Protein AF-A0A081C1B7-F1 (afdb_monomer_lite)

Sequence (531 aa):
MRTIIIVLLVLAAFGAAGSELVLAASAVETECTLHVGYNLNTDLPGFSCDDPSGSVCVPFTPTIQLPPANVQGDFYVDEFTDAKLKAKWLDCEQHAECVTQVQGVINYGIGGVPHEFRNTGTVSDFGKIDPHVDWVNLVEIRRPAFFGEPPYNEDIAKVDNNTSIVEFTVPRDAYERLHLQKQDSIKLRGWFIEGAGLEDPTGKRIHAVAIMIGGRSIETTAIHHPEDPLYAIDETSGQYKNIPYPSPQGRTEKWGLRQWRQYLYALNQVGFDVLTVDKRGHGISGGLNDMDTAEQAEDIFRMLDQLETGNGLCILTQTGEILKEEQAAGRLLRGQKAKEVPVILGGPSQGSMVTIWAMQKNFAEFCAYQLPTVECTSPAQYGYNIRGALLLADFAAGVGYTAPIFGLVEGYLRSVENIMLFPSSEVLATIDAWPAVFFGKGLWDSYESIEGSFDAYQRVTGLKEIVVVRGPHSENEFGTENVAYMIERMINFARHTILTPDAPIAGPATLKDLVCSSPPSWEPSTKPSHE

Organism: Vecturithrix granuli (NCBI:txid1499967)

Secondary structure (DSSP, 8-state):
-------------SS--------PPPSSPP-EEEEE-TTT-EEEEEEEEEETTEEEEEE----S-PPPTT--S-HHHHTSSHHHHHHHHHHHTT-HHHHHHHHHIIIIIT--SS--B--TTSS-STT---TTSS---GGGSPPGGGGGSTTT--GGGGGGGGEEEEEEEEE--HHHHHTS---SEEEEEEEEE----EEPTTSPEEP-EEEEE--TT--TT----TTS-SEEE-TTT--EEEPPSS-TT-S-SSTTHHHHHHHHHHHHHTT-EEEEEPPTTBTTS--S-S--HHHHHHHHHHHHHHHHH-TT-EEE-TTS-EEEGGGTTTTTTTT--TTTS-EEEEEETHHHHHHHHHHHHHHS-EE-TTSSS--EE-GGGT---EEEEEEES--TT-GGGS-HHHHHHHHHIIIII----SPPHHHHHHGGG-SEEEEEEETT-SSS-HHHHHHHHHH-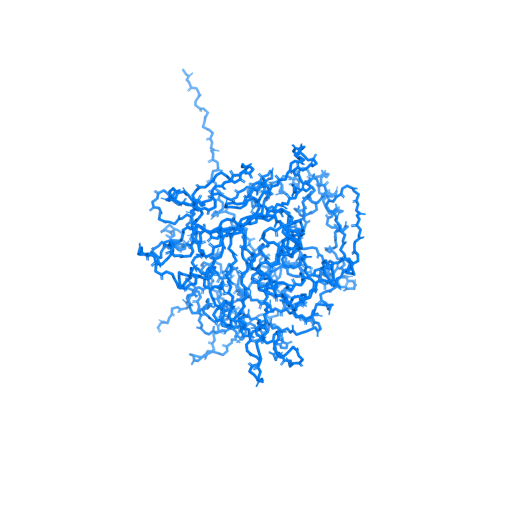-SEEEEEEEBS-S-TTSS-HHHHHHHHHHHHHHHHHHHH-TTSPPP--SSHHHHHHTS-S-B-TTTPPP--

Radius of gyration: 22.69 Å; chains: 1; bounding box: 73×64×65 Å

pLDDT: mean 91.91, std 15.39, range [22.36, 98.94]

Foldseek 3Di:
DDDDDDDPDPPPFDFPPPPVPPQDPAPDDFDDWAQDAPPNRDIFTAHFFQAPVGTDGFGFRGFPQDDDPPDDDDCLQPCFFLVNLLVLLVVQVVPPVSVVVLVCCQCRVVPHPAAFAALQCVLHVQQDDDQADPDDDLVSHDAQLVCCDPPNNAPSNVQLLQKKKKKFKAFAAPLCCPPVVDGHIWIKIDIWGAAQAAQFPVRDGAAAEEEEEEALNEDQRWDDGPPDDQWDQDPVPRGTGGDDPPDPPDSGSDPLNSLVSVLQVLLRVNGYTYHYIQFDRYHNIHHRHSFFLLVSLVVVLSVLQCQAQQQRMWILGSVRDIAGGNRNHVVSVVNDHSQPHEYEYEYEHQSQQSQLSNQCLQFHWDWLLLDPDIDIDGNVVRNHNYLEYEYALHQQSKPSQFPVSVSNSQSCCSDPSSGHHIDTSSSLVRQLRTQEYEYEAERHERGGTPVSVVSSQVSHNHAYDYAYAPAYSDLSQFDDVSSVVSSVVSSVRVSCSPHPRPDHDDYDPDPNSRSNRYHLRGRVRRNDDDD

Structure (mmCIF, N/CA/C/O backbone):
data_AF-A0A081C1B7-F1
#
_entry.id   AF-A0A081C1B7-F1
#
loop_
_atom_site.group_PDB
_atom_site.id
_atom_site.type_symbol
_atom_site.label_atom_id
_atom_site.label_alt_id
_atom_site.label_comp_id
_atom_site.label_asym_id
_atom_site.label_entity_id
_atom_site.label_seq_id
_atom_site.pdbx_PDB_ins_code
_atom_site.Cartn_x
_atom_site.Cartn_y
_atom_site.Cartn_z
_atom_site.occupancy
_atom_site.B_iso_or_equiv
_atom_site.auth_seq_id
_atom_site.auth_comp_id
_atom_site.auth_asym_id
_atom_site.auth_atom_id
_atom_site.pdbx_PDB_model_num
ATOM 1 N N . MET A 1 1 ? 42.904 41.340 -4.211 1.00 31.14 1 MET A N 1
ATOM 2 C CA . MET A 1 1 ? 42.689 40.022 -4.843 1.00 31.14 1 MET A CA 1
ATOM 3 C C . MET A 1 1 ? 41.874 39.177 -3.882 1.00 31.14 1 MET A C 1
ATOM 5 O O . MET A 1 1 ? 42.406 38.739 -2.874 1.00 31.14 1 MET A O 1
ATOM 9 N N . ARG A 1 2 ? 40.564 39.078 -4.121 1.00 22.77 2 ARG A N 1
ATOM 10 C CA . ARG A 1 2 ? 39.653 38.183 -3.399 1.00 22.77 2 ARG A CA 1
ATOM 11 C C . ARG A 1 2 ? 39.346 37.037 -4.353 1.00 22.77 2 ARG A C 1
ATOM 13 O O . ARG A 1 2 ? 38.782 37.281 -5.415 1.00 22.77 2 ARG A O 1
ATOM 20 N N . THR A 1 3 ? 39.776 35.836 -4.000 1.00 24.78 3 THR A N 1
ATOM 21 C CA . THR A 1 3 ? 39.474 34.614 -4.744 1.00 24.78 3 THR A CA 1
ATOM 22 C C . THR A 1 3 ? 38.079 34.163 -4.333 1.00 24.78 3 THR A C 1
ATOM 24 O O . THR A 1 3 ? 37.851 33.825 -3.174 1.00 24.78 3 THR A O 1
ATOM 27 N N . ILE A 1 4 ? 37.137 34.246 -5.268 1.00 24.17 4 ILE A N 1
ATOM 28 C CA . ILE A 1 4 ? 35.780 33.719 -5.132 1.00 24.17 4 ILE A CA 1
ATOM 29 C C . ILE A 1 4 ? 35.870 32.222 -5.425 1.00 24.17 4 ILE A C 1
ATOM 31 O O . ILE A 1 4 ? 36.210 31.832 -6.539 1.00 24.17 4 ILE A O 1
ATOM 35 N N . ILE A 1 5 ? 35.602 31.394 -4.418 1.00 23.66 5 ILE A N 1
ATOM 36 C CA . ILE A 1 5 ? 35.357 29.963 -4.599 1.00 23.66 5 ILE A CA 1
ATOM 37 C C . ILE A 1 5 ? 33.870 29.826 -4.923 1.00 23.66 5 ILE A C 1
ATOM 39 O O . ILE A 1 5 ? 33.018 30.077 -4.073 1.00 23.66 5 ILE A O 1
ATOM 43 N N . ILE A 1 6 ? 33.567 29.497 -6.177 1.00 23.42 6 ILE A N 1
ATOM 44 C CA . ILE A 1 6 ? 32.224 29.111 -6.612 1.00 23.42 6 ILE A CA 1
ATOM 45 C C . ILE A 1 6 ? 32.043 27.647 -6.209 1.00 23.42 6 ILE A C 1
ATOM 47 O O . ILE A 1 6 ? 32.647 26.755 -6.799 1.00 23.42 6 ILE A O 1
ATOM 51 N N . VAL A 1 7 ? 31.234 27.413 -5.179 1.00 22.42 7 VAL A N 1
ATOM 52 C CA . VAL A 1 7 ? 30.692 26.092 -4.853 1.00 22.42 7 VAL A CA 1
ATOM 53 C C . VAL A 1 7 ? 29.498 25.875 -5.782 1.00 22.42 7 VAL A C 1
ATOM 55 O O . VAL A 1 7 ? 28.460 26.512 -5.610 1.00 22.42 7 VAL A O 1
ATOM 58 N N . LEU A 1 8 ? 29.657 25.025 -6.801 1.00 22.48 8 LEU A N 1
ATOM 59 C CA . LEU A 1 8 ? 28.528 24.511 -7.577 1.00 22.48 8 LEU A CA 1
ATOM 60 C C . LEU A 1 8 ? 27.755 23.528 -6.686 1.00 22.48 8 LEU A C 1
ATOM 62 O O . LEU A 1 8 ? 28.180 22.394 -6.478 1.00 22.48 8 LEU A O 1
ATOM 66 N N . LEU A 1 9 ? 26.632 23.988 -6.137 1.00 23.00 9 LEU A N 1
ATOM 67 C CA . LEU A 1 9 ? 25.611 23.142 -5.530 1.00 23.00 9 LEU A CA 1
ATOM 68 C C . LEU A 1 9 ? 24.832 22.434 -6.647 1.00 23.00 9 LEU A C 1
ATOM 70 O O . LEU A 1 9 ? 24.077 23.069 -7.380 1.00 23.00 9 LEU A O 1
ATOM 74 N N . VAL A 1 10 ? 25.006 21.118 -6.763 1.00 22.36 10 VAL A N 1
ATOM 75 C CA . VAL A 1 10 ? 24.126 20.247 -7.551 1.00 22.36 10 VAL A CA 1
ATOM 76 C C . VAL A 1 10 ? 22.887 19.958 -6.700 1.00 22.36 10 VAL A C 1
ATOM 78 O O . VAL A 1 10 ? 22.849 19.008 -5.928 1.00 22.36 10 VAL A O 1
ATOM 81 N N . LEU A 1 11 ? 21.882 20.827 -6.810 1.00 23.98 11 LEU A N 1
ATOM 82 C CA . LEU A 1 11 ? 20.500 20.535 -6.428 1.00 23.98 11 LEU A CA 1
ATOM 83 C C . LEU A 1 11 ? 19.792 19.972 -7.665 1.00 23.98 11 LEU A C 1
ATOM 85 O O . LEU A 1 11 ? 19.221 20.710 -8.462 1.00 23.98 11 LEU A O 1
ATOM 89 N N . ALA A 1 12 ? 19.859 18.654 -7.828 1.00 24.05 12 ALA A N 1
ATOM 90 C CA . ALA A 1 12 ? 19.000 17.891 -8.728 1.00 24.05 12 ALA A CA 1
ATOM 91 C C . ALA A 1 12 ? 18.303 16.806 -7.899 1.00 24.05 12 ALA A C 1
ATOM 93 O O . ALA A 1 12 ? 18.549 15.613 -8.038 1.00 24.05 12 ALA A O 1
ATOM 94 N N . ALA A 1 13 ? 17.466 17.255 -6.964 1.00 24.09 13 ALA A N 1
ATOM 95 C CA . ALA A 1 13 ? 16.549 16.398 -6.237 1.00 24.09 13 ALA A CA 1
ATOM 96 C C . ALA A 1 13 ? 15.483 15.887 -7.221 1.00 24.09 13 ALA A C 1
ATOM 98 O O . ALA A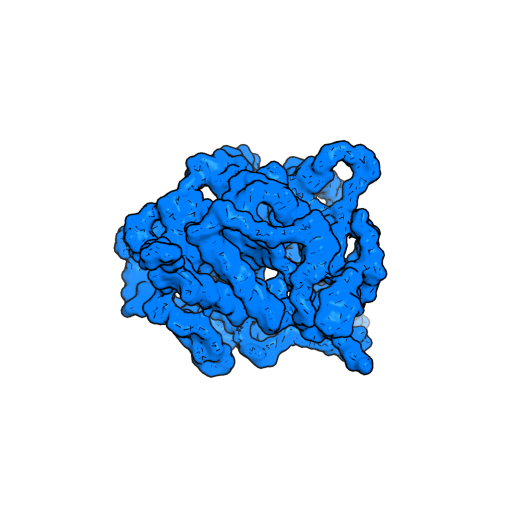 1 13 ? 14.699 16.670 -7.747 1.00 24.09 13 ALA A O 1
ATOM 99 N N . PHE A 1 14 ? 15.500 14.585 -7.511 1.00 32.28 14 PHE A N 1
ATOM 100 C CA . PHE A 1 14 ? 14.336 13.787 -7.931 1.00 32.28 14 PHE A CA 1
ATOM 101 C C . PHE A 1 14 ? 13.442 14.251 -9.084 1.00 32.28 14 PHE A C 1
ATOM 103 O O . PHE A 1 14 ? 12.290 13.843 -9.194 1.00 32.28 14 PHE A O 1
ATOM 110 N N . GLY A 1 15 ? 13.998 15.034 -9.998 1.00 27.48 15 GLY A N 1
ATOM 111 C CA . GLY A 1 15 ? 13.469 15.198 -11.354 1.00 27.48 15 GLY A CA 1
ATOM 112 C C . GLY A 1 15 ? 14.473 14.811 -12.442 1.00 27.48 15 GLY A C 1
ATOM 113 O O . GLY A 1 15 ? 14.169 14.962 -13.617 1.00 27.48 15 GLY A O 1
ATOM 114 N N . ALA A 1 16 ? 15.682 14.373 -12.068 1.00 23.69 16 ALA A N 1
ATOM 115 C CA . ALA A 1 16 ? 16.783 14.140 -13.006 1.00 23.69 16 ALA A CA 1
ATOM 116 C C . ALA A 1 16 ? 17.760 13.040 -12.556 1.00 23.69 16 ALA A C 1
ATOM 118 O O . ALA A 1 16 ? 18.928 13.059 -12.929 1.00 23.69 16 ALA A O 1
ATOM 119 N N . ALA A 1 17 ? 17.290 12.048 -11.798 1.00 27.11 17 ALA A N 1
ATOM 120 C CA . ALA A 1 17 ? 17.868 10.714 -11.917 1.00 27.11 17 ALA A CA 1
ATOM 121 C C . ALA A 1 17 ? 17.079 9.995 -13.012 1.00 27.11 17 ALA A C 1
ATOM 123 O O . ALA A 1 17 ? 16.335 9.053 -12.755 1.00 27.11 17 ALA A O 1
ATOM 124 N N . GLY A 1 18 ? 17.234 10.486 -14.246 1.00 26.95 18 GLY A N 1
ATOM 125 C CA . GLY A 1 18 ? 17.165 9.602 -15.392 1.00 26.95 18 GLY A CA 1
ATOM 126 C C . GLY A 1 18 ? 18.267 8.581 -15.171 1.00 26.95 18 GLY A C 1
ATOM 127 O O . GLY A 1 18 ? 19.408 8.781 -15.574 1.00 26.95 18 GLY A O 1
ATOM 128 N N . SER A 1 19 ? 17.935 7.508 -14.456 1.00 28.91 19 SER A N 1
ATOM 129 C CA . SER A 1 19 ? 18.520 6.238 -14.825 1.00 28.91 19 SER A CA 1
ATOM 130 C C . SER A 1 19 ? 18.157 6.138 -16.296 1.00 28.91 19 SER A C 1
ATOM 132 O O . SER A 1 19 ? 16.969 6.120 -16.618 1.00 28.91 19 SER A O 1
ATOM 134 N N . GLU A 1 20 ? 19.140 6.188 -17.194 1.00 28.38 20 GLU A N 1
ATOM 135 C CA . GLU A 1 20 ? 18.960 5.476 -18.449 1.00 28.38 20 GLU A CA 1
ATOM 136 C C . GLU A 1 20 ? 18.530 4.084 -18.000 1.00 28.38 20 GLU A C 1
ATOM 138 O O . GLU A 1 20 ? 19.329 3.309 -17.469 1.00 28.38 20 GLU A O 1
ATOM 143 N N . LEU A 1 21 ? 17.220 3.838 -18.050 1.00 35.50 21 LEU A N 1
ATOM 144 C CA . LEU A 1 21 ? 16.660 2.517 -17.930 1.00 35.50 21 LEU A CA 1
ATOM 145 C C . LEU A 1 21 ? 17.257 1.837 -19.150 1.00 35.50 21 LEU A C 1
ATOM 147 O O . LEU A 1 21 ? 16.773 1.990 -20.269 1.00 35.50 21 LEU A O 1
ATOM 151 N N . VAL A 1 22 ? 18.407 1.194 -18.956 1.00 31.97 22 VAL A N 1
ATOM 152 C CA . VAL A 1 22 ? 18.911 0.234 -19.916 1.00 31.97 22 VAL A CA 1
ATOM 153 C C . VAL A 1 22 ? 17.823 -0.820 -19.916 1.00 31.97 22 VAL A C 1
ATOM 155 O O . VAL A 1 22 ? 17.752 -1.637 -19.000 1.00 31.97 22 VAL A O 1
ATOM 158 N N . LEU A 1 23 ? 16.904 -0.699 -20.875 1.00 38.22 23 LEU A N 1
ATOM 159 C CA . LEU A 1 23 ? 15.879 -1.684 -21.146 1.00 38.22 23 LEU A CA 1
ATOM 160 C C . LEU A 1 23 ? 16.637 -2.981 -21.405 1.00 38.22 23 LEU A C 1
ATOM 162 O O . LEU A 1 23 ? 17.195 -3.193 -22.483 1.00 38.22 23 LEU A O 1
ATOM 166 N N . ALA A 1 24 ? 16.735 -3.819 -20.376 1.00 39.56 24 ALA A N 1
ATOM 167 C CA . ALA A 1 24 ? 17.121 -5.196 -20.572 1.00 39.56 24 ALA A CA 1
ATOM 168 C C . ALA A 1 24 ? 16.095 -5.788 -21.542 1.00 39.56 24 ALA A C 1
ATOM 170 O O . ALA A 1 24 ? 14.904 -5.471 -21.464 1.00 39.56 24 ALA A O 1
ATOM 171 N N . ALA A 1 25 ? 16.552 -6.609 -22.487 1.00 42.53 25 ALA A N 1
ATOM 172 C CA . ALA A 1 25 ? 15.632 -7.359 -23.327 1.00 42.53 25 ALA A CA 1
ATOM 173 C C . ALA A 1 25 ? 14.686 -8.134 -22.401 1.00 42.53 25 ALA A C 1
ATOM 175 O O . ALA A 1 25 ? 15.161 -8.932 -21.596 1.00 42.53 25 ALA A O 1
ATOM 176 N N . SER A 1 26 ? 13.377 -7.875 -22.473 1.00 52.66 26 SER A N 1
ATOM 177 C CA . SER A 1 26 ? 12.413 -8.683 -21.726 1.00 52.66 26 SER A CA 1
ATOM 178 C C . SER A 1 26 ? 12.633 -10.154 -22.085 1.00 52.66 26 SER A C 1
ATOM 180 O O . SER A 1 26 ? 12.962 -10.482 -23.229 1.00 52.66 26 SER A O 1
ATOM 182 N N . ALA A 1 27 ? 12.442 -11.055 -21.121 1.00 62.69 27 ALA A N 1
ATOM 183 C CA . ALA A 1 27 ? 12.401 -12.486 -21.414 1.00 62.69 27 ALA A CA 1
ATOM 184 C C . ALA A 1 27 ? 11.255 -12.840 -22.388 1.00 62.69 27 ALA A C 1
ATOM 186 O O . ALA A 1 27 ? 11.262 -13.922 -22.976 1.00 62.69 27 ALA A O 1
ATOM 187 N N . VAL A 1 28 ? 10.280 -11.936 -22.554 1.00 74.56 28 VAL A N 1
ATOM 188 C CA . VAL A 1 28 ? 9.129 -12.084 -23.442 1.00 74.56 28 VAL A CA 1
ATOM 189 C C . VAL A 1 28 ? 9.338 -11.270 -24.720 1.00 74.56 28 VAL A C 1
ATOM 191 O O . VAL A 1 28 ? 9.672 -10.088 -24.674 1.00 74.56 28 VAL A O 1
ATOM 194 N N . GLU A 1 29 ? 9.117 -11.903 -25.873 1.00 84.44 29 GLU A N 1
ATOM 195 C CA . GLU A 1 29 ? 9.139 -11.225 -27.171 1.00 84.44 29 GLU A CA 1
ATOM 196 C C . GLU A 1 29 ? 7.963 -10.240 -27.261 1.00 84.44 29 GLU A C 1
ATOM 198 O O . GLU A 1 29 ? 6.800 -10.637 -27.186 1.00 84.44 29 GLU A O 1
ATOM 203 N N . THR A 1 30 ? 8.272 -8.949 -27.381 1.00 92.12 30 THR A N 1
ATOM 204 C CA . THR A 1 30 ? 7.291 -7.867 -27.516 1.00 92.12 30 THR A CA 1
ATOM 205 C C . THR A 1 30 ? 7.066 -7.509 -28.985 1.00 92.12 30 THR A C 1
ATOM 207 O O . THR A 1 30 ? 7.889 -7.797 -29.851 1.00 92.12 30 THR A O 1
ATOM 210 N N . GLU A 1 31 ? 5.918 -6.907 -29.291 1.00 96.00 31 GLU A N 1
ATOM 211 C CA . GLU A 1 31 ? 5.419 -6.771 -30.671 1.00 96.00 31 GLU A CA 1
ATOM 212 C C . GLU A 1 31 ? 5.481 -5.333 -31.193 1.00 96.00 31 GLU A C 1
ATOM 214 O O . GLU A 1 31 ? 5.382 -5.095 -32.398 1.00 96.00 31 GLU A O 1
ATOM 219 N N . CYS A 1 32 ? 5.601 -4.359 -30.292 1.00 95.62 32 CYS A N 1
ATOM 220 C CA . CYS A 1 32 ? 5.558 -2.943 -30.624 1.00 95.62 32 CYS A CA 1
ATOM 221 C C . CYS A 1 32 ? 6.286 -2.091 -29.575 1.00 95.62 32 CYS A C 1
ATOM 223 O O . CYS A 1 32 ? 6.744 -2.583 -28.542 1.00 95.62 32 CYS A O 1
ATOM 225 N N . THR A 1 33 ? 6.376 -0.791 -29.847 1.00 95.62 33 THR A N 1
ATOM 226 C CA . THR A 1 33 ? 6.934 0.217 -28.942 1.00 95.62 33 THR A CA 1
ATOM 227 C C . THR A 1 33 ? 6.012 1.432 -28.922 1.00 95.62 33 THR A C 1
ATOM 229 O O . THR A 1 33 ? 5.506 1.829 -29.974 1.00 95.62 33 THR A O 1
ATOM 232 N N . LEU A 1 34 ? 5.794 2.017 -27.743 1.00 95.69 34 LEU A N 1
ATOM 233 C CA . LEU A 1 34 ? 5.041 3.260 -27.566 1.00 95.69 34 LEU A CA 1
ATOM 234 C C . LEU A 1 34 ? 5.801 4.193 -26.619 1.00 95.69 34 LEU A C 1
ATOM 236 O O . LEU A 1 34 ? 6.353 3.744 -25.614 1.00 95.69 34 LEU A O 1
ATOM 240 N N . HIS A 1 35 ? 5.789 5.488 -26.923 1.00 95.44 35 HIS A N 1
ATOM 241 C CA . HIS A 1 35 ? 6.272 6.511 -26.006 1.00 95.44 35 HIS A CA 1
ATOM 242 C C . HIS A 1 35 ? 5.301 6.676 -24.834 1.00 95.44 35 HIS A C 1
ATOM 244 O O . HIS A 1 35 ? 4.125 6.979 -25.051 1.00 95.44 35 HIS A O 1
ATOM 250 N N . VAL A 1 36 ? 5.788 6.512 -23.605 1.00 95.50 36 VAL A N 1
ATOM 251 C CA . VAL A 1 36 ? 5.042 6.867 -22.395 1.00 95.50 36 VAL A CA 1
ATOM 252 C C . VAL A 1 36 ? 5.497 8.226 -21.886 1.00 95.50 36 VAL A C 1
ATOM 254 O O . VAL A 1 36 ? 6.695 8.505 -21.797 1.00 95.50 36 VAL A O 1
ATOM 257 N N . GLY A 1 37 ? 4.528 9.080 -21.564 1.00 94.06 37 GLY A N 1
ATOM 258 C CA . GLY A 1 37 ? 4.779 10.405 -21.018 1.00 94.06 37 GLY A CA 1
ATOM 259 C C . GLY A 1 37 ? 5.114 10.314 -19.535 1.00 94.06 37 GLY A C 1
ATOM 260 O O . GLY A 1 37 ? 6.069 9.664 -19.109 1.00 94.06 37 GLY A O 1
ATOM 261 N N . TYR A 1 38 ? 4.306 10.965 -18.718 1.00 91.69 38 TYR A N 1
ATOM 262 C CA . TYR A 1 38 ? 4.352 10.825 -17.279 1.00 91.69 38 TYR A CA 1
ATOM 263 C C . TYR A 1 38 ? 4.302 9.342 -16.836 1.00 91.69 38 TYR A C 1
ATOM 265 O O . TYR A 1 38 ? 3.452 8.566 -17.265 1.00 91.69 38 TYR A O 1
ATOM 273 N N . ASN A 1 39 ? 5.180 8.876 -15.955 1.00 88.62 39 ASN A N 1
ATOM 274 C CA . ASN A 1 39 ? 6.245 9.570 -15.225 1.00 88.62 39 ASN A CA 1
ATOM 275 C C . ASN A 1 39 ? 7.660 9.255 -15.755 1.00 88.62 39 ASN A C 1
ATOM 277 O O . ASN A 1 39 ? 8.634 9.570 -15.072 1.00 88.62 39 ASN A O 1
ATOM 281 N N . LEU A 1 40 ? 7.788 8.637 -16.937 1.00 93.44 40 LEU A N 1
ATOM 282 C CA . LEU A 1 40 ? 9.062 8.097 -17.439 1.00 93.44 40 LEU A CA 1
ATOM 283 C C . LEU A 1 40 ? 9.653 8.866 -18.622 1.00 93.44 40 LEU A C 1
ATOM 285 O O . LEU A 1 40 ? 10.874 8.928 -18.735 1.00 93.44 40 LEU A O 1
ATOM 289 N N . ASN A 1 41 ? 8.822 9.485 -19.465 1.00 94.56 41 ASN A N 1
ATOM 290 C CA . ASN A 1 41 ? 9.223 10.187 -20.689 1.00 94.56 41 ASN A CA 1
ATOM 291 C C . ASN A 1 41 ? 10.140 9.334 -21.581 1.00 94.56 41 ASN A C 1
ATOM 293 O O . ASN A 1 41 ? 11.204 9.787 -22.011 1.00 94.56 41 ASN A O 1
ATOM 297 N N . THR A 1 42 ? 9.753 8.082 -21.822 1.00 94.94 42 THR A N 1
ATOM 298 C CA . THR A 1 42 ? 10.586 7.095 -22.518 1.00 94.94 42 THR A CA 1
ATOM 299 C C . THR A 1 42 ? 9.758 6.218 -23.439 1.00 94.94 42 THR A C 1
ATOM 301 O O . THR A 1 42 ? 8.564 6.024 -23.234 1.00 94.94 42 THR A O 1
ATOM 304 N N . ASP A 1 43 ? 10.413 5.638 -24.434 1.00 95.69 43 ASP A N 1
ATOM 305 C CA . ASP A 1 43 ? 9.826 4.575 -25.237 1.00 95.69 43 ASP A CA 1
ATOM 306 C C . ASP A 1 43 ? 9.862 3.264 -24.451 1.00 95.69 43 ASP A C 1
ATOM 308 O O . ASP A 1 43 ? 10.899 2.898 -23.893 1.00 95.69 43 ASP A O 1
ATOM 312 N N . LEU A 1 44 ? 8.729 2.564 -24.401 1.00 95.75 44 LEU A N 1
ATOM 313 C CA . LEU A 1 44 ? 8.601 1.260 -23.761 1.00 95.75 44 LEU A CA 1
ATOM 314 C C . LEU A 1 44 ? 8.147 0.199 -24.764 1.00 95.75 44 LEU A C 1
ATOM 316 O O . LEU A 1 44 ? 7.346 0.492 -25.661 1.00 95.75 44 LEU A O 1
ATOM 320 N N . PRO A 1 45 ? 8.634 -1.045 -24.619 1.00 95.81 45 PRO A N 1
ATOM 321 C CA . PRO A 1 45 ? 8.115 -2.157 -25.393 1.00 95.81 45 PRO A CA 1
ATOM 322 C C . PRO A 1 45 ? 6.673 -2.484 -24.971 1.00 95.81 45 PRO A C 1
ATOM 324 O O . PRO A 1 45 ? 6.240 -2.168 -23.862 1.00 95.81 45 PRO A O 1
ATOM 327 N N . GLY A 1 46 ? 5.923 -3.132 -25.859 1.00 96.44 46 GLY A N 1
ATOM 328 C CA . GLY A 1 46 ? 4.524 -3.463 -25.614 1.00 96.44 46 GLY A CA 1
ATOM 329 C C . GLY A 1 46 ? 3.991 -4.607 -26.466 1.00 96.44 46 GLY A C 1
ATOM 330 O O . GLY A 1 46 ? 4.689 -5.164 -27.320 1.00 96.44 46 GLY A O 1
ATOM 331 N N . PHE A 1 47 ? 2.724 -4.940 -26.239 1.00 97.38 47 PHE A N 1
ATOM 332 C CA . PHE A 1 47 ? 1.978 -5.896 -27.057 1.00 97.38 47 PHE A CA 1
ATOM 333 C C . PHE A 1 47 ? 0.978 -5.185 -27.962 1.00 97.38 47 PHE A C 1
ATOM 335 O O . PHE A 1 47 ? 0.444 -4.131 -27.616 1.00 97.38 47 PHE A O 1
ATOM 342 N N . SER A 1 48 ? 0.701 -5.789 -29.116 1.00 96.75 48 SER A N 1
ATOM 343 C CA . SER A 1 48 ? -0.427 -5.405 -29.951 1.00 96.75 48 SER A CA 1
ATOM 344 C C . SER A 1 48 ? -1.704 -5.996 -29.346 1.00 96.75 48 SER A C 1
ATOM 346 O O . SER A 1 48 ? -1.855 -7.219 -29.260 1.00 96.75 48 SER A O 1
ATOM 348 N N . CYS A 1 49 ? -2.599 -5.118 -28.895 1.00 96.81 49 CYS A N 1
ATOM 349 C CA . CYS A 1 49 ? -3.864 -5.460 -28.251 1.00 96.81 49 CYS A CA 1
ATOM 350 C C . CYS A 1 49 ? -5.047 -4.907 -29.052 1.00 96.81 49 CYS A C 1
ATOM 352 O O . CYS A 1 49 ? -4.931 -3.868 -29.702 1.00 96.81 49 CYS A O 1
ATOM 354 N N . ASP A 1 50 ? -6.190 -5.587 -28.992 1.00 95.50 50 ASP A N 1
ATOM 355 C CA . ASP A 1 50 ? -7.408 -5.159 -29.679 1.00 95.50 50 ASP A CA 1
ATOM 356 C C . ASP A 1 50 ? -8.213 -4.183 -28.811 1.00 95.50 50 ASP A C 1
ATOM 358 O O . ASP A 1 50 ? -8.773 -4.571 -27.786 1.00 95.50 50 ASP A O 1
ATOM 362 N N . ASP A 1 51 ? -8.319 -2.930 -29.255 1.00 93.00 51 ASP A N 1
ATOM 363 C CA . ASP A 1 51 ? -9.206 -1.921 -28.674 1.00 93.00 51 ASP A CA 1
ATOM 364 C C . ASP A 1 51 ? -10.476 -1.730 -29.518 1.00 93.00 51 ASP A C 1
ATOM 366 O O . ASP A 1 51 ? -10.501 -2.059 -30.709 1.00 93.00 51 ASP A O 1
ATOM 370 N N . PRO A 1 52 ? -11.533 -1.096 -28.967 1.00 91.25 52 PRO A N 1
ATOM 371 C CA . PRO A 1 52 ? -12.703 -0.701 -29.753 1.00 91.25 52 PRO A CA 1
ATOM 372 C C . PRO A 1 52 ? -12.373 0.172 -30.976 1.00 91.25 52 PRO A C 1
ATOM 374 O O . PRO A 1 52 ? -13.121 0.166 -31.952 1.00 91.25 52 PRO A O 1
ATOM 377 N N . SER A 1 53 ? -11.265 0.922 -30.937 1.00 86.44 53 SER A N 1
ATOM 378 C CA . SER A 1 53 ? -10.771 1.739 -32.055 1.00 86.44 53 SER A CA 1
ATOM 379 C C . SER A 1 53 ? -9.866 0.984 -33.038 1.00 86.44 53 SER A C 1
ATOM 381 O O . SER A 1 53 ? -9.431 1.574 -34.024 1.00 86.44 53 SER A O 1
ATOM 383 N N . GLY A 1 54 ? -9.577 -0.294 -32.789 1.00 92.12 54 GLY A N 1
ATOM 384 C CA . GLY A 1 54 ? -8.664 -1.118 -33.576 1.00 92.12 54 GLY A CA 1
ATOM 385 C C . GLY A 1 54 ? -7.458 -1.596 -32.770 1.00 92.12 54 GLY A C 1
ATOM 386 O O . GLY A 1 54 ? -7.379 -1.402 -31.563 1.00 92.12 54 GLY A O 1
ATOM 387 N N . SER A 1 55 ? -6.511 -2.230 -33.456 1.00 94.69 55 SER A N 1
ATOM 388 C CA . SER A 1 55 ? -5.279 -2.711 -32.831 1.00 94.69 55 SER A CA 1
ATOM 389 C C . SER A 1 55 ? -4.406 -1.540 -32.359 1.00 94.69 55 SER A C 1
ATOM 391 O O . SER A 1 55 ? -4.152 -0.607 -33.124 1.00 94.69 55 SER A O 1
ATOM 393 N N . VAL A 1 56 ? -3.945 -1.591 -31.108 1.00 95.50 56 VAL A N 1
ATOM 394 C CA . VAL A 1 56 ? -3.112 -0.564 -30.472 1.00 95.50 56 VAL A CA 1
ATOM 395 C C . VAL A 1 56 ? -1.896 -1.195 -29.796 1.00 95.50 56 VAL A C 1
ATOM 397 O O . VAL A 1 56 ? -1.948 -2.334 -29.334 1.00 95.50 56 VAL A O 1
ATOM 400 N N . CYS A 1 57 ? -0.791 -0.452 -29.726 1.00 96.56 57 CYS A N 1
ATOM 401 C CA . CYS A 1 57 ? 0.354 -0.844 -28.913 1.00 96.56 57 CYS A CA 1
ATOM 402 C C . CYS A 1 57 ? 0.104 -0.491 -27.446 1.00 96.56 57 CYS A C 1
ATOM 404 O O . CYS A 1 57 ? -0.085 0.683 -27.134 1.00 96.56 57 CYS A O 1
ATOM 406 N N . VAL A 1 58 ? 0.130 -1.478 -26.551 1.00 97.69 58 VAL A N 1
ATOM 407 C CA . VAL A 1 58 ? -0.008 -1.267 -25.105 1.00 97.69 58 VAL A CA 1
ATOM 408 C C . VAL A 1 58 ? 1.353 -1.498 -24.434 1.00 97.69 58 VAL A C 1
ATOM 410 O O . VAL A 1 58 ? 1.809 -2.646 -24.397 1.00 97.69 58 VAL A O 1
ATOM 413 N N . PRO A 1 59 ? 2.024 -0.436 -23.939 1.00 96.81 59 PRO A N 1
ATOM 414 C CA . PRO A 1 59 ? 3.350 -0.544 -23.342 1.00 96.81 59 PRO A CA 1
ATOM 415 C C . PRO A 1 59 ? 3.296 -1.085 -21.914 1.00 96.81 59 PRO A C 1
ATOM 417 O O . PRO A 1 59 ? 2.296 -0.919 -21.213 1.00 96.81 59 PRO A O 1
ATOM 420 N N . PHE A 1 60 ? 4.407 -1.664 -21.466 1.00 96.38 60 PHE A N 1
ATOM 421 C CA . PHE A 1 60 ? 4.631 -2.018 -20.067 1.00 96.38 60 PHE A CA 1
ATOM 422 C C . PHE A 1 60 ? 6.114 -1.886 -19.691 1.00 96.38 60 PHE A C 1
ATOM 424 O O . PHE A 1 60 ? 6.982 -1.889 -20.566 1.00 96.38 60 PHE A O 1
ATOM 431 N N . THR A 1 61 ? 6.415 -1.768 -18.395 1.00 93.88 61 THR A N 1
ATOM 432 C CA . THR A 1 61 ? 7.804 -1.801 -17.904 1.00 93.88 61 THR A CA 1
ATOM 433 C C . THR A 1 61 ? 8.248 -3.255 -17.732 1.00 93.88 61 THR A C 1
ATOM 435 O O . THR A 1 61 ? 7.694 -3.930 -16.861 1.00 93.88 61 THR A O 1
ATOM 438 N N . PRO A 1 62 ? 9.235 -3.744 -18.509 1.00 91.88 62 PRO A N 1
ATOM 439 C CA . PRO A 1 62 ? 9.703 -5.115 -18.382 1.00 91.88 62 PRO A CA 1
ATOM 440 C C . PRO A 1 62 ? 10.598 -5.314 -17.154 1.00 91.88 62 PRO A C 1
ATOM 442 O O . PRO A 1 62 ? 11.231 -4.374 -16.662 1.00 91.88 62 PRO A O 1
ATOM 445 N N . THR A 1 63 ? 10.728 -6.563 -16.705 1.00 91.56 63 THR A N 1
ATOM 446 C CA . THR A 1 63 ? 11.725 -6.920 -15.687 1.00 91.56 63 THR A CA 1
ATOM 447 C C . THR A 1 63 ? 13.147 -6.711 -16.211 1.00 91.56 63 THR A C 1
ATOM 449 O O . THR A 1 63 ? 13.481 -7.076 -17.340 1.00 91.56 63 THR A O 1
ATOM 452 N N . ILE A 1 64 ? 14.009 -6.129 -15.373 1.00 88.38 64 ILE A N 1
ATOM 453 C CA . ILE A 1 64 ? 15.407 -5.835 -15.728 1.00 88.38 64 ILE A CA 1
ATOM 454 C C . ILE A 1 64 ? 16.414 -6.806 -15.105 1.00 88.38 64 ILE A C 1
ATOM 456 O O . ILE A 1 64 ? 17.579 -6.831 -15.503 1.00 88.38 64 ILE A O 1
ATOM 460 N N . GLN A 1 65 ? 15.978 -7.627 -14.149 1.00 92.12 65 GLN A N 1
ATOM 461 C CA . GLN A 1 65 ? 16.798 -8.653 -13.510 1.00 92.12 65 GLN A CA 1
ATOM 462 C C . GLN A 1 65 ? 16.449 -10.020 -14.093 1.00 92.12 65 GLN A C 1
ATOM 464 O O . GLN A 1 65 ? 15.513 -10.679 -13.648 1.00 92.12 65 GLN A O 1
ATOM 469 N N . LEU A 1 66 ? 17.200 -10.443 -15.110 1.00 90.75 66 LEU A N 1
ATOM 470 C CA . LEU A 1 66 ? 16.979 -11.720 -15.789 1.00 90.75 66 LEU A CA 1
ATOM 471 C C . LEU A 1 66 ? 17.813 -12.844 -15.158 1.00 90.75 66 LEU A C 1
ATOM 473 O O . LEU A 1 66 ? 18.972 -12.606 -14.797 1.00 90.75 66 LEU A O 1
ATOM 477 N N . PRO A 1 67 ? 17.281 -14.078 -15.090 1.00 89.88 67 PRO A N 1
ATOM 478 C CA . PRO A 1 67 ? 18.050 -15.231 -14.647 1.00 89.88 67 PRO A CA 1
ATOM 479 C C . PRO A 1 67 ? 19.274 -15.449 -15.556 1.00 89.88 67 PRO A C 1
ATOM 481 O O . PRO A 1 67 ? 19.131 -15.536 -16.780 1.00 89.88 67 PRO A O 1
ATOM 484 N N . PRO A 1 68 ? 20.491 -15.575 -14.995 1.00 88.38 68 PRO A N 1
ATOM 485 C CA . PRO A 1 68 ? 21.664 -15.977 -15.762 1.00 88.38 68 PRO A CA 1
ATOM 486 C C . PRO A 1 68 ? 21.455 -17.344 -16.431 1.00 88.38 68 PRO A C 1
ATOM 488 O O . PRO A 1 68 ? 20.848 -18.238 -15.846 1.00 88.38 68 PRO A O 1
ATOM 491 N N . ALA A 1 69 ? 22.046 -17.551 -17.616 1.00 84.00 69 ALA A N 1
ATOM 492 C CA . ALA A 1 69 ? 21.804 -18.722 -18.477 1.00 84.00 69 ALA A CA 1
ATOM 493 C C . ALA A 1 69 ? 22.019 -20.109 -17.825 1.00 84.00 69 ALA A C 1
ATOM 495 O O . ALA A 1 69 ? 21.557 -21.111 -18.363 1.00 84.00 69 ALA A O 1
ATOM 496 N N . ASN A 1 70 ? 22.723 -20.179 -16.691 1.00 83.62 70 ASN A N 1
ATOM 497 C CA . ASN A 1 70 ? 23.076 -21.424 -16.005 1.00 83.62 70 ASN A CA 1
ATOM 498 C C . ASN A 1 70 ? 22.442 -21.569 -14.611 1.00 83.62 70 ASN A C 1
ATOM 500 O O . ASN A 1 70 ? 22.803 -22.504 -13.894 1.00 83.62 70 ASN A O 1
ATOM 504 N N . VAL A 1 71 ? 21.547 -20.664 -14.194 1.00 84.25 71 VAL A N 1
ATOM 505 C CA . VAL A 1 71 ? 20.854 -20.821 -12.908 1.00 84.25 71 VAL A CA 1
ATOM 506 C C . VAL A 1 71 ? 19.916 -22.024 -12.983 1.00 84.25 71 VAL A C 1
ATOM 508 O O . VAL A 1 71 ? 19.140 -22.175 -13.923 1.00 84.25 71 VAL A O 1
ATOM 511 N N . GLN A 1 72 ? 20.039 -22.909 -11.997 1.00 83.31 72 GLN A N 1
ATOM 512 C CA . GLN A 1 72 ? 19.123 -24.018 -11.755 1.00 83.31 72 GLN A CA 1
ATOM 513 C C . GLN A 1 72 ? 18.238 -23.634 -10.571 1.00 83.31 72 GLN A C 1
ATOM 515 O O . GLN A 1 72 ? 18.749 -23.051 -9.619 1.00 83.31 72 GLN A O 1
ATOM 520 N N . GLY A 1 73 ? 16.960 -24.004 -10.609 1.00 89.62 73 GLY A N 1
ATOM 521 C CA . GLY A 1 73 ? 16.003 -23.645 -9.562 1.00 89.62 73 GLY A CA 1
ATOM 522 C C . GLY A 1 73 ? 15.193 -22.402 -9.907 1.00 89.62 73 GLY A C 1
ATOM 523 O O . GLY A 1 73 ? 15.048 -22.044 -11.078 1.00 89.62 73 GLY A O 1
ATOM 524 N N . ASP A 1 74 ? 14.632 -21.782 -8.879 1.00 94.81 74 ASP A N 1
ATOM 525 C CA . ASP A 1 74 ? 13.762 -20.624 -9.011 1.00 94.81 74 ASP A CA 1
ATOM 526 C C . ASP A 1 74 ? 14.578 -19.367 -8.716 1.00 94.81 74 ASP A C 1
ATOM 528 O O . ASP A 1 74 ? 14.752 -18.981 -7.567 1.00 94.81 74 ASP A O 1
ATOM 532 N N . PHE A 1 75 ? 15.109 -18.732 -9.762 1.00 95.75 75 PHE A N 1
ATOM 533 C CA . PHE A 1 75 ? 16.007 -17.580 -9.634 1.00 95.75 75 PHE A CA 1
ATOM 534 C C . PHE A 1 75 ? 15.451 -16.469 -8.731 1.00 95.75 75 PHE A C 1
ATOM 536 O O . PHE A 1 75 ? 16.191 -15.917 -7.914 1.00 95.75 75 PHE A O 1
ATOM 543 N N . TYR A 1 76 ? 14.160 -16.154 -8.864 1.00 96.31 76 TYR A N 1
ATOM 544 C CA . TYR A 1 76 ? 13.531 -15.065 -8.118 1.00 96.31 76 TYR A CA 1
ATOM 545 C C . TYR A 1 76 ? 13.286 -15.428 -6.650 1.00 96.31 76 TYR A C 1
ATOM 547 O O . TYR A 1 76 ? 13.247 -14.538 -5.802 1.00 96.31 76 TYR A O 1
ATOM 555 N N . VAL A 1 77 ? 13.220 -16.723 -6.329 1.00 97.25 77 VAL A N 1
ATOM 556 C CA . VAL A 1 77 ? 13.180 -17.215 -4.949 1.00 97.25 77 VAL A CA 1
ATOM 557 C C . VAL A 1 77 ? 14.583 -17.384 -4.361 1.00 97.25 77 VAL A C 1
ATOM 559 O O . VAL A 1 77 ? 14.871 -16.863 -3.284 1.00 97.25 77 VAL A O 1
ATOM 562 N N . ASP A 1 78 ? 15.488 -18.045 -5.072 1.00 96.31 78 ASP A N 1
ATOM 563 C CA . ASP A 1 78 ? 16.765 -18.518 -4.537 1.00 96.31 78 ASP A CA 1
ATOM 564 C C . ASP A 1 78 ? 17.819 -17.397 -4.382 1.00 96.31 78 ASP A C 1
ATOM 566 O O . ASP A 1 78 ? 18.637 -17.425 -3.455 1.00 96.31 78 ASP A O 1
ATOM 570 N N . GLU A 1 79 ? 17.813 -16.375 -5.252 1.00 95.88 79 GLU A N 1
ATOM 571 C CA . GLU A 1 79 ? 18.856 -15.327 -5.291 1.00 95.88 79 GLU A CA 1
ATOM 572 C C . GLU A 1 79 ? 18.495 -14.019 -4.560 1.00 95.88 79 GLU A C 1
ATOM 574 O O . GLU A 1 79 ? 19.324 -13.097 -4.473 1.00 95.88 79 GLU A O 1
ATOM 579 N N . PHE A 1 80 ? 17.285 -13.940 -4.000 1.00 97.19 80 PHE A N 1
ATOM 580 C CA . PHE A 1 80 ? 16.740 -12.735 -3.354 1.00 97.19 80 PHE A CA 1
ATOM 581 C C . PHE A 1 80 ? 16.225 -12.970 -1.924 1.00 97.19 80 PHE A C 1
ATOM 583 O O . PHE A 1 80 ? 15.451 -12.166 -1.399 1.00 97.19 80 PHE A O 1
ATOM 590 N N . THR A 1 81 ? 16.704 -14.038 -1.279 1.00 97.19 81 THR A N 1
ATOM 591 C CA . THR A 1 81 ? 16.480 -14.304 0.153 1.00 97.19 81 THR A CA 1
ATOM 592 C C . THR A 1 81 ? 17.166 -13.255 1.026 1.00 97.19 81 THR A C 1
ATOM 594 O O . THR A 1 81 ? 18.186 -12.686 0.627 1.00 97.19 81 THR A O 1
ATOM 597 N N . ASP A 1 82 ? 16.684 -13.041 2.252 1.00 96.25 82 ASP A N 1
ATOM 598 C CA . ASP A 1 82 ? 17.303 -12.128 3.225 1.00 96.25 82 ASP A CA 1
ATOM 599 C C . ASP A 1 82 ? 18.812 -12.378 3.375 1.00 96.25 82 ASP A C 1
ATOM 601 O O . ASP A 1 82 ? 19.627 -11.454 3.294 1.00 96.25 82 ASP A O 1
ATOM 605 N N . ALA A 1 83 ? 19.199 -13.650 3.508 1.00 96.19 83 ALA A N 1
ATOM 606 C CA . ALA A 1 83 ? 20.594 -14.050 3.644 1.00 96.19 83 ALA A CA 1
ATOM 607 C C . ALA A 1 83 ? 21.441 -13.634 2.429 1.00 96.19 83 ALA A C 1
ATOM 609 O O . ALA A 1 83 ? 22.569 -13.163 2.591 1.00 96.19 83 ALA A O 1
ATOM 610 N N . LYS A 1 84 ? 20.903 -13.769 1.209 1.00 97.44 84 LYS A N 1
ATOM 611 C CA . LYS A 1 84 ? 21.582 -13.350 -0.025 1.00 97.44 84 LYS A CA 1
ATOM 612 C C . LYS A 1 84 ? 21.676 -11.832 -0.133 1.00 97.44 84 LYS A C 1
ATOM 614 O O . LYS A 1 84 ? 22.719 -11.340 -0.556 1.00 97.44 84 LYS A O 1
ATOM 619 N N . LEU A 1 85 ? 20.643 -11.088 0.265 1.00 97.75 85 LEU A N 1
ATOM 620 C CA . LEU A 1 85 ? 20.675 -9.620 0.264 1.00 97.75 85 LEU A CA 1
ATOM 621 C C . LEU A 1 85 ? 21.748 -9.088 1.224 1.00 97.75 85 LEU A C 1
ATOM 623 O O . LEU A 1 85 ? 22.575 -8.264 0.833 1.00 97.75 85 LEU A O 1
ATOM 627 N N . LYS A 1 86 ? 21.820 -9.632 2.444 1.00 97.25 86 LYS A N 1
ATOM 628 C CA . LYS A 1 86 ? 22.869 -9.285 3.416 1.00 97.25 86 LYS A CA 1
ATOM 629 C C . LYS A 1 86 ? 24.265 -9.671 2.935 1.00 97.25 86 LYS A C 1
ATOM 631 O O . LYS A 1 86 ? 25.203 -8.899 3.108 1.00 97.25 86 LYS A O 1
ATOM 636 N N . ALA A 1 87 ? 24.416 -10.833 2.298 1.00 97.62 87 ALA A N 1
ATOM 637 C CA . ALA A 1 87 ? 25.692 -11.243 1.714 1.00 97.62 87 ALA A CA 1
ATOM 638 C C . ALA A 1 87 ? 26.131 -10.319 0.563 1.00 97.62 87 ALA A C 1
ATOM 640 O O . ALA A 1 87 ? 27.308 -9.974 0.480 1.00 97.62 87 ALA A O 1
ATOM 641 N N . LYS A 1 88 ? 25.196 -9.874 -0.292 1.00 96.56 88 LYS A N 1
ATOM 642 C CA . LYS A 1 88 ? 25.461 -8.877 -1.344 1.00 96.56 88 LYS A CA 1
ATOM 643 C C . LYS A 1 88 ? 25.921 -7.545 -0.743 1.00 96.56 88 LYS A C 1
ATOM 645 O O . LYS A 1 88 ? 26.871 -6.954 -1.247 1.00 96.56 88 LYS A O 1
ATOM 650 N N . TRP A 1 89 ? 25.297 -7.092 0.348 1.00 97.62 89 TRP A N 1
ATOM 651 C CA . TRP A 1 89 ? 25.768 -5.908 1.072 1.00 97.62 89 TRP A CA 1
ATOM 652 C C . TRP A 1 89 ? 27.171 -6.108 1.670 1.00 97.62 89 TRP A C 1
ATOM 654 O O . TRP A 1 89 ? 28.021 -5.241 1.498 1.00 97.62 89 TRP A O 1
ATOM 664 N N . LEU A 1 90 ? 27.444 -7.258 2.297 1.00 97.62 90 LEU A N 1
ATOM 665 C CA . LEU A 1 90 ? 28.752 -7.566 2.894 1.00 97.62 90 LEU A CA 1
ATOM 666 C C . LEU A 1 90 ? 29.903 -7.529 1.868 1.00 97.62 90 LEU A C 1
ATOM 668 O O . LEU A 1 90 ? 31.023 -7.142 2.195 1.00 97.62 90 LEU A O 1
ATOM 672 N N . ASP A 1 91 ? 29.638 -7.930 0.626 1.00 97.62 91 ASP A N 1
ATOM 673 C CA . ASP A 1 91 ? 30.593 -7.793 -0.478 1.00 97.62 91 ASP A CA 1
ATOM 674 C C . ASP A 1 91 ? 30.710 -6.331 -0.955 1.00 97.62 91 ASP A C 1
ATOM 676 O O . ASP A 1 91 ? 31.811 -5.801 -1.135 1.00 97.62 91 ASP A O 1
ATOM 680 N N . CYS A 1 92 ? 29.574 -5.639 -1.083 1.00 97.56 92 CYS A N 1
ATOM 681 C CA . CYS A 1 92 ? 29.508 -4.230 -1.469 1.00 97.56 92 CYS A CA 1
ATOM 682 C C . CYS A 1 92 ? 30.270 -3.307 -0.506 1.00 97.56 92 CYS A C 1
ATOM 684 O O . CYS A 1 92 ? 30.973 -2.406 -0.960 1.00 97.56 92 CYS A O 1
ATOM 686 N N . GLU A 1 93 ? 30.196 -3.534 0.810 1.00 97.38 93 GLU A N 1
ATOM 687 C CA . GLU A 1 93 ? 30.853 -2.674 1.807 1.00 97.38 93 GLU A CA 1
ATOM 688 C C . GLU A 1 93 ? 32.387 -2.690 1.729 1.00 97.38 93 GLU A C 1
ATOM 690 O O . GLU A 1 93 ? 33.039 -1.775 2.234 1.00 97.38 93 GLU A O 1
ATOM 695 N N . GLN A 1 94 ? 32.972 -3.679 1.044 1.00 97.75 94 GLN A N 1
ATOM 696 C CA . GLN A 1 94 ? 34.412 -3.734 0.776 1.00 97.75 94 GLN A CA 1
ATOM 697 C C . GLN A 1 94 ? 34.847 -2.776 -0.351 1.00 97.75 94 GLN A C 1
ATOM 699 O O . GLN A 1 94 ? 36.045 -2.565 -0.553 1.00 97.75 94 GLN A O 1
ATOM 704 N N . HIS A 1 95 ? 33.893 -2.179 -1.074 1.00 97.50 95 HIS A N 1
ATOM 705 C CA . HIS A 1 95 ? 34.117 -1.375 -2.274 1.00 97.50 95 HIS A CA 1
ATOM 706 C C . HIS A 1 95 ? 33.517 0.032 -2.110 1.00 97.50 95 HIS A C 1
ATOM 708 O O . HIS A 1 95 ? 32.298 0.217 -2.069 1.00 97.50 95 HIS A O 1
ATOM 714 N N . ALA A 1 96 ? 34.371 1.057 -2.033 1.00 96.94 96 ALA A N 1
ATOM 715 C CA . ALA A 1 96 ? 33.959 2.430 -1.715 1.00 96.94 96 ALA A CA 1
ATOM 716 C C . ALA A 1 96 ? 32.948 3.016 -2.721 1.00 96.94 96 ALA A C 1
ATOM 718 O O . ALA A 1 96 ? 32.043 3.765 -2.344 1.00 96.94 96 ALA A O 1
ATOM 719 N N . GLU A 1 97 ? 33.080 2.666 -3.999 1.00 96.75 97 GLU A N 1
ATOM 720 C CA . GLU A 1 97 ? 32.156 3.042 -5.065 1.00 96.75 97 GLU A CA 1
ATOM 721 C C . GLU A 1 97 ? 30.762 2.435 -4.870 1.00 96.75 97 GLU A C 1
ATOM 723 O O . GLU A 1 97 ? 29.765 3.135 -5.055 1.00 96.75 97 GLU A O 1
ATOM 728 N N . CYS A 1 98 ? 30.687 1.180 -4.419 1.00 97.00 98 CYS A N 1
ATOM 729 C CA . CYS A 1 98 ? 29.425 0.493 -4.167 1.00 97.00 98 CYS A CA 1
ATOM 730 C C . CYS A 1 98 ? 28.698 1.125 -2.975 1.00 97.00 98 CYS A C 1
ATOM 732 O O . CYS A 1 98 ? 27.530 1.501 -3.084 1.00 97.00 98 CYS A O 1
ATOM 734 N N . VAL A 1 99 ? 29.419 1.364 -1.873 1.00 96.62 99 VAL A N 1
ATOM 735 C CA . VAL A 1 99 ? 28.889 2.079 -0.699 1.00 96.62 99 VAL A CA 1
ATOM 736 C C . VAL A 1 99 ? 28.361 3.460 -1.085 1.00 96.62 99 VAL A C 1
ATOM 738 O O . VAL A 1 99 ? 27.255 3.829 -0.696 1.00 96.62 99 VAL A O 1
ATOM 741 N N . THR A 1 100 ? 29.121 4.212 -1.886 1.00 96.44 100 THR A N 1
ATOM 742 C CA . THR A 1 100 ? 28.716 5.549 -2.348 1.00 96.44 100 THR A CA 1
ATOM 743 C C . THR A 1 100 ? 27.429 5.490 -3.170 1.00 96.44 100 THR A C 1
ATOM 745 O O . THR A 1 100 ? 26.546 6.328 -2.988 1.00 96.44 100 THR A O 1
ATOM 748 N N . GLN A 1 101 ? 27.286 4.494 -4.050 1.00 95.62 101 GLN A N 1
ATOM 749 C CA . GLN A 1 101 ? 26.073 4.307 -4.843 1.00 95.62 101 GLN A CA 1
ATOM 750 C C . GLN A 1 101 ? 24.861 3.978 -3.959 1.00 95.62 101 GLN A C 1
ATOM 752 O O . GLN A 1 101 ? 23.816 4.615 -4.104 1.00 95.62 101 GLN A O 1
ATOM 757 N N . VAL A 1 102 ? 25.003 3.039 -3.018 1.00 95.94 102 VAL A N 1
ATOM 758 C CA . VAL A 1 102 ? 23.931 2.652 -2.085 1.00 95.94 102 VAL A CA 1
ATOM 759 C C . VAL A 1 102 ? 23.514 3.837 -1.213 1.00 95.94 102 VAL A C 1
ATOM 761 O O . VAL A 1 102 ? 22.331 4.163 -1.152 1.00 95.94 102 VAL A O 1
ATOM 764 N N . GLN A 1 103 ? 24.467 4.557 -0.616 1.00 94.19 103 GLN A N 1
ATOM 765 C CA . GLN A 1 103 ? 24.180 5.760 0.173 1.00 94.19 103 GLN A CA 1
ATOM 766 C C . GLN A 1 103 ? 23.549 6.875 -0.665 1.00 94.19 103 GLN A C 1
ATOM 768 O O . GLN A 1 103 ? 22.710 7.621 -0.163 1.00 94.19 103 GLN A O 1
ATOM 773 N N . GLY A 1 104 ? 23.918 6.994 -1.943 1.00 94.31 104 GLY A N 1
ATOM 774 C CA . GLY A 1 104 ? 23.274 7.913 -2.877 1.00 94.31 104 GLY A CA 1
ATOM 775 C C . GLY A 1 104 ? 21.792 7.589 -3.070 1.00 94.31 104 GLY A C 1
ATOM 776 O O . GLY A 1 104 ? 20.951 8.487 -3.000 1.00 94.31 104 GLY A O 1
ATOM 777 N N . VAL A 1 105 ? 21.452 6.307 -3.241 1.00 93.31 105 VAL A N 1
ATOM 778 C CA . VAL A 1 105 ? 20.051 5.868 -3.305 1.00 93.31 105 VAL A CA 1
ATOM 779 C C . VAL A 1 105 ? 19.350 6.045 -1.962 1.00 93.31 105 VAL A C 1
ATOM 781 O O . VAL A 1 105 ? 18.196 6.441 -1.955 1.00 93.31 105 VAL A O 1
ATOM 784 N N . ILE A 1 106 ? 20.013 5.835 -0.827 1.00 92.06 106 ILE A N 1
ATOM 785 C CA . ILE A 1 106 ? 19.386 6.036 0.486 1.00 92.06 106 ILE A CA 1
ATOM 786 C C . ILE A 1 106 ? 19.074 7.511 0.732 1.00 92.06 106 ILE A C 1
ATOM 788 O O . ILE A 1 106 ? 17.916 7.878 0.908 1.00 92.06 106 ILE A O 1
ATOM 792 N N . ASN A 1 107 ? 20.094 8.365 0.696 1.00 89.25 107 ASN A N 1
ATOM 793 C CA . ASN A 1 107 ? 19.988 9.772 1.088 1.00 89.25 107 ASN A CA 1
ATOM 794 C C . ASN A 1 107 ? 19.175 10.601 0.105 1.00 89.25 107 ASN A C 1
ATOM 796 O O . ASN A 1 107 ? 18.425 11.488 0.507 1.00 89.25 107 ASN A O 1
ATOM 800 N N . TYR A 1 108 ? 19.355 10.324 -1.184 1.00 84.38 108 TYR A N 1
ATOM 801 C CA . TYR A 1 108 ? 18.565 10.952 -2.220 1.00 84.38 108 TYR A CA 1
ATOM 802 C C . TYR A 1 108 ? 17.420 10.005 -2.507 1.00 84.38 108 TYR A C 1
ATOM 804 O O . TYR A 1 108 ? 16.402 10.198 -1.871 1.00 84.38 108 TYR A O 1
ATOM 812 N N . GLY A 1 109 ? 17.606 8.940 -3.294 1.00 76.06 109 GLY A N 1
ATOM 813 C CA . GLY A 1 109 ? 16.580 8.007 -3.818 1.00 76.06 109 GLY A CA 1
ATOM 814 C C . GLY A 1 109 ? 15.402 7.595 -2.911 1.00 76.06 109 GLY A C 1
ATOM 815 O O . GLY A 1 109 ? 14.271 7.502 -3.393 1.00 76.06 109 GLY A O 1
ATOM 816 N N . ILE A 1 110 ? 15.620 7.410 -1.611 1.00 81.62 110 ILE A N 1
ATOM 817 C CA . ILE A 1 110 ? 14.566 7.088 -0.650 1.00 81.62 110 ILE A CA 1
ATOM 818 C C . ILE A 1 110 ? 14.508 8.058 0.538 1.00 81.62 110 ILE A C 1
ATOM 820 O O . ILE A 1 110 ? 13.788 7.763 1.469 1.00 81.62 110 ILE A O 1
ATOM 824 N N . GLY A 1 111 ? 15.141 9.229 0.523 1.00 79.50 111 GLY A N 1
ATOM 825 C CA . GLY A 1 111 ? 14.891 10.294 1.514 1.00 79.50 111 GLY A CA 1
ATOM 826 C C . GLY A 1 111 ? 15.687 10.229 2.827 1.00 79.50 111 GLY A C 1
ATOM 827 O O . GLY A 1 111 ? 15.479 11.078 3.689 1.00 79.50 111 GLY A O 1
ATOM 828 N N . GLY A 1 112 ? 16.631 9.295 2.961 1.00 87.88 112 GLY A N 1
ATOM 829 C CA . GLY A 1 112 ? 17.530 9.176 4.115 1.00 87.88 112 GLY A CA 1
ATOM 830 C C . GLY A 1 112 ? 16.942 8.426 5.314 1.00 87.88 112 GLY A C 1
ATOM 831 O O . GLY A 1 112 ? 15.769 8.078 5.331 1.00 87.88 112 GLY A O 1
ATOM 832 N N . VAL A 1 113 ? 17.780 8.156 6.320 1.00 89.62 113 VAL A N 1
ATOM 833 C CA . VAL A 1 113 ? 17.395 7.494 7.579 1.00 89.62 113 VAL A CA 1
ATOM 834 C C . VAL A 1 113 ? 17.987 8.295 8.753 1.00 89.62 113 VAL A C 1
ATOM 836 O O . VAL A 1 113 ? 19.198 8.531 8.750 1.00 89.62 113 VAL A O 1
ATOM 839 N N . PRO A 1 114 ? 17.192 8.734 9.752 1.00 92.00 114 PRO A N 1
ATOM 840 C CA . PRO A 1 114 ? 15.730 8.661 9.818 1.00 92.00 114 PRO A CA 1
ATOM 841 C C . PRO A 1 114 ? 15.052 9.648 8.854 1.00 92.00 114 PRO A C 1
ATOM 843 O O . PRO A 1 114 ? 15.648 10.655 8.469 1.00 92.00 114 PRO A O 1
ATOM 846 N N . HIS A 1 115 ? 13.793 9.381 8.504 1.00 94.44 115 HIS A N 1
ATOM 847 C CA . HIS A 1 115 ? 12.989 10.240 7.637 1.00 94.44 115 HIS A CA 1
ATOM 848 C C . HIS A 1 115 ? 11.501 10.220 8.031 1.00 94.44 115 HIS A C 1
ATOM 850 O O . HIS A 1 115 ? 10.987 9.233 8.561 1.00 94.44 115 HIS A O 1
ATOM 856 N N . GLU A 1 116 ? 10.813 11.339 7.775 1.00 95.19 116 GLU A N 1
ATOM 857 C CA . GLU A 1 116 ? 9.412 11.566 8.133 1.00 95.19 116 GLU A CA 1
ATOM 858 C C . GLU A 1 116 ? 8.670 12.364 7.048 1.00 95.19 116 GLU A C 1
ATOM 860 O O . GLU A 1 116 ? 9.215 13.295 6.454 1.00 95.19 116 GLU A O 1
ATOM 865 N N . PHE A 1 117 ? 7.384 12.067 6.852 1.00 94.75 117 PHE A N 1
ATOM 866 C CA . PHE A 1 117 ? 6.460 12.849 6.027 1.00 94.75 117 PHE A CA 1
ATOM 867 C C . PHE A 1 117 ? 5.531 13.684 6.909 1.00 94.75 117 PHE A C 1
ATOM 869 O O . PHE A 1 117 ? 4.781 13.137 7.715 1.00 94.75 117 PHE A O 1
ATOM 876 N N . ARG A 1 118 ? 5.574 15.015 6.761 1.00 94.19 118 ARG A N 1
ATOM 877 C CA . ARG A 1 118 ? 4.869 15.976 7.631 1.00 94.19 118 ARG A CA 1
ATOM 878 C C . ARG A 1 118 ? 4.203 17.102 6.827 1.00 94.19 118 ARG A C 1
ATOM 880 O O . ARG A 1 118 ? 4.412 18.280 7.116 1.00 94.19 118 ARG A O 1
ATOM 887 N N . ASN A 1 119 ? 3.443 16.764 5.785 1.00 95.19 119 ASN A N 1
ATOM 888 C CA . ASN A 1 119 ? 2.788 17.767 4.939 1.00 95.19 119 ASN A CA 1
ATOM 889 C C . ASN A 1 119 ? 1.446 18.245 5.507 1.00 95.19 119 ASN A C 1
ATOM 891 O O . ASN A 1 119 ? 1.017 19.361 5.203 1.00 95.19 119 ASN A O 1
ATOM 895 N N . THR A 1 120 ? 0.782 17.439 6.334 1.00 95.75 120 THR A N 1
ATOM 896 C CA . THR A 1 120 ? -0.471 17.817 6.996 1.00 95.75 120 THR A CA 1
ATOM 897 C C . THR A 1 120 ? -0.268 19.086 7.815 1.00 95.75 120 THR A C 1
ATOM 899 O O . THR A 1 120 ? 0.579 19.146 8.706 1.00 95.75 120 THR A O 1
ATOM 902 N N . GLY A 1 121 ? -1.054 20.120 7.528 1.00 94.50 121 GLY A N 1
ATOM 903 C CA . GLY A 1 121 ? -0.949 21.399 8.217 1.00 94.50 121 GLY A CA 1
ATOM 904 C C . GLY A 1 121 ? -0.039 22.426 7.538 1.00 94.50 121 GLY A C 1
ATOM 905 O O . GLY A 1 121 ? 0.204 23.484 8.114 1.00 94.50 121 GLY A O 1
ATOM 906 N N . THR A 1 122 ? 0.515 22.131 6.356 1.00 94.38 122 THR A N 1
ATOM 907 C CA . THR A 1 122 ? 1.416 23.059 5.642 1.00 94.38 122 THR A CA 1
ATOM 908 C C . THR A 1 122 ? 0.680 24.114 4.817 1.00 94.38 122 THR A C 1
ATOM 910 O O . THR A 1 122 ? 1.229 25.192 4.601 1.00 94.38 122 THR A O 1
ATOM 913 N N . VAL A 1 123 ? -0.561 23.843 4.397 1.00 92.94 123 VAL A N 1
ATOM 914 C CA . VAL A 1 123 ? -1.410 24.807 3.666 1.00 92.94 123 VAL A CA 1
ATOM 915 C C . VAL A 1 123 ? -2.477 25.417 4.577 1.00 92.94 123 VAL A C 1
ATOM 917 O O . VAL A 1 123 ? -2.815 26.591 4.435 1.00 92.94 123 VAL A O 1
ATOM 920 N N . SER A 1 124 ? -3.010 24.642 5.524 1.00 91.19 124 SER A N 1
ATOM 921 C CA . SER A 1 124 ? -3.990 25.113 6.507 1.00 91.19 124 SER A CA 1
ATOM 922 C C . SER A 1 124 ? -3.620 24.620 7.897 1.00 91.19 124 SER A C 1
ATOM 924 O O . SER A 1 124 ? -3.496 23.419 8.094 1.00 91.19 124 SER A O 1
ATOM 926 N N . ASP A 1 125 ? -3.511 25.515 8.879 1.00 91.56 125 ASP A N 1
ATOM 927 C CA . ASP A 1 125 ? -3.132 25.129 10.247 1.00 91.56 125 ASP A CA 1
ATOM 928 C C . ASP A 1 125 ? -4.183 24.248 10.949 1.00 91.56 125 ASP A C 1
ATOM 930 O O . ASP A 1 125 ? -3.853 23.529 11.889 1.00 91.56 125 ASP A O 1
ATOM 934 N N . PHE A 1 126 ? -5.449 24.254 10.514 1.00 94.38 126 PHE A N 1
ATOM 935 C CA . PHE A 1 126 ? -6.440 23.321 11.060 1.00 94.38 126 PHE A CA 1
ATOM 936 C C . PHE A 1 126 ? -6.048 21.889 10.692 1.00 94.38 126 PHE A C 1
ATOM 938 O O . PHE A 1 126 ? -5.743 21.642 9.530 1.00 94.38 126 PHE A O 1
ATOM 945 N N . GLY A 1 127 ? -6.060 20.941 11.632 1.00 92.81 127 GLY A N 1
ATOM 946 C CA . GLY A 1 127 ? -5.526 19.588 11.415 1.00 92.81 127 GLY A CA 1
ATOM 947 C C . GLY A 1 127 ? -4.054 19.418 11.775 1.00 92.81 127 GLY A C 1
ATOM 948 O O . GLY A 1 127 ? -3.596 18.284 11.899 1.00 92.81 127 GLY A O 1
ATOM 949 N N . LYS A 1 128 ? -3.310 20.516 11.953 1.00 95.38 128 LYS A N 1
ATOM 950 C CA . LYS A 1 128 ? -1.907 20.467 12.351 1.00 95.38 128 LYS A CA 1
ATOM 951 C C . LYS A 1 128 ? -1.800 20.157 13.838 1.00 95.38 128 LYS A C 1
ATOM 953 O O . LYS A 1 128 ? -2.278 20.923 14.670 1.00 95.38 128 LYS A O 1
ATOM 958 N N . ILE A 1 129 ? -1.113 19.069 14.160 1.00 95.81 129 ILE A N 1
ATOM 959 C CA . ILE A 1 129 ? -0.789 18.672 15.531 1.00 95.81 129 ILE A CA 1
ATOM 960 C C . ILE A 1 129 ? 0.708 18.376 15.637 1.00 95.81 129 ILE A C 1
ATOM 962 O O . ILE A 1 129 ? 1.365 18.144 14.623 1.00 95.81 129 ILE A O 1
ATOM 966 N N . ASP A 1 130 ? 1.246 18.361 16.855 1.00 96.19 130 ASP A N 1
ATOM 967 C CA . ASP A 1 130 ? 2.568 17.781 17.099 1.00 96.19 130 ASP A CA 1
ATOM 968 C C . ASP A 1 130 ? 2.427 16.247 17.177 1.00 96.19 130 ASP A C 1
ATOM 970 O O . ASP A 1 130 ? 1.767 15.744 18.090 1.00 96.19 130 ASP A O 1
ATOM 974 N N . PRO A 1 131 ? 2.996 15.475 16.233 1.00 95.62 131 PRO A N 1
ATOM 975 C CA . PRO A 1 131 ? 2.836 14.026 16.229 1.00 95.62 131 PRO A CA 1
ATOM 976 C C . PRO A 1 131 ? 3.619 13.327 17.352 1.00 95.62 131 PRO A C 1
ATOM 978 O O . PRO A 1 131 ? 3.331 12.160 17.639 1.00 95.62 131 PRO A O 1
ATOM 981 N N . HIS A 1 132 ? 4.587 14.001 17.986 1.00 95.38 132 HIS A N 1
ATOM 982 C CA . HIS A 1 132 ? 5.523 13.402 18.941 1.00 95.38 132 HIS A CA 1
ATOM 983 C C . HIS A 1 132 ? 5.150 13.598 20.410 1.00 95.38 132 HIS A C 1
ATOM 985 O O . HIS A 1 132 ? 5.816 13.023 21.270 1.00 95.38 132 HIS A O 1
ATOM 991 N N . VAL A 1 133 ? 4.117 14.384 20.715 1.00 93.44 133 VAL A N 1
ATOM 992 C CA . VAL A 1 133 ? 3.640 14.529 22.095 1.00 93.44 133 VAL A CA 1
ATOM 993 C C . VAL A 1 133 ? 2.743 13.360 22.499 1.00 93.44 133 VAL A C 1
ATOM 995 O O . VAL A 1 133 ? 1.983 12.813 21.694 1.00 93.44 133 VAL A O 1
ATOM 998 N N . ASP A 1 134 ? 2.801 13.013 23.785 1.00 86.56 134 ASP A N 1
ATOM 999 C CA . ASP A 1 134 ? 2.028 11.910 24.368 1.00 86.56 134 ASP A CA 1
ATOM 1000 C C . ASP A 1 134 ? 0.514 12.119 24.279 1.00 86.56 134 ASP A C 1
ATOM 1002 O O . ASP A 1 134 ? -0.248 11.151 24.246 1.00 86.56 134 ASP A O 1
ATOM 1006 N N . TRP A 1 135 ? 0.076 13.381 24.273 1.00 89.12 135 TRP A N 1
ATOM 1007 C CA . TRP A 1 135 ? -1.329 13.747 24.220 1.00 89.12 135 TRP A CA 1
ATOM 1008 C C . TRP A 1 135 ? -1.570 14.894 23.246 1.00 89.12 135 TRP A C 1
ATOM 1010 O O . TRP A 1 135 ? -0.955 15.955 23.351 1.00 89.12 135 TRP A O 1
ATOM 1020 N N . VAL A 1 136 ? -2.537 14.682 22.359 1.00 94.06 136 VAL A N 1
ATOM 1021 C CA . VAL A 1 136 ? -3.119 15.706 21.491 1.00 94.06 136 VAL A CA 1
ATOM 1022 C C . VAL A 1 136 ? -4.627 15.754 21.710 1.00 94.06 136 VAL A C 1
ATOM 1024 O O . VAL A 1 136 ? -5.254 14.774 22.129 1.00 94.06 136 VAL A O 1
ATOM 1027 N N . ASN A 1 137 ? -5.236 16.891 21.400 1.00 95.31 137 ASN A N 1
ATOM 1028 C CA . ASN A 1 137 ? -6.683 16.991 21.367 1.00 95.31 137 ASN A CA 1
ATOM 1029 C C . ASN A 1 137 ? -7.208 16.398 20.050 1.00 95.31 137 ASN A C 1
ATOM 1031 O O . ASN A 1 137 ? -7.074 17.016 18.998 1.00 95.31 137 ASN A O 1
ATOM 1035 N N . LEU A 1 138 ? -7.847 15.222 20.095 1.00 97.06 138 LEU A N 1
ATOM 1036 C CA . LEU A 1 138 ? -8.348 14.546 18.886 1.00 97.06 138 LEU A CA 1
ATOM 1037 C C . LEU A 1 138 ? -9.378 15.369 18.091 1.00 97.06 138 LEU A C 1
ATOM 1039 O O . LEU A 1 138 ? -9.590 15.096 16.914 1.00 97.06 138 LEU A O 1
ATOM 1043 N N . VAL A 1 139 ? -10.004 16.382 18.704 1.00 96.62 139 VAL A N 1
ATOM 1044 C CA . VAL A 1 139 ? -10.933 17.304 18.023 1.00 96.62 139 VAL A CA 1
ATOM 1045 C C . VAL A 1 139 ? -10.211 18.199 17.005 1.00 96.62 139 VAL A C 1
ATOM 1047 O O . VAL A 1 139 ? -10.838 18.708 16.080 1.00 96.62 139 VAL A O 1
ATOM 1050 N N . GLU A 1 140 ? -8.899 18.387 17.150 1.00 95.69 140 GLU A N 1
ATOM 1051 C CA . GLU A 1 140 ? -8.085 19.204 16.242 1.00 95.69 140 GLU A CA 1
ATOM 1052 C C . GLU A 1 140 ? -7.714 18.464 14.952 1.00 95.69 140 GLU A C 1
ATOM 1054 O O . GLU A 1 140 ? -7.269 19.095 13.996 1.00 95.69 140 GLU A O 1
ATOM 1059 N N . ILE A 1 141 ? -7.924 17.145 14.895 1.00 97.75 141 ILE A N 1
ATOM 1060 C CA . ILE A 1 141 ? -7.667 16.330 13.708 1.00 97.75 141 ILE A CA 1
ATOM 1061 C C . ILE A 1 141 ? -8.820 16.510 12.715 1.00 97.75 141 ILE A C 1
ATOM 1063 O O . ILE A 1 141 ? -9.993 16.354 13.064 1.00 97.75 141 ILE A O 1
ATOM 1067 N N . ARG A 1 142 ? -8.489 16.802 11.448 1.00 98.19 142 ARG A N 1
ATOM 1068 C CA . ARG A 1 142 ? -9.488 16.925 10.375 1.00 98.19 142 ARG A CA 1
ATOM 1069 C C . ARG A 1 142 ? -10.307 15.637 10.283 1.00 98.19 142 ARG A C 1
ATOM 1071 O O . ARG A 1 142 ? -9.762 14.540 10.156 1.00 98.19 142 ARG A O 1
ATOM 1078 N N . ARG A 1 143 ? -11.626 15.794 10.315 1.00 98.06 143 ARG A N 1
ATOM 1079 C CA . ARG A 1 143 ? -12.603 14.733 10.052 1.00 98.06 143 ARG A CA 1
ATOM 1080 C C . ARG A 1 143 ? -13.015 14.740 8.574 1.00 98.06 143 ARG A C 1
ATOM 1082 O O . ARG A 1 143 ? -12.774 15.745 7.900 1.00 98.06 143 ARG A O 1
ATOM 1089 N N . PRO A 1 144 ? -13.675 13.686 8.064 1.00 98.56 144 PRO A N 1
ATOM 1090 C CA . PRO A 1 144 ? -14.168 13.657 6.690 1.00 98.56 144 PRO A CA 1
ATOM 1091 C C . PRO A 1 144 ? -14.974 14.887 6.252 1.00 98.56 144 PRO A C 1
ATOM 1093 O O . PRO A 1 144 ? -14.802 15.331 5.119 1.00 98.56 144 PRO A O 1
ATOM 1096 N N . ALA A 1 145 ? -15.794 15.478 7.131 1.00 98.12 145 ALA A N 1
ATOM 1097 C CA . ALA A 1 145 ? -16.592 16.667 6.811 1.00 98.12 145 ALA A CA 1
ATOM 1098 C C . ALA A 1 145 ? -15.750 17.849 6.305 1.00 98.12 145 ALA A C 1
ATOM 1100 O O . ALA A 1 145 ? -16.201 18.575 5.423 1.00 98.12 145 ALA A O 1
ATOM 1101 N N . PHE A 1 146 ? -14.510 18.003 6.786 1.00 98.06 146 PHE A N 1
ATOM 1102 C CA . PHE A 1 146 ? -13.595 19.052 6.322 1.00 98.06 146 PHE A CA 1
ATOM 1103 C C . PHE A 1 146 ? -13.383 19.005 4.800 1.00 98.06 146 PHE A C 1
ATOM 1105 O O . PHE A 1 146 ? -13.336 20.041 4.143 1.00 98.06 146 PHE A O 1
ATOM 1112 N N . PHE A 1 147 ? -13.301 17.802 4.227 1.00 98.44 147 PHE A N 1
ATOM 1113 C CA . PHE A 1 147 ? -13.074 17.598 2.794 1.00 98.44 147 PHE A CA 1
ATOM 1114 C C . PHE A 1 147 ? -14.352 17.739 1.955 1.00 98.44 147 PHE A C 1
ATOM 1116 O O . PHE A 1 147 ? -14.282 17.732 0.730 1.00 98.44 147 PHE A O 1
ATOM 1123 N N . GLY A 1 148 ? -15.522 17.872 2.584 1.00 98.06 148 GLY A N 1
ATOM 1124 C CA . GLY A 1 148 ? -16.785 18.145 1.894 1.00 98.06 148 GLY A CA 1
ATOM 1125 C C . GLY A 1 148 ? -16.973 19.620 1.557 1.00 98.06 148 GLY A C 1
ATOM 1126 O O . GLY A 1 148 ? -17.728 19.948 0.644 1.00 98.06 148 GLY A O 1
ATOM 1127 N N . GLU A 1 149 ? -16.274 20.503 2.268 1.00 97.19 149 GLU A N 1
ATOM 1128 C CA . GLU A 1 149 ? -16.371 21.943 2.068 1.00 97.19 149 GLU A CA 1
ATOM 1129 C C . GLU A 1 149 ? -15.761 22.372 0.721 1.00 97.19 149 GLU A C 1
ATOM 1131 O O . GLU A 1 149 ? -14.783 21.773 0.249 1.00 97.19 149 GLU A O 1
ATOM 1136 N N . PRO A 1 150 ? -16.292 23.431 0.079 1.00 95.94 150 PRO A N 1
ATOM 1137 C CA . PRO A 1 150 ? -15.649 24.025 -1.082 1.00 95.94 150 PRO A CA 1
ATOM 1138 C C . PRO A 1 150 ? -14.214 24.475 -0.753 1.00 95.94 150 PRO A C 1
ATOM 1140 O O . PRO A 1 150 ? -13.986 25.065 0.303 1.00 95.94 150 PRO A O 1
ATOM 1143 N N . PRO A 1 151 ? -13.243 24.265 -1.658 1.00 95.25 151 PRO A N 1
ATOM 1144 C CA . PRO A 1 151 ? -13.395 23.762 -3.026 1.00 95.25 151 PRO A CA 1
ATOM 1145 C C . PRO A 1 151 ? -13.275 22.233 -3.162 1.00 95.25 151 PRO A C 1
ATOM 1147 O O . PRO A 1 151 ? -13.400 21.724 -4.275 1.00 95.25 151 PRO A O 1
ATOM 1150 N N . TYR A 1 152 ? -13.033 21.497 -2.076 1.00 96.62 152 TYR A N 1
ATOM 1151 C CA . TYR A 1 152 ? -12.664 20.078 -2.109 1.00 96.62 152 TYR A CA 1
ATOM 1152 C C . TYR A 1 152 ? -13.805 19.176 -2.599 1.00 96.62 152 TYR A C 1
ATOM 1154 O O . TYR A 1 152 ? -13.592 18.365 -3.503 1.00 96.62 152 TYR A O 1
ATOM 1162 N N . ASN A 1 153 ? -15.021 19.374 -2.069 1.00 97.81 153 ASN A N 1
ATOM 1163 C CA . ASN A 1 153 ? -16.241 18.657 -2.468 1.00 97.81 153 ASN A CA 1
ATOM 1164 C C . ASN A 1 153 ? -16.055 17.124 -2.554 1.00 97.81 153 ASN A C 1
ATOM 1166 O O . ASN A 1 153 ? -16.491 16.480 -3.512 1.00 97.81 153 ASN A O 1
ATOM 1170 N N . GLU A 1 154 ? -15.343 16.531 -1.596 1.00 98.31 154 GLU A N 1
ATOM 1171 C CA . GLU A 1 154 ? -15.043 15.102 -1.585 1.00 98.31 154 GLU A CA 1
ATOM 1172 C C . GLU A 1 154 ? -16.177 14.282 -0.961 1.00 98.31 154 GLU A C 1
ATOM 1174 O O . GLU A 1 154 ? -16.704 14.608 0.104 1.00 98.31 154 GLU A O 1
ATOM 1179 N N . ASP A 1 155 ? -16.507 13.150 -1.587 1.00 98.12 155 ASP A N 1
ATOM 1180 C CA . ASP A 1 155 ? -17.601 12.277 -1.145 1.00 98.12 155 ASP A CA 1
ATOM 1181 C C . ASP A 1 155 ? -17.369 11.631 0.224 1.00 98.12 155 ASP A C 1
ATOM 1183 O O . ASP A 1 155 ? -18.333 11.274 0.902 1.00 98.12 155 ASP A O 1
ATOM 1187 N N . ILE A 1 156 ? -16.113 11.534 0.667 1.00 98.56 156 ILE A N 1
ATOM 1188 C CA . ILE A 1 156 ? -15.756 11.036 1.999 1.00 98.56 156 ILE A CA 1
ATOM 1189 C C . ILE A 1 156 ? -16.481 11.808 3.115 1.00 98.56 156 ILE A C 1
ATOM 1191 O O . ILE A 1 156 ? -16.813 11.233 4.145 1.00 98.56 156 ILE A O 1
ATOM 1195 N N . ALA A 1 157 ? -16.845 13.077 2.903 1.00 98.62 157 ALA A N 1
ATOM 1196 C CA . ALA A 1 157 ? -17.620 13.853 3.872 1.00 98.62 157 ALA A CA 1
ATOM 1197 C C . ALA A 1 157 ? -18.997 13.248 4.193 1.00 98.62 157 ALA A C 1
ATOM 1199 O O . ALA A 1 157 ? -19.526 13.453 5.285 1.00 98.62 157 ALA A O 1
ATOM 1200 N N . LYS A 1 158 ? -19.571 12.449 3.283 1.00 98.62 158 LYS A N 1
ATOM 1201 C CA . LYS A 1 158 ? -20.868 11.779 3.481 1.00 98.62 158 LYS A CA 1
ATOM 1202 C C . LYS A 1 158 ? -20.846 10.756 4.620 1.00 98.62 158 LYS A C 1
ATOM 1204 O O . LYS A 1 158 ? -21.912 10.394 5.111 1.00 98.62 158 LYS A O 1
ATOM 1209 N N . VAL A 1 159 ? -19.665 10.296 5.039 1.00 98.44 159 VAL A N 1
ATOM 1210 C CA . VAL A 1 159 ? -19.499 9.319 6.129 1.00 98.44 159 VAL A CA 1
ATOM 1211 C C . VAL A 1 159 ? -19.002 9.949 7.433 1.00 98.44 159 VAL A C 1
ATOM 1213 O O . VAL A 1 159 ? -18.668 9.224 8.370 1.00 98.44 159 VAL A O 1
ATOM 1216 N N . ASP A 1 160 ? -18.987 11.283 7.547 1.00 98.56 160 ASP A N 1
ATOM 1217 C CA . ASP A 1 160 ? -18.497 11.961 8.756 1.00 98.56 160 ASP A CA 1
ATOM 1218 C C . ASP A 1 160 ? -19.253 11.529 10.021 1.00 98.56 160 ASP A C 1
ATOM 1220 O O . ASP A 1 160 ? -18.631 11.181 11.026 1.00 98.56 160 ASP A O 1
ATOM 1224 N N . ASN A 1 161 ? -20.584 11.435 9.932 1.00 97.88 161 ASN A N 1
ATOM 1225 C CA . ASN A 1 161 ? -21.448 11.027 11.045 1.00 97.88 161 ASN A CA 1
ATOM 1226 C C . ASN A 1 161 ? -21.203 9.584 11.517 1.00 97.88 161 ASN A C 1
ATOM 1228 O O . ASN A 1 161 ? -21.637 9.235 12.607 1.00 97.88 161 ASN A O 1
ATOM 1232 N N . ASN A 1 162 ? -20.507 8.763 10.724 1.00 97.44 162 ASN A N 1
ATOM 1233 C CA . ASN A 1 162 ? -20.164 7.378 11.058 1.00 97.44 162 ASN A CA 1
ATOM 1234 C C . ASN A 1 162 ? -18.667 7.210 11.371 1.00 97.44 162 ASN A C 1
ATOM 1236 O O . ASN A 1 162 ? -18.201 6.100 11.632 1.00 97.44 162 ASN A O 1
ATOM 1240 N N . THR A 1 163 ? -17.897 8.299 11.345 1.00 98.75 163 THR A N 1
ATOM 1241 C CA . THR A 1 163 ? -16.448 8.265 11.545 1.00 98.75 163 THR A CA 1
ATOM 1242 C C . THR A 1 163 ? -16.077 8.545 12.999 1.00 98.75 163 THR A C 1
ATOM 1244 O O . THR A 1 163 ? -16.572 9.486 13.617 1.00 98.75 163 THR A O 1
ATOM 1247 N N . SER A 1 164 ? -15.153 7.769 13.549 1.00 98.81 164 SER A N 1
ATOM 1248 C CA . SER A 1 164 ? -14.439 8.090 14.786 1.00 98.81 164 SER A CA 1
ATOM 1249 C C . SER A 1 164 ? -12.990 8.460 14.467 1.00 98.81 164 SER A C 1
ATOM 1251 O O . SER A 1 164 ? -12.399 7.880 13.556 1.00 98.81 164 SER A O 1
ATOM 1253 N N . ILE A 1 165 ? -12.405 9.397 15.220 1.00 98.81 165 ILE A N 1
ATOM 1254 C CA . ILE A 1 165 ? -10.944 9.580 15.217 1.00 98.81 165 ILE A CA 1
ATOM 1255 C C . ILE A 1 165 ? -10.364 8.587 16.216 1.00 98.81 165 ILE A C 1
ATOM 1257 O O . ILE A 1 165 ? -10.839 8.512 17.350 1.00 98.81 165 ILE A O 1
ATOM 1261 N N . VAL A 1 166 ? -9.355 7.836 15.797 1.00 98.81 166 VAL A N 1
ATOM 1262 C CA . VAL A 1 166 ? -8.691 6.824 16.623 1.00 98.81 166 VAL A CA 1
ATOM 1263 C C . VAL A 1 166 ? -7.240 7.208 16.869 1.00 98.81 166 VAL A C 1
ATOM 1265 O O . VAL A 1 166 ? -6.581 7.761 15.990 1.00 98.81 166 VAL A O 1
ATOM 1268 N N . GLU A 1 167 ? -6.755 6.910 18.069 1.00 98.75 167 GLU A N 1
ATOM 1269 C CA . GLU A 1 167 ? -5.355 7.006 18.466 1.00 98.75 167 GLU A CA 1
ATOM 1270 C C . GLU A 1 167 ? -4.952 5.707 19.174 1.00 98.75 167 GLU A C 1
ATOM 1272 O O . GLU A 1 167 ? -5.526 5.349 20.202 1.00 98.75 167 GLU A O 1
ATOM 1277 N N . PHE A 1 168 ? -3.961 5.019 18.617 1.00 98.75 168 PHE A N 1
ATOM 1278 C CA . PHE A 1 168 ? -3.384 3.782 19.138 1.00 98.75 168 PHE A CA 1
ATOM 1279 C C . PHE A 1 168 ? -2.013 4.044 19.738 1.00 98.75 168 PHE A C 1
ATOM 1281 O O . PHE A 1 168 ? -1.288 4.926 19.279 1.00 98.75 168 PHE A O 1
ATOM 1288 N N . THR A 1 169 ? -1.619 3.233 20.713 1.00 98.56 169 THR A N 1
ATOM 1289 C CA . THR A 1 169 ? -0.299 3.322 21.348 1.00 98.56 169 THR A CA 1
ATOM 1290 C C . THR A 1 169 ? 0.566 2.147 20.923 1.00 98.56 169 THR A C 1
ATOM 1292 O O . THR A 1 169 ? 0.211 1.003 21.180 1.00 98.56 169 THR A O 1
ATOM 1295 N N . VAL A 1 170 ? 1.716 2.399 20.303 1.00 98.44 170 VAL A N 1
ATOM 1296 C CA . VAL A 1 170 ? 2.620 1.337 19.821 1.00 98.44 170 VAL A CA 1
ATOM 1297 C C . VAL A 1 170 ? 4.061 1.605 20.267 1.00 98.44 170 VAL A C 1
ATOM 1299 O O . VAL A 1 170 ? 4.402 2.752 20.572 1.00 98.44 170 VAL A O 1
ATOM 1302 N N . PRO A 1 171 ? 4.930 0.585 20.357 1.00 97.56 171 PRO A N 1
ATOM 1303 C CA . PRO A 1 171 ? 6.341 0.812 20.647 1.00 97.56 171 PRO A CA 1
ATOM 1304 C C . PRO A 1 171 ? 7.064 1.501 19.475 1.00 97.56 171 PRO A C 1
ATOM 1306 O O . PRO A 1 171 ? 6.672 1.389 18.309 1.00 97.56 171 PRO A O 1
ATOM 1309 N N . ARG A 1 172 ? 8.176 2.172 19.793 1.00 97.12 172 ARG A N 1
ATOM 1310 C CA . ARG A 1 172 ? 9.194 2.634 18.824 1.00 97.12 172 ARG A CA 1
ATOM 1311 C C . ARG A 1 172 ? 9.686 1.466 17.971 1.00 97.12 172 ARG A C 1
ATOM 1313 O O . ARG A 1 172 ? 9.669 0.350 18.478 1.00 97.12 172 ARG A O 1
ATOM 1320 N N . ASP A 1 173 ? 10.111 1.683 16.724 1.00 96.31 173 ASP A N 1
ATOM 1321 C CA . ASP A 1 173 ? 10.661 0.600 15.879 1.00 96.31 173 ASP A CA 1
ATOM 1322 C C . ASP A 1 173 ? 12.072 0.170 16.320 1.00 96.31 173 ASP A C 1
ATOM 1324 O O . ASP A 1 173 ? 12.636 0.679 17.293 1.00 96.31 173 ASP A O 1
ATOM 1328 N N . ALA A 1 174 ? 12.640 -0.814 15.621 1.00 96.25 174 ALA A N 1
ATOM 1329 C CA . ALA A 1 174 ? 13.993 -1.282 15.884 1.00 96.25 174 ALA A CA 1
ATOM 1330 C C . ALA A 1 174 ? 15.039 -0.173 15.699 1.00 96.25 174 ALA A C 1
ATOM 1332 O O . ALA A 1 174 ? 15.899 -0.034 16.570 1.00 96.25 174 ALA A O 1
ATOM 1333 N N . TYR A 1 175 ? 14.938 0.641 14.642 1.00 97.38 175 TYR A N 1
ATOM 1334 C CA . TYR A 1 175 ? 15.875 1.735 14.398 1.00 97.38 175 TYR A CA 1
ATOM 1335 C C . TYR A 1 175 ? 15.892 2.741 15.556 1.00 97.38 175 TYR A C 1
ATOM 1337 O O . TYR A 1 175 ? 16.931 3.023 16.155 1.00 97.38 175 TYR A O 1
ATOM 1345 N N . GLU A 1 176 ? 14.724 3.241 15.945 1.00 97.81 176 GLU A N 1
ATOM 1346 C CA . GLU A 1 176 ? 14.565 4.223 17.009 1.00 97.81 176 GLU A CA 1
ATOM 1347 C C . GLU A 1 176 ? 15.025 3.679 18.372 1.00 97.81 176 GLU A C 1
ATOM 1349 O O . GLU A 1 176 ? 15.644 4.409 19.153 1.00 97.81 176 GLU A O 1
ATOM 1354 N N . ARG A 1 177 ? 14.777 2.396 18.663 1.00 97.19 177 ARG A N 1
ATOM 1355 C CA . ARG A 1 177 ? 15.229 1.763 19.915 1.00 97.19 177 ARG A CA 1
ATOM 1356 C C . ARG A 1 177 ? 16.737 1.531 19.942 1.00 97.19 177 ARG A C 1
ATOM 1358 O O . ARG A 1 177 ? 17.365 1.798 20.965 1.00 97.19 177 ARG A O 1
ATOM 1365 N N . LEU A 1 178 ? 17.308 1.006 18.857 1.00 96.94 178 LEU A N 1
ATOM 1366 C CA . LEU A 1 178 ? 18.698 0.540 18.812 1.00 96.94 178 LEU A CA 1
ATOM 1367 C C . LEU A 1 178 ? 19.686 1.663 18.475 1.00 96.94 178 LEU A C 1
ATOM 1369 O O . LEU A 1 178 ? 20.747 1.739 19.093 1.00 96.94 178 LEU A O 1
ATOM 1373 N N . HIS A 1 179 ? 19.326 2.564 17.560 1.00 97.25 179 HIS A N 1
ATOM 1374 C CA . HIS A 1 179 ? 20.201 3.647 17.095 1.00 97.25 179 HIS A CA 1
ATOM 1375 C C . HIS A 1 179 ? 19.908 4.974 17.786 1.00 97.25 179 HIS A C 1
ATOM 1377 O O . HIS A 1 179 ? 20.838 5.674 18.185 1.00 97.25 179 HIS A O 1
ATOM 1383 N N . LEU A 1 180 ? 18.629 5.310 17.999 1.00 97.31 180 LEU A N 1
ATOM 1384 C CA . LEU A 1 180 ? 18.244 6.574 18.649 1.00 97.31 180 LEU A CA 1
ATOM 1385 C C . LEU A 1 180 ? 18.031 6.457 20.166 1.00 97.31 180 LEU A C 1
ATOM 1387 O O . LEU A 1 180 ? 17.803 7.473 20.826 1.00 97.31 180 LEU A O 1
ATOM 1391 N N . GLN A 1 181 ? 18.115 5.244 20.724 1.00 97.62 181 GLN A N 1
ATOM 1392 C CA . GLN A 1 181 ? 17.960 4.963 22.158 1.00 97.62 181 GLN A CA 1
ATOM 1393 C C . GLN A 1 181 ? 16.616 5.444 22.739 1.00 97.62 181 GLN A C 1
ATOM 1395 O O . GLN A 1 181 ? 16.526 5.834 23.906 1.00 97.62 181 GLN A O 1
ATOM 1400 N N . LYS A 1 182 ? 15.553 5.414 21.928 1.00 96.56 182 LYS A N 1
ATOM 1401 C CA . LYS A 1 182 ? 14.190 5.780 22.336 1.00 96.56 182 LYS A CA 1
ATOM 1402 C C . LYS A 1 182 ? 13.429 4.550 22.810 1.00 96.56 182 LYS A C 1
ATOM 1404 O O . LYS A 1 182 ? 13.363 3.556 22.102 1.00 96.56 182 LYS A O 1
ATOM 1409 N N . GLN A 1 183 ? 12.867 4.622 24.014 1.00 94.81 183 GLN A N 1
ATOM 1410 C CA . GLN A 1 183 ? 12.188 3.497 24.680 1.00 94.81 183 GLN A CA 1
ATOM 1411 C C . GLN A 1 183 ? 10.742 3.823 25.081 1.00 94.81 183 GLN A C 1
ATOM 1413 O O . GLN A 1 183 ? 10.047 2.989 25.654 1.00 94.81 183 GLN A O 1
ATOM 1418 N N . ASP A 1 184 ? 10.302 5.050 24.819 1.00 95.62 184 ASP A N 1
ATOM 1419 C CA . ASP A 1 184 ? 8.924 5.491 24.993 1.00 95.62 184 ASP A CA 1
ATOM 1420 C C . ASP A 1 184 ? 7.999 4.868 23.935 1.00 95.62 184 ASP A C 1
ATOM 1422 O O . ASP A 1 184 ? 8.443 4.241 22.974 1.00 95.62 184 ASP A O 1
ATOM 1426 N N . SER A 1 185 ? 6.689 5.016 24.116 1.00 97.12 185 SER A N 1
ATOM 1427 C CA . SER A 1 185 ? 5.705 4.656 23.091 1.00 97.12 185 SER A CA 1
ATOM 1428 C C . SER A 1 185 ? 5.477 5.808 22.115 1.00 97.12 185 SER A C 1
ATOM 1430 O O . SER A 1 185 ? 5.680 6.968 22.460 1.00 97.12 185 SER A O 1
ATOM 1432 N N . ILE A 1 186 ? 4.954 5.499 20.933 1.00 98.19 186 ILE A N 1
ATOM 1433 C CA . ILE A 1 186 ? 4.428 6.480 19.980 1.00 98.19 186 ILE A CA 1
ATOM 1434 C C . ILE A 1 186 ? 2.921 6.307 19.810 1.00 98.19 186 ILE A C 1
ATOM 1436 O O . ILE A 1 186 ? 2.333 5.317 20.255 1.00 98.19 186 ILE A O 1
ATOM 1440 N N . LYS A 1 187 ? 2.303 7.281 19.142 1.00 98.44 187 LYS A N 1
ATOM 1441 C CA . LYS A 1 187 ? 0.877 7.279 18.826 1.00 98.44 187 LYS A CA 1
ATOM 1442 C C . LYS A 1 187 ? 0.650 7.147 17.325 1.00 98.44 187 LYS A C 1
ATOM 1444 O O . LYS A 1 187 ? 1.262 7.892 16.562 1.00 98.44 187 LYS A O 1
ATOM 1449 N N . LEU A 1 188 ? -0.237 6.245 16.914 1.00 98.69 188 LEU A N 1
ATOM 1450 C CA . LEU A 1 188 ? -0.723 6.145 15.534 1.00 98.69 188 LEU A CA 1
ATOM 1451 C C . LEU A 1 188 ? -2.157 6.649 15.467 1.00 98.69 188 LEU A C 1
ATOM 1453 O O . LEU A 1 188 ? -2.974 6.262 16.298 1.00 98.69 188 LEU A O 1
ATOM 1457 N N . ARG A 1 189 ? -2.467 7.519 14.508 1.00 98.62 189 ARG A N 1
ATOM 1458 C CA . ARG A 1 189 ? -3.729 8.256 14.456 1.00 98.62 189 ARG A CA 1
ATOM 1459 C C . ARG A 1 189 ? -4.377 8.169 13.087 1.00 98.62 189 ARG A C 1
ATOM 1461 O O . ARG A 1 189 ? -3.699 8.122 12.063 1.00 98.62 189 ARG A O 1
ATOM 1468 N N . GLY A 1 190 ? -5.702 8.183 13.073 1.00 98.44 190 GLY A N 1
ATOM 1469 C CA . GLY A 1 190 ? -6.464 8.154 11.833 1.00 98.44 190 GLY A CA 1
ATOM 1470 C C . GLY A 1 190 ? -7.961 8.047 12.055 1.00 98.44 190 GLY A C 1
ATOM 1471 O O . GLY A 1 190 ? -8.495 8.577 13.032 1.00 98.44 190 GLY A O 1
ATOM 1472 N N . TRP A 1 191 ? -8.640 7.373 11.132 1.00 98.88 191 TRP A N 1
ATOM 1473 C CA . TRP A 1 191 ? -10.093 7.263 11.095 1.00 98.88 191 TRP A CA 1
ATOM 1474 C C . TRP A 1 191 ? -10.542 5.810 11.173 1.00 98.88 191 TRP A C 1
ATOM 1476 O O . TRP A 1 191 ? -9.989 4.941 10.502 1.00 98.88 191 TRP A O 1
ATOM 1486 N N . PHE A 1 192 ? -11.611 5.581 11.931 1.00 98.88 192 PHE A N 1
ATOM 1487 C CA . PHE A 1 192 ? -12.423 4.375 11.839 1.00 98.88 192 PHE A CA 1
ATOM 1488 C C . PHE A 1 192 ? -13.818 4.761 11.346 1.00 98.88 192 PHE A C 1
ATOM 1490 O O . PHE A 1 192 ? -14.528 5.506 12.023 1.00 98.88 192 PHE A O 1
ATOM 1497 N N . ILE A 1 193 ? -14.208 4.279 10.171 1.00 98.81 193 ILE A N 1
ATOM 1498 C CA . ILE A 1 193 ? -15.470 4.602 9.504 1.00 98.81 193 ILE A CA 1
ATOM 1499 C C . ILE A 1 193 ? -16.393 3.392 9.623 1.00 98.81 193 ILE A C 1
ATOM 1501 O O . ILE A 1 193 ? -16.137 2.360 9.004 1.00 98.81 193 ILE A O 1
ATOM 1505 N N . GLU A 1 194 ? -17.464 3.499 10.408 1.00 98.69 194 GLU A N 1
ATOM 1506 C CA . GLU A 1 194 ? -18.391 2.383 10.606 1.00 98.69 194 GLU A CA 1
ATOM 1507 C C . GLU A 1 194 ? -19.198 2.086 9.332 1.00 98.69 194 GLU A C 1
ATOM 1509 O O . GLU A 1 194 ? -19.810 2.969 8.720 1.00 98.69 194 GLU A O 1
ATOM 1514 N N . GLY A 1 195 ? -19.191 0.817 8.930 1.00 98.00 195 GLY A N 1
ATOM 1515 C CA . GLY A 1 195 ? -19.932 0.274 7.801 1.00 98.00 195 GLY A CA 1
ATOM 1516 C C . GLY A 1 195 ? -21.291 -0.289 8.198 1.00 98.00 195 GLY A C 1
ATOM 1517 O O . GLY A 1 195 ? -21.545 -0.676 9.341 1.00 98.00 195 GLY A O 1
ATOM 1518 N N . ALA A 1 196 ? -22.184 -0.388 7.215 1.00 97.00 196 ALA A N 1
ATOM 1519 C CA . ALA A 1 196 ? -23.520 -0.949 7.409 1.00 97.00 196 ALA A CA 1
ATOM 1520 C C . ALA A 1 196 ? -23.537 -2.485 7.573 1.00 97.00 196 ALA A C 1
ATOM 1522 O O . ALA A 1 196 ? -24.581 -3.032 7.944 1.00 97.00 196 ALA A O 1
ATOM 1523 N N . GLY A 1 197 ? -22.411 -3.162 7.312 1.00 97.38 197 GLY A N 1
ATOM 1524 C CA . GLY A 1 197 ? -22.293 -4.610 7.152 1.00 97.38 197 GLY A CA 1
ATOM 1525 C C . GLY A 1 197 ? -22.529 -5.052 5.703 1.00 97.38 197 GLY A C 1
ATOM 1526 O O . GLY A 1 197 ? -23.368 -4.488 5.002 1.00 97.38 197 GLY A O 1
ATOM 1527 N N . LEU A 1 198 ? -21.796 -6.076 5.268 1.00 97.19 198 LEU A N 1
ATOM 1528 C CA . LEU A 1 198 ? -21.926 -6.698 3.950 1.00 97.19 198 LEU A CA 1
ATOM 1529 C C . LEU A 1 198 ? -23.142 -7.619 3.939 1.00 97.19 198 LEU A C 1
ATOM 1531 O O . LEU A 1 198 ? -23.202 -8.567 4.719 1.00 97.19 198 LEU A O 1
ATOM 1535 N N . GLU A 1 199 ? -24.108 -7.348 3.073 1.00 94.38 199 GLU A N 1
ATOM 1536 C CA . GLU A 1 199 ? -25.293 -8.193 2.933 1.00 94.38 199 GLU A CA 1
ATOM 1537 C C . GLU A 1 199 ? -24.973 -9.437 2.093 1.00 94.38 199 GLU A C 1
ATOM 1539 O O . GLU A 1 199 ? -24.530 -9.328 0.947 1.00 94.38 199 GLU A O 1
ATOM 1544 N N . ASP A 1 200 ? -25.168 -10.619 2.678 1.00 89.12 200 ASP A N 1
ATOM 1545 C CA . ASP A 1 200 ? -25.047 -11.896 1.980 1.00 89.12 200 ASP A CA 1
ATOM 1546 C C . ASP A 1 200 ? -26.305 -12.197 1.132 1.00 89.12 200 ASP A C 1
ATOM 1548 O O . ASP A 1 200 ? -27.338 -11.539 1.290 1.00 89.12 200 ASP A O 1
ATOM 1552 N N . PRO A 1 201 ? -26.280 -13.207 0.239 1.00 85.75 201 PRO A N 1
ATOM 1553 C CA . PRO A 1 201 ? -27.441 -13.552 -0.590 1.00 85.75 201 PRO A CA 1
ATOM 1554 C C . PRO A 1 201 ? -28.710 -13.959 0.184 1.00 85.75 201 PRO A C 1
ATOM 1556 O O . PRO A 1 201 ? -29.778 -14.069 -0.416 1.00 85.75 201 PRO A O 1
ATOM 1559 N N . THR A 1 202 ? -28.613 -14.212 1.494 1.00 90.19 202 THR A N 1
ATOM 1560 C CA . THR A 1 202 ? -29.748 -14.536 2.374 1.00 90.19 202 THR A CA 1
ATOM 1561 C C . THR A 1 202 ? -30.329 -13.304 3.079 1.00 90.19 202 THR A C 1
ATOM 1563 O O . THR A 1 202 ? -31.344 -13.418 3.767 1.00 90.19 202 THR A O 1
ATOM 1566 N N . GLY A 1 203 ? -29.711 -12.130 2.905 1.00 88.81 203 GLY A N 1
ATOM 1567 C CA . GLY A 1 203 ? -30.069 -10.880 3.575 1.00 88.81 203 GLY A CA 1
ATOM 1568 C C . GLY A 1 203 ? -29.433 -10.713 4.960 1.00 88.81 203 GLY A C 1
ATOM 1569 O O . GLY A 1 203 ? -29.738 -9.750 5.668 1.00 88.81 203 GLY A O 1
ATOM 1570 N N . LYS A 1 204 ? -28.557 -11.633 5.388 1.00 93.56 204 LYS A N 1
ATOM 1571 C CA . LYS A 1 204 ? -27.818 -11.501 6.648 1.00 93.56 204 LYS A CA 1
ATOM 1572 C C . LYS A 1 204 ? -26.622 -10.581 6.428 1.00 93.56 204 LYS A C 1
ATOM 1574 O O . LYS A 1 204 ? -25.908 -10.689 5.438 1.00 93.56 204 LYS A O 1
ATOM 1579 N N . ARG A 1 205 ? -26.370 -9.694 7.392 1.00 95.44 205 ARG A N 1
ATOM 1580 C CA . ARG A 1 205 ? -25.211 -8.799 7.356 1.00 95.44 205 ARG A CA 1
ATOM 1581 C C . ARG A 1 205 ? -24.005 -9.404 8.061 1.00 95.44 205 ARG A C 1
ATOM 1583 O O . ARG A 1 205 ? -24.109 -9.864 9.199 1.00 95.44 205 ARG A O 1
ATOM 1590 N N . ILE A 1 206 ? -22.866 -9.374 7.382 1.00 95.88 206 ILE A N 1
ATOM 1591 C CA . ILE A 1 206 ? -21.553 -9.746 7.899 1.00 95.88 206 ILE A CA 1
ATOM 1592 C C . ILE A 1 206 ? -20.783 -8.455 8.168 1.00 95.88 206 ILE A C 1
ATOM 1594 O O . ILE A 1 206 ? -20.558 -7.653 7.264 1.00 95.88 206 ILE A O 1
ATOM 1598 N N . HIS A 1 207 ? -20.380 -8.246 9.417 1.00 96.81 207 HIS A N 1
ATOM 1599 C CA . HIS A 1 207 ? -19.490 -7.145 9.770 1.00 96.81 207 HIS A CA 1
ATOM 1600 C C . HIS A 1 207 ? -18.050 -7.572 9.507 1.00 96.81 207 HIS A C 1
ATOM 1602 O O . HIS A 1 207 ? -17.598 -8.567 10.068 1.00 96.81 207 HIS A O 1
ATOM 1608 N N . ALA A 1 208 ? -17.363 -6.834 8.642 1.00 98.38 208 ALA A N 1
ATOM 1609 C CA . ALA A 1 208 ? -15.973 -7.059 8.278 1.00 98.38 208 ALA A CA 1
ATOM 1610 C C . ALA A 1 208 ? -15.226 -5.723 8.289 1.00 98.38 208 ALA A C 1
ATOM 1612 O O . ALA A 1 208 ? -15.806 -4.688 7.946 1.00 98.38 208 ALA A O 1
ATOM 1613 N N . VAL A 1 209 ? -13.948 -5.765 8.658 1.00 98.88 209 VAL A N 1
ATOM 1614 C CA . VAL A 1 209 ? -13.076 -4.589 8.730 1.00 98.88 209 VAL A CA 1
ATOM 1615 C C . VAL A 1 209 ? -12.119 -4.599 7.543 1.00 98.88 209 VAL A C 1
ATOM 1617 O O . VAL A 1 209 ? -11.403 -5.572 7.328 1.00 98.88 209 VAL A O 1
ATOM 1620 N N . ALA A 1 210 ? -12.083 -3.514 6.781 1.00 98.88 210 ALA A N 1
ATOM 1621 C CA . ALA A 1 210 ? -11.029 -3.220 5.825 1.00 98.88 210 ALA A CA 1
ATOM 1622 C C . ALA A 1 210 ? -9.995 -2.307 6.500 1.00 98.88 210 ALA A C 1
ATOM 1624 O O . ALA A 1 210 ? -10.312 -1.173 6.861 1.00 98.88 210 ALA A O 1
ATOM 1625 N N . ILE A 1 211 ? -8.769 -2.794 6.689 1.00 98.94 211 ILE A N 1
ATOM 1626 C CA . ILE A 1 211 ? -7.650 -1.988 7.191 1.00 98.94 211 ILE A CA 1
ATOM 1627 C C . ILE A 1 211 ? -6.833 -1.535 5.987 1.00 98.94 211 ILE A C 1
ATOM 1629 O O . ILE A 1 211 ? -6.147 -2.339 5.357 1.00 98.94 211 ILE A O 1
ATOM 1633 N N . MET A 1 212 ? -6.930 -0.246 5.673 1.00 98.81 212 MET A N 1
ATOM 1634 C CA . MET A 1 212 ? -6.291 0.376 4.522 1.00 98.81 212 MET A CA 1
ATOM 1635 C C . MET A 1 212 ? -5.118 1.238 4.986 1.00 98.81 212 MET A C 1
ATOM 1637 O O . MET A 1 212 ? -5.297 2.226 5.696 1.00 98.81 212 MET A O 1
ATOM 1641 N N . ILE A 1 213 ? -3.911 0.863 4.580 1.00 98.31 213 ILE A N 1
ATOM 1642 C CA . ILE A 1 213 ? -2.658 1.512 4.954 1.00 98.31 213 ILE A CA 1
ATOM 1643 C C . ILE A 1 213 ? -2.129 2.311 3.767 1.00 9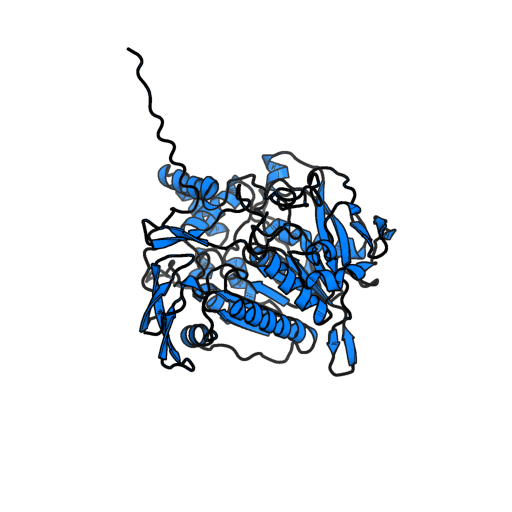8.31 213 ILE A C 1
ATOM 1645 O O . ILE A 1 213 ? -1.907 1.766 2.689 1.00 98.31 213 ILE A O 1
ATOM 1649 N N . GLY A 1 214 ? -1.915 3.611 3.965 1.00 96.62 214 GLY A N 1
ATOM 1650 C CA . GLY A 1 214 ? -1.463 4.506 2.905 1.00 96.62 214 GLY A CA 1
ATOM 1651 C C . GLY A 1 214 ? -0.074 4.161 2.352 1.00 96.62 214 GLY A C 1
ATOM 1652 O O . GLY A 1 214 ? 0.802 3.631 3.043 1.00 96.62 214 GLY A O 1
ATOM 1653 N N . GLY A 1 215 ? 0.153 4.516 1.089 1.00 95.50 215 GLY A N 1
ATOM 1654 C CA . GLY A 1 215 ? 1.469 4.493 0.463 1.00 95.50 215 GLY A CA 1
ATOM 1655 C C . GLY A 1 215 ? 2.440 5.469 1.118 1.00 95.50 215 GLY A C 1
ATOM 1656 O O . GLY A 1 215 ? 2.092 6.211 2.033 1.00 95.50 215 GLY A O 1
ATOM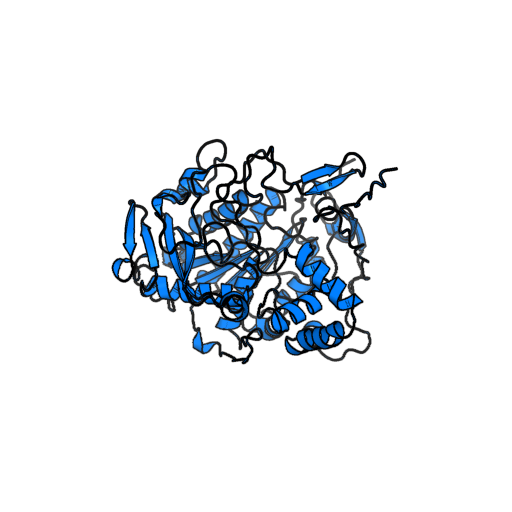 1657 N N . ARG A 1 216 ? 3.682 5.474 0.636 1.00 91.44 216 ARG A N 1
ATOM 1658 C CA . ARG A 1 216 ? 4.796 6.186 1.277 1.00 91.44 216 ARG A CA 1
ATOM 1659 C C . ARG A 1 216 ? 4.546 7.667 1.533 1.00 91.44 216 ARG A C 1
ATOM 1661 O O . ARG A 1 216 ? 5.101 8.257 2.438 1.00 91.44 216 ARG A O 1
ATOM 1668 N N . SER A 1 217 ? 3.741 8.288 0.691 1.00 88.19 217 SER A N 1
ATOM 1669 C CA . SER A 1 217 ? 3.525 9.723 0.753 1.00 88.19 217 SER A CA 1
ATOM 1670 C C . SER A 1 217 ? 2.086 10.084 1.118 1.00 88.19 217 SER A C 1
ATOM 1672 O O . SER A 1 217 ? 1.696 11.240 1.008 1.00 88.19 217 SER A O 1
ATOM 1674 N N . ILE A 1 218 ? 1.296 9.092 1.540 1.00 94.19 218 ILE A N 1
ATOM 1675 C CA . ILE A 1 218 ? -0.100 9.276 1.917 1.00 94.19 218 ILE A CA 1
ATOM 1676 C C . ILE A 1 218 ? -0.179 9.692 3.385 1.00 94.19 218 ILE A C 1
ATOM 1678 O O . ILE A 1 218 ? 0.257 8.969 4.277 1.00 94.19 218 ILE A O 1
ATOM 1682 N N . GLU A 1 219 ? -0.797 10.847 3.611 1.00 96.31 219 GLU A N 1
ATOM 1683 C CA . GLU A 1 219 ? -1.188 11.357 4.921 1.00 96.31 219 GLU A CA 1
ATOM 1684 C C . GLU A 1 219 ? -2.708 11.570 4.874 1.00 96.31 219 GLU A C 1
ATOM 1686 O O . GLU A 1 219 ? -3.205 12.415 4.131 1.00 96.31 219 GLU A O 1
ATOM 1691 N N . THR A 1 220 ? -3.467 10.769 5.618 1.00 94.88 220 THR A N 1
ATOM 1692 C CA . THR A 1 220 ? -4.934 10.628 5.552 1.00 94.88 220 THR A CA 1
ATOM 1693 C C . THR A 1 220 ? -5.647 11.978 5.570 1.00 94.88 220 THR A C 1
ATOM 1695 O O . THR A 1 220 ? -6.622 12.198 4.842 1.00 94.88 220 THR A O 1
ATOM 1698 N N . THR A 1 221 ? -5.139 12.893 6.396 1.00 97.44 221 THR A N 1
ATOM 1699 C CA . THR A 1 221 ? -5.762 14.188 6.664 1.00 97.44 221 THR A CA 1
ATOM 1700 C C . THR A 1 221 ? -5.147 15.348 5.884 1.00 97.44 221 THR A C 1
ATOM 1702 O O . THR A 1 221 ? -5.610 16.478 6.044 1.00 97.44 221 THR A O 1
ATOM 1705 N N . ALA A 1 222 ? -4.174 15.114 5.000 1.00 97.56 222 ALA A N 1
ATOM 1706 C CA . ALA A 1 222 ? -3.604 16.189 4.199 1.00 97.56 222 ALA A CA 1
ATOM 1707 C C . ALA A 1 222 ? -4.502 16.604 3.015 1.00 97.56 222 ALA A C 1
ATOM 1709 O O . ALA A 1 222 ? -5.336 15.847 2.495 1.00 97.56 222 ALA A O 1
ATOM 1710 N N . ILE A 1 223 ? -4.345 17.862 2.609 1.00 97.50 223 ILE A N 1
ATOM 1711 C CA . ILE A 1 223 ? -5.133 18.504 1.555 1.00 97.50 223 ILE A CA 1
ATOM 1712 C C . ILE A 1 223 ? -4.571 18.162 0.174 1.00 97.50 223 ILE A C 1
ATOM 1714 O O . ILE A 1 223 ? -3.390 18.379 -0.095 1.00 97.50 223 ILE A O 1
ATOM 1718 N N . HIS A 1 224 ? -5.465 17.742 -0.723 1.00 95.81 224 HIS A N 1
ATOM 1719 C CA . HIS A 1 224 ? -5.254 17.712 -2.169 1.00 95.81 224 HIS A CA 1
ATOM 1720 C C . HIS A 1 224 ? -6.291 18.637 -2.817 1.00 95.81 224 HIS A C 1
ATOM 1722 O O . HIS A 1 224 ? -7.481 18.326 -2.843 1.00 95.81 224 HIS A O 1
ATOM 1728 N N . HIS A 1 225 ? -5.855 19.794 -3.314 1.00 96.19 225 HIS A N 1
ATOM 1729 C CA . HIS A 1 225 ? -6.741 20.753 -3.964 1.00 96.19 225 HIS A CA 1
ATOM 1730 C C . HIS A 1 225 ? -7.069 20.294 -5.398 1.00 96.19 225 HIS A C 1
ATOM 1732 O O . HIS A 1 225 ? -6.149 20.027 -6.165 1.00 96.19 225 HIS A O 1
ATOM 1738 N N . PRO A 1 226 ? -8.349 20.245 -5.816 1.00 93.94 226 PRO A N 1
ATOM 1739 C CA . PRO A 1 226 ? -8.752 19.606 -7.077 1.00 93.94 226 PRO A CA 1
ATOM 1740 C C . PRO A 1 226 ? -8.258 20.304 -8.353 1.00 93.94 226 PRO A C 1
ATOM 1742 O O . PRO A 1 226 ? -8.284 19.707 -9.423 1.00 93.94 226 PRO A O 1
ATOM 1745 N N . GLU A 1 227 ? -7.854 21.569 -8.254 1.00 92.75 227 GLU A N 1
ATOM 1746 C CA . GLU A 1 227 ? -7.317 22.350 -9.379 1.00 92.75 227 GLU A CA 1
ATOM 1747 C C . GLU A 1 227 ? -5.788 22.280 -9.510 1.00 92.75 227 GLU A C 1
ATOM 1749 O O . GLU A 1 227 ? -5.240 22.819 -10.470 1.00 92.75 227 GLU A O 1
ATOM 1754 N N . ASP A 1 228 ? -5.086 21.685 -8.544 1.00 93.50 228 ASP A N 1
ATOM 1755 C CA . ASP A 1 228 ? -3.629 21.606 -8.589 1.00 93.50 228 ASP A CA 1
ATOM 1756 C C . ASP A 1 228 ? -3.201 20.396 -9.457 1.00 93.50 228 ASP A C 1
ATOM 1758 O O . ASP A 1 228 ? -3.667 19.275 -9.228 1.00 93.50 228 ASP A O 1
ATOM 1762 N N . PRO A 1 229 ? -2.346 20.592 -10.479 1.00 92.31 229 PRO A N 1
ATOM 1763 C CA . PRO A 1 229 ? -1.992 19.531 -11.421 1.00 92.31 229 PRO A CA 1
ATOM 1764 C C . PRO A 1 229 ? -0.944 18.557 -10.864 1.00 92.31 229 PRO A C 1
ATOM 1766 O O . PRO A 1 229 ? -0.099 18.921 -10.061 1.00 92.31 229 PRO A O 1
ATOM 1769 N N . LEU A 1 230 ? -0.944 17.313 -11.344 1.00 91.56 230 LEU A N 1
ATOM 1770 C CA . LEU A 1 230 ? 0.060 16.307 -10.964 1.00 91.56 230 LEU A CA 1
ATOM 1771 C C . LEU A 1 230 ? 1.471 16.647 -11.480 1.00 91.56 230 LEU A C 1
ATOM 1773 O O . LEU A 1 230 ? 2.474 16.501 -10.779 1.00 91.56 230 LEU A O 1
ATOM 1777 N N . TYR A 1 231 ? 1.543 17.095 -12.731 1.00 93.44 231 TYR A N 1
ATOM 1778 C CA . TYR A 1 231 ? 2.783 17.334 -13.460 1.00 93.44 231 TYR A CA 1
ATOM 1779 C C . TYR A 1 231 ? 2.674 18.584 -14.340 1.00 93.44 231 TYR A C 1
ATOM 1781 O O . TYR A 1 231 ? 1.580 19.052 -14.662 1.00 93.44 231 TYR A O 1
ATOM 1789 N N . ALA A 1 232 ? 3.823 19.105 -14.762 1.00 93.19 232 ALA A N 1
ATOM 1790 C CA . ALA A 1 232 ? 3.944 20.168 -15.757 1.00 93.19 232 ALA A CA 1
ATOM 1791 C C . ALA A 1 232 ? 4.823 19.714 -16.926 1.00 93.19 232 ALA A C 1
ATOM 1793 O O . ALA A 1 232 ? 5.655 18.823 -16.770 1.00 93.19 232 ALA A O 1
ATOM 1794 N N . ILE A 1 233 ? 4.664 20.348 -18.087 1.00 94.31 233 ILE A N 1
ATOM 1795 C CA . ILE A 1 233 ? 5.571 20.151 -19.223 1.00 94.31 233 ILE A CA 1
ATOM 1796 C C . ILE A 1 233 ? 6.743 21.120 -19.072 1.00 94.31 233 ILE A C 1
ATOM 1798 O O . ILE A 1 233 ? 6.552 22.324 -18.910 1.00 94.31 233 ILE A O 1
ATOM 1802 N N . ASP A 1 234 ? 7.960 20.598 -19.133 1.00 92.81 234 ASP A N 1
ATOM 1803 C CA . ASP A 1 234 ? 9.170 21.402 -19.209 1.00 92.81 234 ASP A CA 1
ATOM 1804 C C . ASP A 1 234 ? 9.332 21.977 -20.619 1.00 92.81 234 ASP A C 1
ATOM 1806 O O . ASP A 1 234 ? 9.603 21.243 -21.563 1.00 92.81 234 ASP A O 1
ATOM 1810 N N . GLU A 1 235 ? 9.201 23.296 -20.775 1.00 92.94 235 GLU A N 1
ATOM 1811 C CA . GLU A 1 235 ? 9.192 23.945 -22.099 1.00 92.94 235 GLU A CA 1
ATOM 1812 C C . GLU A 1 235 ? 10.487 23.745 -22.904 1.00 92.94 235 GLU A C 1
ATOM 1814 O O . GLU A 1 235 ? 10.478 23.872 -24.126 1.00 92.94 235 GLU A O 1
ATOM 1819 N N . THR A 1 236 ? 11.608 23.442 -22.241 1.00 92.88 236 THR A N 1
ATOM 1820 C CA . THR A 1 236 ? 12.904 23.259 -22.912 1.00 92.88 236 THR A CA 1
ATOM 1821 C C . THR A 1 236 ? 13.062 21.849 -23.475 1.00 92.88 236 THR A C 1
ATOM 1823 O O . THR A 1 236 ? 13.519 21.685 -24.604 1.00 92.88 236 THR A O 1
ATOM 1826 N N . SER A 1 237 ? 12.715 20.831 -22.688 1.00 92.12 237 SER A N 1
ATOM 1827 C CA . SER A 1 237 ? 12.877 19.418 -23.060 1.00 92.12 237 SER A CA 1
ATOM 1828 C C . SER A 1 237 ? 11.616 18.787 -23.652 1.00 92.12 237 SER A C 1
ATOM 1830 O O . SER A 1 237 ? 11.707 17.728 -24.265 1.00 92.12 237 SER A O 1
ATOM 1832 N N . GLY A 1 238 ? 10.446 19.402 -23.463 1.00 91.62 238 GLY A N 1
ATOM 1833 C CA . GLY A 1 238 ? 9.143 18.825 -23.800 1.00 91.62 238 GLY A CA 1
ATOM 1834 C C . GLY A 1 238 ? 8.698 17.696 -22.863 1.00 91.62 238 GLY A C 1
ATOM 1835 O O . GLY A 1 238 ? 7.644 17.112 -23.090 1.00 91.62 238 GLY A O 1
ATOM 1836 N N . GLN A 1 239 ? 9.473 17.384 -21.819 1.00 94.00 239 GLN A N 1
ATOM 1837 C CA . GLN A 1 239 ? 9.208 16.270 -20.908 1.00 94.00 239 GLN A CA 1
ATOM 1838 C C . GLN A 1 239 ? 8.237 16.654 -19.789 1.00 94.00 239 GLN A C 1
ATOM 1840 O O . GLN A 1 239 ? 8.265 17.773 -19.270 1.00 94.00 239 GLN A O 1
ATOM 1845 N N . TYR A 1 240 ? 7.423 15.694 -19.358 1.00 94.12 240 TYR A N 1
ATOM 1846 C CA . TYR A 1 240 ? 6.577 15.812 -18.178 1.00 94.12 240 TYR A CA 1
ATOM 1847 C C . TYR A 1 240 ? 7.414 15.712 -16.898 1.00 94.12 240 TYR A C 1
ATOM 1849 O O . TYR A 1 240 ? 8.173 14.762 -16.710 1.00 94.12 240 TYR A O 1
ATOM 1857 N N . LYS A 1 241 ? 7.252 16.673 -15.987 1.00 92.75 241 LYS A N 1
ATOM 1858 C CA . LYS A 1 241 ? 7.927 16.726 -14.684 1.00 92.75 241 LYS A CA 1
ATOM 1859 C C . LYS A 1 241 ? 6.915 16.744 -13.548 1.00 92.75 241 LYS A C 1
ATOM 1861 O O . LYS A 1 241 ? 5.952 17.508 -13.585 1.00 92.75 241 LYS A O 1
ATOM 1866 N N . ASN A 1 242 ? 7.185 15.946 -12.517 1.00 89.38 242 ASN A N 1
ATOM 1867 C CA . ASN A 1 242 ? 6.456 15.982 -11.250 1.00 89.38 242 ASN A CA 1
ATOM 1868 C C . ASN A 1 242 ? 6.428 17.400 -10.671 1.00 89.38 242 ASN A C 1
ATOM 1870 O O . ASN A 1 242 ? 7.461 18.074 -10.632 1.00 89.38 242 ASN A O 1
ATOM 1874 N N . ILE A 1 243 ? 5.275 17.815 -10.148 1.00 91.25 243 ILE A N 1
ATOM 1875 C CA . ILE A 1 243 ? 5.194 19.009 -9.308 1.00 91.25 243 ILE A CA 1
ATOM 1876 C C . ILE A 1 243 ? 5.392 18.576 -7.850 1.00 91.25 243 ILE A C 1
ATOM 1878 O O . ILE A 1 243 ? 4.626 17.751 -7.348 1.00 91.25 243 ILE A O 1
ATOM 1882 N N . PRO A 1 244 ? 6.419 19.087 -7.146 1.00 89.44 244 PRO A N 1
ATOM 1883 C CA . PRO A 1 244 ? 6.602 18.772 -5.737 1.00 89.44 244 PRO A CA 1
ATOM 1884 C C . PRO A 1 244 ? 5.518 19.458 -4.900 1.00 89.44 244 PRO A C 1
ATOM 1886 O O . PRO A 1 244 ? 5.229 20.637 -5.101 1.00 89.44 244 PRO A O 1
ATOM 1889 N N . TYR A 1 245 ? 4.963 18.731 -3.932 1.00 91.50 245 TYR A N 1
ATOM 1890 C CA . TYR A 1 245 ? 3.997 19.252 -2.966 1.00 91.50 245 TYR A CA 1
ATOM 1891 C C . TYR A 1 245 ? 4.497 19.053 -1.528 1.00 91.50 245 TYR A C 1
ATOM 1893 O O . TYR A 1 245 ? 5.051 17.982 -1.253 1.00 91.50 245 TYR A O 1
ATOM 1901 N N . PRO A 1 246 ? 4.306 20.046 -0.638 1.00 90.69 246 PRO A N 1
ATOM 1902 C CA . PRO A 1 246 ? 3.678 21.347 -0.899 1.00 90.69 246 PRO A CA 1
ATOM 1903 C C . PRO A 1 246 ? 4.558 22.242 -1.788 1.00 90.69 246 PRO A C 1
ATOM 1905 O O . PRO A 1 246 ? 5.779 22.279 -1.639 1.00 90.69 246 PRO A O 1
ATOM 1908 N N . SER A 1 247 ? 3.947 22.972 -2.725 1.00 83.81 247 SER A N 1
ATOM 1909 C CA . SER A 1 247 ? 4.655 23.972 -3.535 1.00 83.81 247 SER A CA 1
ATOM 1910 C C . SER A 1 247 ? 4.406 25.378 -2.977 1.00 83.81 247 SER A C 1
ATOM 1912 O O . SER A 1 247 ? 3.342 25.618 -2.405 1.00 83.81 247 SER A O 1
ATOM 1914 N N . PRO A 1 248 ? 5.330 26.348 -3.145 1.00 76.62 248 PRO A N 1
ATOM 1915 C CA . PRO A 1 248 ? 5.151 27.700 -2.601 1.00 76.62 248 PRO A CA 1
ATOM 1916 C C . PRO A 1 248 ? 3.899 28.432 -3.113 1.00 76.62 248 PRO A C 1
ATOM 1918 O O . PRO A 1 248 ? 3.438 29.382 -2.486 1.00 76.62 248 PRO A O 1
ATOM 1921 N N . GLN A 1 249 ? 3.372 28.017 -4.267 1.00 72.62 249 GLN A N 1
ATOM 1922 C CA . GLN A 1 249 ? 2.154 28.545 -4.886 1.00 72.62 249 GLN A CA 1
ATOM 1923 C C . GLN A 1 249 ? 0.968 27.568 -4.795 1.00 72.62 249 GLN A C 1
ATOM 1925 O O . GLN A 1 249 ? -0.116 27.879 -5.286 1.00 72.62 249 GLN A O 1
ATOM 1930 N N . GLY A 1 250 ? 1.175 26.382 -4.220 1.00 70.38 250 GLY A N 1
ATOM 1931 C CA . GLY A 1 250 ? 0.208 25.294 -4.193 1.00 70.38 250 GLY A CA 1
ATOM 1932 C C . GLY A 1 250 ? -0.822 25.445 -3.085 1.00 70.38 250 GLY A C 1
ATOM 1933 O O . GLY A 1 250 ? -0.558 26.000 -2.021 1.00 70.38 250 GLY A O 1
ATOM 1934 N N . ARG A 1 251 ? -2.011 24.903 -3.339 1.00 92.94 251 ARG A N 1
ATOM 1935 C CA . ARG A 1 251 ? -3.101 24.758 -2.358 1.00 92.94 251 ARG A CA 1
ATOM 1936 C C . ARG A 1 251 ? -3.195 23.324 -1.837 1.00 92.94 251 ARG A C 1
ATOM 1938 O O . ARG A 1 251 ? -4.092 22.989 -1.068 1.00 92.94 251 ARG A O 1
ATOM 1945 N N . THR A 1 252 ? -2.273 22.487 -2.289 1.00 95.75 252 THR A N 1
ATOM 1946 C CA . THR A 1 252 ? -2.131 21.076 -1.975 1.00 95.75 252 THR A CA 1
ATOM 1947 C C . THR A 1 252 ? -0.971 20.894 -1.012 1.00 95.75 252 THR A C 1
ATOM 1949 O O . THR A 1 252 ? 0.152 21.311 -1.290 1.00 95.75 252 THR A O 1
ATOM 1952 N N . GLU A 1 253 ? -1.253 20.247 0.112 1.00 96.38 253 GLU A N 1
ATOM 1953 C CA . GLU A 1 253 ? -0.228 19.755 1.031 1.00 96.38 253 GLU A CA 1
ATOM 1954 C C . GLU A 1 253 ? 0.449 18.543 0.403 1.00 96.38 253 GLU A C 1
ATOM 1956 O O . GLU A 1 253 ? 1.674 18.455 0.360 1.00 96.38 253 GLU A O 1
ATOM 1961 N N . LYS A 1 254 ? -0.360 17.634 -0.153 1.00 94.69 254 LYS A N 1
ATOM 1962 C CA . LYS A 1 254 ? 0.143 16.451 -0.828 1.00 94.69 254 LYS A CA 1
ATOM 1963 C C . LYS A 1 254 ? -0.821 15.921 -1.884 1.00 94.69 254 LYS A C 1
ATOM 1965 O O . LYS A 1 254 ? -2.022 15.794 -1.653 1.00 94.69 254 LYS A O 1
ATOM 1970 N N . TRP A 1 255 ? -0.278 15.618 -3.059 1.00 93.44 255 TRP A N 1
ATOM 1971 C CA . TRP A 1 255 ? -1.048 15.097 -4.184 1.00 93.44 255 TRP A CA 1
ATOM 1972 C C . TRP A 1 255 ? -1.470 13.636 -3.959 1.00 93.44 255 TRP A C 1
ATOM 1974 O O . TRP A 1 255 ? -0.774 12.878 -3.288 1.00 93.44 255 TRP A O 1
ATOM 1984 N N . GLY A 1 256 ? -2.615 13.245 -4.522 1.00 92.25 256 GLY A N 1
ATOM 1985 C CA . GLY A 1 256 ? -3.133 11.866 -4.524 1.00 92.25 256 GLY A CA 1
ATOM 1986 C C . GLY A 1 256 ? -4.102 11.535 -3.386 1.00 92.25 256 GLY A C 1
ATOM 1987 O O . GLY A 1 256 ? -4.820 10.541 -3.443 1.00 92.25 256 GLY A O 1
ATOM 1988 N N . LEU A 1 257 ? -4.215 12.401 -2.375 1.00 94.94 257 LEU A N 1
ATOM 1989 C CA . LEU A 1 257 ? -5.001 12.098 -1.170 1.00 94.94 257 LEU A CA 1
ATOM 1990 C C . LEU A 1 257 ? -6.517 12.090 -1.386 1.00 94.94 257 LEU A C 1
ATOM 1992 O O . LEU A 1 257 ? -7.241 11.372 -0.700 1.00 94.94 257 LEU A O 1
ATOM 1996 N N . ARG A 1 258 ? -7.000 12.859 -2.365 1.00 94.44 258 ARG A N 1
ATOM 1997 C CA . ARG A 1 258 ? -8.405 12.829 -2.783 1.00 94.44 258 ARG A CA 1
ATOM 1998 C C . ARG A 1 258 ? -8.800 11.447 -3.304 1.00 94.44 258 ARG A C 1
ATOM 2000 O O . ARG A 1 258 ? -9.829 10.915 -2.904 1.00 94.44 258 ARG A O 1
ATOM 2007 N N . GLN A 1 259 ? -7.981 10.859 -4.173 1.00 94.00 259 GLN A N 1
ATOM 2008 C CA . GLN A 1 259 ? -8.199 9.523 -4.722 1.00 94.00 259 GLN A CA 1
ATOM 2009 C C . GLN A 1 259 ? -8.061 8.458 -3.631 1.00 94.00 259 GLN A C 1
ATOM 2011 O O . GLN A 1 259 ? -8.950 7.622 -3.507 1.00 94.00 259 GLN A O 1
ATOM 2016 N N . TRP A 1 260 ? -7.058 8.560 -2.749 1.00 96.25 260 TRP A N 1
ATOM 2017 C CA . TRP A 1 260 ? -6.954 7.703 -1.559 1.00 96.25 260 TRP A CA 1
ATOM 2018 C C . TRP A 1 260 ? -8.270 7.647 -0.766 1.00 96.25 260 TRP A C 1
ATOM 2020 O O . TRP A 1 260 ? -8.797 6.570 -0.485 1.00 96.25 260 TRP A O 1
ATOM 2030 N N . ARG A 1 261 ? -8.873 8.807 -0.479 1.00 98.00 261 ARG A N 1
ATOM 2031 C CA . ARG A 1 261 ? -10.160 8.881 0.229 1.00 98.00 261 ARG A CA 1
ATOM 2032 C C . ARG A 1 261 ? -11.340 8.327 -0.582 1.00 98.00 261 ARG A C 1
ATOM 2034 O O . ARG A 1 261 ? -12.312 7.887 0.031 1.00 98.00 261 ARG A O 1
ATOM 2041 N N . GLN A 1 262 ? -11.264 8.263 -1.915 1.00 97.50 262 GLN A N 1
ATOM 2042 C CA . GLN A 1 262 ? -12.265 7.566 -2.737 1.00 97.50 262 GLN A CA 1
ATOM 2043 C C . GLN A 1 262 ? -12.236 6.049 -2.512 1.00 97.50 262 GLN A C 1
ATOM 2045 O O . GLN A 1 262 ? -13.306 5.457 -2.379 1.00 97.50 262 GLN A O 1
ATOM 2050 N N . TYR A 1 263 ? -11.055 5.428 -2.388 1.00 97.81 263 TYR A N 1
ATOM 2051 C CA . TYR A 1 263 ? -10.944 4.001 -2.044 1.00 97.81 263 TYR A CA 1
ATOM 2052 C C . TYR A 1 263 ? -11.569 3.706 -0.672 1.00 97.81 263 TYR A C 1
ATOM 2054 O O . TYR A 1 263 ? -12.372 2.779 -0.539 1.00 97.81 263 TYR A O 1
ATOM 2062 N N . LEU A 1 264 ? -11.262 4.535 0.335 1.00 98.69 264 LEU A N 1
ATOM 2063 C CA . LEU A 1 264 ? -11.827 4.404 1.685 1.00 98.69 264 LEU A CA 1
ATOM 2064 C C . LEU A 1 264 ? -13.354 4.542 1.678 1.00 98.69 264 LEU A C 1
ATOM 2066 O O . LEU A 1 264 ? -14.065 3.723 2.264 1.00 98.69 264 LEU A O 1
ATOM 2070 N N . TYR A 1 265 ? -13.865 5.567 0.990 1.00 98.69 265 TYR A N 1
ATOM 2071 C CA . TYR A 1 265 ? -15.300 5.796 0.866 1.00 98.69 265 TYR A CA 1
ATOM 2072 C C . TYR A 1 265 ? -15.992 4.623 0.163 1.00 98.69 265 TYR A C 1
ATOM 2074 O O . TYR A 1 265 ? -17.009 4.137 0.656 1.00 98.69 265 TYR A O 1
ATOM 2082 N N . ALA A 1 266 ? -15.428 4.117 -0.936 1.00 98.56 266 ALA A N 1
ATOM 2083 C CA . ALA A 1 266 ? -16.014 3.023 -1.704 1.00 98.56 266 ALA A CA 1
ATOM 2084 C C . ALA A 1 266 ? -16.134 1.719 -0.891 1.00 98.56 266 ALA A C 1
ATOM 2086 O O . ALA A 1 266 ? -17.172 1.058 -0.956 1.00 98.56 266 ALA A O 1
ATOM 2087 N N . LEU A 1 267 ? -15.131 1.383 -0.067 1.00 98.75 267 LEU A N 1
ATOM 2088 C CA . LEU A 1 267 ? -15.194 0.236 0.853 1.00 98.75 267 LEU A CA 1
ATOM 2089 C C . LEU A 1 267 ? -16.322 0.403 1.875 1.00 98.75 267 LEU A C 1
ATOM 2091 O O . LEU A 1 267 ? -17.113 -0.519 2.093 1.00 98.75 267 LEU A O 1
ATOM 2095 N N . ASN A 1 268 ? -16.444 1.596 2.461 1.00 98.69 268 ASN A N 1
ATOM 2096 C CA . ASN A 1 268 ? -17.509 1.871 3.417 1.00 98.69 268 ASN A CA 1
ATOM 2097 C C . ASN A 1 268 ? -18.902 1.811 2.772 1.00 98.69 268 ASN A C 1
ATOM 2099 O O . ASN A 1 268 ? -19.828 1.253 3.363 1.00 98.69 268 ASN A O 1
ATOM 2103 N N . GLN A 1 269 ? -19.051 2.315 1.541 1.00 98.38 269 GLN A N 1
ATOM 2104 C CA . GLN A 1 269 ? -20.330 2.301 0.823 1.00 98.38 269 GLN A CA 1
ATOM 2105 C C . GLN A 1 269 ? -20.863 0.892 0.567 1.00 98.38 269 GLN A C 1
ATOM 2107 O O . GLN A 1 269 ? -22.078 0.695 0.574 1.00 98.38 269 GLN A O 1
ATOM 2112 N N . VAL A 1 270 ? -19.986 -0.098 0.385 1.00 97.62 270 VAL A N 1
ATOM 2113 C CA . VAL A 1 270 ? -20.421 -1.495 0.235 1.00 97.62 270 VAL A CA 1
ATOM 2114 C C . VAL A 1 270 ? -20.595 -2.233 1.563 1.00 97.62 270 VAL A C 1
ATOM 2116 O O . VAL A 1 270 ? -21.023 -3.384 1.559 1.00 97.62 270 VAL A O 1
ATOM 2119 N N . GLY A 1 271 ? -20.321 -1.576 2.693 1.00 98.31 271 GLY A N 1
ATOM 2120 C CA . GLY A 1 271 ? -20.674 -2.059 4.026 1.00 98.31 271 GLY A CA 1
ATOM 2121 C C . GLY A 1 271 ? -19.505 -2.458 4.924 1.00 98.31 271 GLY A C 1
ATOM 2122 O O . GLY A 1 271 ? -19.773 -2.870 6.054 1.00 98.31 271 GLY A O 1
ATOM 2123 N N . PHE A 1 272 ? -18.248 -2.327 4.484 1.00 98.81 272 PHE A N 1
ATOM 2124 C CA . PHE A 1 272 ? -17.091 -2.553 5.359 1.00 98.81 272 PHE A CA 1
ATOM 2125 C C . PHE A 1 272 ? -16.982 -1.463 6.428 1.00 98.81 272 PHE A C 1
ATOM 2127 O O . PHE A 1 272 ? -17.192 -0.279 6.150 1.00 98.81 272 PHE A O 1
ATOM 2134 N N . ASP A 1 273 ? -16.585 -1.854 7.637 1.00 98.88 273 ASP A N 1
ATOM 2135 C CA . ASP A 1 273 ? -15.909 -0.909 8.521 1.00 98.88 273 ASP A CA 1
ATOM 2136 C C . ASP A 1 273 ? -14.534 -0.609 7.928 1.00 98.88 273 ASP A C 1
ATOM 2138 O O . ASP A 1 273 ? -13.857 -1.530 7.479 1.00 98.88 273 ASP A O 1
ATOM 2142 N N . VAL A 1 274 ? -14.107 0.650 7.909 1.00 98.94 274 VAL A N 1
ATOM 2143 C CA . VAL A 1 274 ? -12.831 1.039 7.295 1.00 98.94 274 VAL A CA 1
ATOM 2144 C C . VAL A 1 274 ? -11.934 1.680 8.339 1.00 98.94 274 VAL A C 1
ATOM 2146 O O . VAL A 1 274 ? -12.275 2.725 8.887 1.00 98.94 274 VAL A O 1
ATOM 2149 N N . LEU A 1 275 ? -10.777 1.073 8.593 1.00 98.94 275 LEU A N 1
ATOM 2150 C CA . LEU A 1 275 ? -9.715 1.644 9.414 1.00 98.94 275 LEU A CA 1
ATOM 2151 C C . LEU A 1 275 ? -8.592 2.142 8.504 1.00 98.94 275 LEU A C 1
ATOM 2153 O O . LEU A 1 275 ? -8.028 1.368 7.736 1.00 98.94 275 LEU A O 1
ATOM 2157 N N . THR A 1 276 ? -8.236 3.415 8.634 1.00 98.81 276 THR A N 1
ATOM 2158 C CA . THR A 1 276 ? -7.017 3.990 8.055 1.00 98.81 276 THR A CA 1
ATOM 2159 C C . THR A 1 276 ? -6.264 4.734 9.143 1.00 98.81 276 THR A C 1
ATOM 2161 O O . THR A 1 276 ? -6.872 5.443 9.947 1.00 98.81 276 THR A O 1
ATOM 2164 N N . VAL A 1 277 ? -4.943 4.598 9.166 1.00 98.50 277 VAL A N 1
ATOM 2165 C CA . VAL A 1 277 ? -4.066 5.378 10.042 1.00 98.50 277 VAL A CA 1
ATOM 2166 C C . VAL A 1 277 ? -2.918 5.948 9.237 1.00 98.50 277 VAL A C 1
ATOM 2168 O O . VAL A 1 277 ? -2.420 5.308 8.308 1.00 98.50 277 VAL A O 1
ATOM 2171 N N . ASP A 1 278 ? -2.467 7.134 9.628 1.00 98.44 278 ASP A N 1
ATOM 2172 C CA . ASP A 1 278 ? -1.136 7.561 9.233 1.00 98.44 278 ASP A CA 1
ATOM 2173 C C . ASP A 1 278 ? -0.142 6.636 9.934 1.00 98.44 278 ASP A C 1
ATOM 2175 O O . ASP A 1 278 ? -0.246 6.350 11.130 1.00 98.44 278 ASP A O 1
ATOM 2179 N N . LYS A 1 279 ? 0.797 6.098 9.172 1.00 97.31 279 LYS A N 1
ATOM 2180 C CA . LYS A 1 279 ? 1.780 5.131 9.667 1.00 97.31 279 LYS A CA 1
ATOM 2181 C C . LYS A 1 279 ? 2.810 5.856 10.531 1.00 97.31 279 LYS A C 1
ATOM 2183 O O . LYS A 1 279 ? 2.898 7.085 10.497 1.00 97.31 279 LYS A O 1
ATOM 2188 N N . ARG A 1 280 ? 3.639 5.115 11.271 1.00 97.19 280 ARG A N 1
ATOM 2189 C CA . ARG A 1 280 ? 4.809 5.712 11.942 1.00 97.19 280 ARG A CA 1
ATOM 2190 C C . ARG A 1 280 ? 5.617 6.571 10.956 1.00 97.19 280 ARG A C 1
ATOM 2192 O O . ARG A 1 280 ? 5.734 6.219 9.782 1.00 97.19 280 ARG A O 1
ATOM 2199 N N . GLY A 1 281 ? 6.077 7.735 11.401 1.00 96.56 281 GLY A N 1
ATOM 2200 C CA . GLY A 1 281 ? 6.791 8.694 10.554 1.00 96.56 281 GLY A CA 1
ATOM 2201 C C . GLY A 1 281 ? 5.920 9.467 9.552 1.00 96.56 281 GLY A C 1
ATOM 2202 O O . GLY A 1 281 ? 6.479 10.222 8.766 1.00 96.56 281 GLY A O 1
ATOM 2203 N N . HIS A 1 282 ? 4.587 9.312 9.544 1.00 97.38 282 HIS A N 1
ATOM 2204 C CA . HIS A 1 282 ? 3.698 9.984 8.581 1.00 97.38 282 HIS A CA 1
ATOM 2205 C C . HIS A 1 282 ? 2.649 10.872 9.251 1.00 97.38 282 HIS A C 1
ATOM 2207 O O . HIS A 1 282 ? 2.085 10.518 10.288 1.00 97.38 282 HIS A O 1
ATOM 2213 N N . GLY A 1 283 ? 2.391 12.028 8.638 1.00 96.38 283 GLY A N 1
ATOM 2214 C CA . GLY A 1 283 ? 1.296 12.944 8.940 1.00 96.38 283 GLY A CA 1
ATOM 2215 C C . GLY A 1 283 ? 1.106 13.193 10.426 1.00 96.38 283 GLY A C 1
ATOM 2216 O O . GLY A 1 283 ? 2.002 13.719 11.091 1.00 96.38 283 GLY A O 1
ATOM 2217 N N . ILE A 1 284 ? -0.060 12.802 10.935 1.00 97.31 284 ILE A N 1
ATOM 2218 C CA . ILE A 1 284 ? -0.479 13.040 12.325 1.00 97.31 284 ILE A CA 1
ATOM 2219 C C . ILE A 1 284 ? -0.014 11.956 13.314 1.00 97.31 284 ILE A C 1
ATOM 2221 O O . ILE A 1 284 ? -0.305 12.031 14.510 1.00 97.31 284 ILE A O 1
ATOM 2225 N N . SER A 1 285 ? 0.722 10.950 12.849 1.00 98.25 285 SER A N 1
ATOM 2226 C CA . SER A 1 285 ? 1.245 9.858 13.671 1.00 98.25 285 SER A CA 1
ATOM 2227 C C . SER A 1 285 ? 2.700 10.077 14.068 1.00 98.25 285 SER A C 1
ATOM 2229 O O . SER A 1 285 ? 3.499 10.626 13.310 1.00 98.25 285 SER A O 1
ATOM 2231 N N . GLY A 1 286 ? 3.050 9.617 15.269 1.00 97.88 286 GLY A N 1
ATOM 2232 C CA . GLY A 1 286 ? 4.403 9.674 15.816 1.00 97.88 286 GLY A CA 1
ATOM 2233 C C . GLY A 1 286 ? 5.387 8.736 15.109 1.00 97.88 286 GLY A C 1
ATOM 2234 O O . GLY A 1 286 ? 5.131 8.237 14.018 1.00 97.88 286 GLY A O 1
ATOM 2235 N N . GLY A 1 287 ? 6.527 8.481 15.751 1.00 96.94 287 GLY A N 1
ATOM 2236 C CA . GLY A 1 287 ? 7.663 7.783 15.138 1.00 96.94 287 GLY A CA 1
ATOM 2237 C C . GLY A 1 287 ? 8.544 8.726 14.322 1.00 96.94 287 GLY A C 1
ATOM 2238 O O . GLY A 1 287 ? 8.076 9.760 13.855 1.00 96.94 287 GLY A O 1
ATOM 2239 N N . LEU A 1 288 ? 9.823 8.383 14.215 1.00 96.06 288 LEU A N 1
ATOM 2240 C CA . LEU A 1 288 ? 10.845 9.188 13.528 1.00 96.06 288 LEU A CA 1
ATOM 2241 C C . LEU A 1 288 ? 11.334 8.539 12.233 1.00 96.06 288 LEU A C 1
ATOM 2243 O O . LEU A 1 288 ? 12.203 9.083 11.568 1.00 96.06 288 LEU A O 1
ATOM 2247 N N . ASN A 1 289 ? 10.812 7.365 11.897 1.00 93.88 289 ASN A N 1
ATOM 2248 C CA . ASN A 1 289 ? 11.216 6.604 10.730 1.00 93.88 289 ASN A CA 1
ATOM 2249 C C . ASN A 1 289 ? 9.984 6.079 9.987 1.00 93.88 289 ASN A C 1
ATOM 2251 O O . ASN A 1 289 ? 9.077 5.502 10.592 1.00 93.88 289 ASN A O 1
ATOM 2255 N N . ASP A 1 290 ? 9.964 6.279 8.670 1.00 94.75 290 ASP A N 1
ATOM 2256 C CA . ASP A 1 290 ? 8.882 5.878 7.770 1.00 94.75 290 ASP A CA 1
ATOM 2257 C C . ASP A 1 290 ? 9.132 4.535 7.063 1.00 94.75 290 ASP A C 1
ATOM 2259 O O . ASP A 1 290 ? 8.262 4.057 6.328 1.00 94.75 290 ASP A O 1
ATOM 2263 N N . MET A 1 291 ? 10.312 3.930 7.242 1.00 94.81 291 MET A N 1
ATOM 2264 C CA . MET A 1 291 ? 10.794 2.880 6.339 1.00 94.81 291 MET A CA 1
ATOM 2265 C C . MET A 1 291 ? 10.562 1.439 6.791 1.00 94.81 291 MET A C 1
ATOM 2267 O O . MET A 1 291 ? 10.482 0.575 5.924 1.00 94.81 291 MET A O 1
ATOM 2271 N N . ASP A 1 292 ? 10.466 1.141 8.092 1.00 97.00 292 ASP A N 1
ATOM 2272 C CA . ASP A 1 292 ? 10.320 -0.253 8.549 1.00 97.00 292 ASP A CA 1
ATOM 2273 C C . ASP A 1 292 ? 8.882 -0.756 8.325 1.00 97.00 292 ASP A C 1
ATOM 2275 O O . ASP A 1 292 ? 7.999 -0.610 9.176 1.00 97.00 292 ASP A O 1
ATOM 2279 N N . THR A 1 293 ? 8.631 -1.321 7.142 1.00 97.69 293 THR A N 1
ATOM 2280 C CA . THR A 1 293 ? 7.308 -1.812 6.735 1.00 97.69 293 THR A CA 1
ATOM 2281 C C . THR A 1 293 ? 6.934 -3.106 7.452 1.00 97.69 293 THR A C 1
ATOM 2283 O O . THR A 1 293 ? 5.746 -3.373 7.642 1.00 97.69 293 THR A O 1
ATOM 2286 N N . ALA A 1 294 ? 7.919 -3.885 7.908 1.00 96.94 294 ALA A N 1
ATOM 2287 C CA . ALA A 1 294 ? 7.680 -5.087 8.700 1.00 96.94 294 ALA A CA 1
ATOM 2288 C C . ALA A 1 294 ? 7.210 -4.742 10.122 1.00 96.94 294 ALA A C 1
ATOM 2290 O O . ALA A 1 294 ? 6.321 -5.411 10.652 1.00 96.94 294 ALA A O 1
ATOM 2291 N N . GLU A 1 295 ? 7.752 -3.685 10.732 1.00 97.50 295 GLU A N 1
ATOM 2292 C CA . GLU A 1 295 ? 7.252 -3.159 12.009 1.00 97.50 295 GLU A CA 1
ATOM 2293 C C . GLU A 1 295 ? 5.898 -2.443 11.839 1.00 97.50 295 GLU A C 1
ATOM 2295 O O . GLU A 1 295 ? 5.009 -2.599 12.673 1.00 97.50 295 GLU A O 1
ATOM 2300 N N . GLN A 1 296 ? 5.679 -1.723 10.734 1.00 98.19 296 GLN A N 1
ATOM 2301 C CA . GLN A 1 296 ? 4.349 -1.181 10.406 1.00 98.19 296 GLN A CA 1
ATOM 2302 C C . GLN A 1 296 ? 3.290 -2.290 10.265 1.00 98.19 296 GLN A C 1
ATOM 2304 O O . GLN A 1 296 ? 2.124 -2.074 10.588 1.00 98.19 296 GLN A O 1
ATOM 2309 N N . ALA A 1 297 ? 3.676 -3.491 9.824 1.00 98.31 297 ALA A N 1
ATOM 2310 C CA . ALA A 1 297 ? 2.774 -4.639 9.782 1.00 98.31 297 ALA A CA 1
ATOM 2311 C C . ALA A 1 297 ? 2.435 -5.164 11.187 1.00 98.31 297 ALA A C 1
ATOM 2313 O O . ALA A 1 297 ? 1.300 -5.567 11.429 1.00 98.31 297 ALA A O 1
ATOM 2314 N N . GLU A 1 298 ? 3.377 -5.109 12.138 1.00 98.00 298 GLU A N 1
ATOM 2315 C CA . GLU A 1 298 ? 3.093 -5.411 13.551 1.00 98.00 298 GLU A CA 1
ATOM 2316 C C . GLU A 1 298 ? 2.071 -4.446 14.153 1.00 98.00 298 GLU A C 1
ATOM 2318 O O . GLU A 1 298 ? 1.233 -4.843 14.967 1.00 98.00 298 GLU A O 1
ATOM 2323 N N . ASP A 1 299 ? 2.093 -3.183 13.724 1.00 98.69 299 ASP A N 1
ATOM 2324 C CA . ASP A 1 299 ? 1.122 -2.195 14.185 1.00 98.69 299 ASP A CA 1
ATOM 2325 C C . ASP A 1 299 ? -0.315 -2.583 13.820 1.00 98.69 299 ASP A C 1
ATOM 2327 O O . ASP A 1 299 ? -1.213 -2.317 14.611 1.00 98.69 299 ASP A O 1
ATOM 2331 N N . ILE A 1 300 ? -0.555 -3.281 12.702 1.00 98.81 300 ILE A N 1
ATOM 2332 C CA . ILE A 1 300 ? -1.897 -3.771 12.337 1.00 98.81 300 ILE A CA 1
ATOM 2333 C C . ILE A 1 300 ? -2.448 -4.714 13.409 1.00 98.81 300 ILE A C 1
ATOM 2335 O O . ILE A 1 300 ? -3.585 -4.550 13.856 1.00 98.81 300 ILE A O 1
ATOM 2339 N N . PHE A 1 301 ? -1.643 -5.679 13.853 1.00 98.69 301 PHE A N 1
ATOM 2340 C CA . PHE A 1 301 ? -2.059 -6.639 14.874 1.00 98.69 301 PHE A CA 1
ATOM 2341 C C . PHE A 1 301 ? -2.249 -5.962 16.232 1.00 98.69 301 PHE A C 1
ATOM 2343 O O . PHE A 1 301 ? -3.254 -6.192 16.899 1.00 98.69 301 PHE A O 1
ATOM 2350 N N . ARG A 1 302 ? -1.352 -5.038 16.601 1.00 98.75 302 ARG A N 1
ATOM 2351 C CA . ARG A 1 302 ? -1.506 -4.238 17.826 1.00 98.75 302 ARG A CA 1
ATOM 2352 C C . ARG A 1 302 ? -2.769 -3.387 17.790 1.00 98.75 302 ARG A C 1
ATOM 2354 O O . ARG A 1 302 ? -3.471 -3.323 18.789 1.00 98.75 302 ARG A O 1
ATOM 2361 N N . MET A 1 303 ? -3.082 -2.754 16.660 1.00 98.81 303 MET A N 1
ATOM 2362 C CA . MET A 1 303 ? -4.320 -1.990 16.499 1.00 98.81 303 MET A CA 1
ATOM 2363 C C . MET A 1 303 ? -5.545 -2.890 16.672 1.00 98.81 303 MET A C 1
ATOM 2365 O O . MET A 1 303 ? -6.457 -2.524 17.405 1.00 98.81 303 MET A O 1
ATOM 2369 N N . LEU A 1 304 ? -5.556 -4.080 16.065 1.00 98.75 304 LEU A N 1
ATOM 2370 C CA . LEU A 1 304 ? -6.639 -5.054 16.229 1.00 98.75 304 LEU A CA 1
ATOM 2371 C C . LEU A 1 304 ? -6.827 -5.473 17.699 1.00 98.75 304 LEU A C 1
ATOM 2373 O O . LEU A 1 304 ? -7.945 -5.391 18.210 1.00 98.75 304 LEU A O 1
ATOM 2377 N N . ASP A 1 305 ? -5.748 -5.826 18.403 1.00 98.69 305 ASP A N 1
ATOM 2378 C CA . ASP A 1 305 ? -5.786 -6.147 19.839 1.00 98.69 305 ASP A CA 1
ATOM 2379 C C . ASP A 1 305 ? -6.295 -4.966 20.685 1.00 98.69 305 ASP A C 1
ATOM 2381 O O . ASP A 1 305 ? -7.046 -5.143 21.648 1.00 98.69 305 ASP A O 1
ATOM 2385 N N . GLN A 1 306 ? -5.923 -3.736 20.328 1.00 98.81 306 GLN A N 1
ATOM 2386 C CA . GLN A 1 306 ? -6.371 -2.522 21.016 1.00 98.81 306 GLN A CA 1
ATOM 2387 C C . GLN A 1 306 ? -7.842 -2.207 20.761 1.00 98.81 306 GLN A C 1
ATOM 2389 O O . GLN A 1 306 ? -8.532 -1.763 21.676 1.00 98.81 306 GLN A O 1
ATOM 2394 N N . LEU A 1 307 ? -8.356 -2.474 19.560 1.00 98.81 307 LEU A N 1
ATOM 2395 C CA . LEU A 1 307 ? -9.783 -2.343 19.265 1.00 98.81 307 LEU A CA 1
ATOM 2396 C C . LEU A 1 307 ? -10.634 -3.326 20.086 1.00 98.81 307 LEU A C 1
ATOM 2398 O O . LEU A 1 307 ? -11.762 -2.993 20.453 1.00 98.81 307 LEU A O 1
ATOM 2402 N N . GLU A 1 308 ? -10.112 -4.517 20.397 1.00 98.44 308 GLU A N 1
ATOM 2403 C CA . GLU A 1 308 ? -10.764 -5.476 21.297 1.00 98.44 308 GLU A CA 1
ATOM 2404 C C . GLU A 1 308 ? -10.634 -5.056 22.766 1.00 98.44 308 GLU A C 1
ATOM 2406 O O . GLU A 1 308 ? -11.633 -4.958 23.476 1.00 98.44 308 GLU A O 1
ATOM 2411 N N . THR A 1 309 ? -9.410 -4.805 23.229 1.00 98.50 309 THR A N 1
ATOM 2412 C CA . THR A 1 309 ? -9.103 -4.689 24.666 1.00 98.50 309 THR A CA 1
ATOM 2413 C C . THR A 1 309 ? -9.210 -3.274 25.218 1.00 98.50 309 THR A C 1
ATOM 2415 O O . THR A 1 309 ? -9.321 -3.099 26.428 1.00 98.50 309 THR A O 1
ATOM 2418 N N . GLY A 1 310 ? -9.132 -2.262 24.356 1.00 98.50 310 GLY A N 1
ATOM 2419 C CA . GLY A 1 310 ? -9.021 -0.857 24.732 1.00 98.50 310 GLY A CA 1
ATOM 2420 C C . GLY A 1 310 ? -7.619 -0.422 25.177 1.00 98.50 310 GLY A C 1
ATOM 2421 O O . GLY A 1 310 ? -7.345 0.770 25.164 1.00 98.50 310 GLY A O 1
ATOM 2422 N N . ASN A 1 311 ? -6.711 -1.338 25.529 1.00 98.38 311 ASN A N 1
ATOM 2423 C CA . ASN A 1 311 ? -5.427 -1.006 26.163 1.00 98.38 311 ASN A CA 1
ATOM 2424 C C . ASN A 1 311 ? -4.493 -0.193 25.248 1.00 98.38 311 ASN A C 1
ATOM 2426 O O . ASN A 1 311 ? -3.845 -0.753 24.374 1.00 98.38 311 ASN A O 1
ATOM 2430 N N . GLY A 1 312 ? -4.351 1.108 25.482 1.00 97.56 312 GLY A N 1
ATOM 2431 C CA . GLY A 1 312 ? -3.596 2.028 24.631 1.00 97.56 312 GLY A CA 1
ATOM 2432 C C . GLY A 1 312 ? -4.426 2.701 23.532 1.00 97.56 312 GLY A C 1
ATOM 2433 O O . GLY A 1 312 ? -3.842 3.416 22.713 1.00 97.56 312 GLY A O 1
ATOM 2434 N N . LEU A 1 313 ? -5.751 2.511 23.534 1.00 98.62 313 LEU A N 1
ATOM 2435 C CA . LEU A 1 313 ? -6.702 3.097 22.589 1.00 98.62 313 LEU A CA 1
ATOM 2436 C C . LEU A 1 313 ? -7.395 4.338 23.169 1.00 98.62 313 LEU A C 1
ATOM 2438 O O . LEU A 1 313 ? -7.955 4.324 24.268 1.00 98.62 313 LEU A O 1
ATOM 2442 N N . CYS A 1 314 ? -7.436 5.398 22.369 1.00 98.50 314 CYS A N 1
ATOM 2443 C CA . CYS A 1 314 ? -8.261 6.579 22.580 1.00 98.50 314 CYS A CA 1
ATOM 2444 C C . CYS A 1 314 ? -9.136 6.812 21.338 1.00 98.50 314 CYS A C 1
ATOM 2446 O O . CYS A 1 314 ? -8.654 6.747 20.207 1.00 98.50 314 CYS A O 1
ATOM 2448 N N . ILE A 1 315 ? -10.429 7.069 21.539 1.00 98.62 315 ILE A N 1
ATOM 2449 C CA . ILE A 1 315 ? -11.411 7.270 20.467 1.00 98.62 315 ILE A CA 1
ATOM 2450 C C . ILE A 1 315 ? -12.126 8.595 20.700 1.00 98.62 315 ILE A C 1
ATOM 2452 O O . ILE A 1 315 ? -12.757 8.772 21.738 1.00 98.62 315 ILE A O 1
ATOM 2456 N N . LEU A 1 316 ? -12.115 9.490 19.713 1.00 98.62 316 LEU A N 1
ATOM 2457 C CA . LEU A 1 316 ? -13.132 10.534 19.598 1.00 98.62 316 LEU A CA 1
ATOM 2458 C C . LEU A 1 316 ? -14.281 9.983 18.755 1.00 98.62 316 LEU A C 1
ATOM 2460 O O . LEU A 1 316 ? -14.166 9.831 17.536 1.00 98.62 316 LEU A O 1
ATOM 2464 N N . THR A 1 317 ? -15.381 9.670 19.426 1.00 97.75 317 THR A N 1
ATOM 2465 C CA . THR A 1 317 ? -16.580 9.097 18.815 1.00 97.75 317 THR A CA 1
ATOM 2466 C C . THR A 1 317 ? -17.252 10.075 17.850 1.00 97.75 317 THR A C 1
ATOM 2468 O O . THR A 1 317 ? -17.034 11.288 17.880 1.00 97.75 317 THR A O 1
ATOM 2471 N N . GLN A 1 318 ? -18.149 9.536 17.030 1.00 92.94 318 GLN A N 1
ATOM 2472 C CA . GLN A 1 318 ? -19.029 10.277 16.122 1.00 92.94 318 GLN A CA 1
ATOM 2473 C C . GLN A 1 318 ? -19.836 11.387 16.822 1.00 92.94 318 GLN A C 1
ATOM 2475 O O . GLN A 1 318 ? -20.131 12.416 16.223 1.00 92.94 318 GLN A O 1
ATOM 2480 N N . THR A 1 319 ? -20.184 11.196 18.099 1.00 93.06 319 THR A N 1
ATOM 2481 C CA . THR A 1 319 ? -20.969 12.149 18.901 1.00 93.06 319 THR A CA 1
ATOM 2482 C C . THR A 1 319 ? -20.106 13.157 19.665 1.00 93.06 319 THR A C 1
ATOM 2484 O O . THR A 1 319 ? -20.639 13.946 20.442 1.00 93.06 319 THR A O 1
ATOM 2487 N N . GLY A 1 320 ? -18.782 13.137 19.473 1.00 95.25 320 GLY A N 1
ATOM 2488 C CA . GLY A 1 320 ? -17.838 14.047 20.129 1.00 95.25 320 GLY A CA 1
ATOM 2489 C C . GLY A 1 320 ? -17.403 13.624 21.538 1.00 95.25 320 GLY A C 1
ATOM 2490 O O . GLY A 1 320 ? -16.699 14.374 22.209 1.00 95.25 320 GLY A O 1
ATOM 2491 N N . GLU A 1 321 ? -17.796 12.434 21.998 1.00 97.31 321 GLU A N 1
ATOM 2492 C CA . GLU A 1 321 ? -17.318 11.859 23.260 1.00 97.31 321 GLU A CA 1
ATOM 2493 C C . GLU A 1 321 ? -15.922 11.253 23.081 1.00 97.31 321 GLU A C 1
ATOM 2495 O O . GLU A 1 321 ? -15.667 10.592 22.072 1.00 97.31 321 GLU A O 1
ATOM 2500 N N . ILE A 1 322 ? -15.042 11.448 24.069 1.00 98.06 322 ILE A N 1
ATOM 2501 C CA . ILE A 1 322 ? -13.723 10.811 24.124 1.00 98.06 322 ILE A CA 1
ATOM 2502 C C . ILE A 1 322 ? -13.799 9.575 25.024 1.00 98.06 322 ILE A C 1
ATOM 2504 O O . ILE A 1 322 ? -14.024 9.708 26.225 1.00 98.06 322 ILE A O 1
ATOM 2508 N N . LEU A 1 323 ? -13.545 8.399 24.452 1.00 98.31 323 LEU A N 1
ATOM 2509 C CA . LEU A 1 323 ? -13.426 7.123 25.160 1.00 98.31 323 LEU A CA 1
ATOM 2510 C C . LEU A 1 323 ? -11.953 6.722 25.238 1.00 98.31 323 LEU A C 1
ATOM 2512 O O . LEU A 1 323 ? -11.224 6.854 24.254 1.00 98.31 323 LEU A O 1
ATOM 2516 N N . LYS A 1 324 ? -11.508 6.221 26.391 1.00 97.62 324 LYS A N 1
ATOM 2517 C CA . LYS A 1 324 ? -10.121 5.786 26.605 1.00 97.62 324 LYS A CA 1
ATOM 2518 C C . LYS A 1 324 ? -10.067 4.421 27.264 1.00 97.62 324 LYS A C 1
ATOM 2520 O O . LYS A 1 324 ? -10.877 4.141 28.150 1.00 97.62 324 LYS A O 1
ATOM 2525 N N . GLU A 1 325 ? -9.055 3.641 26.902 1.00 97.06 325 GLU A N 1
ATOM 2526 C CA . GLU A 1 325 ? -8.725 2.385 27.573 1.00 97.06 325 GLU A CA 1
ATOM 2527 C C . GLU A 1 325 ? -9.951 1.452 27.631 1.00 97.06 325 GLU A C 1
ATOM 2529 O O . GLU A 1 325 ? -10.639 1.261 26.629 1.00 97.06 325 GLU A O 1
ATOM 2534 N N . GLU A 1 326 ? -10.298 0.933 28.810 1.00 97.25 326 GLU A N 1
ATOM 2535 C CA . GLU A 1 326 ? -11.456 0.059 29.039 1.00 97.25 326 GLU A CA 1
ATOM 2536 C C . GLU A 1 326 ? -12.784 0.619 28.486 1.00 97.25 326 GLU A C 1
ATOM 2538 O O . GLU A 1 326 ? -13.634 -0.146 28.038 1.00 97.25 326 GLU A O 1
ATOM 2543 N N . GLN A 1 327 ? -12.969 1.945 28.441 1.00 97.81 327 GLN A N 1
ATOM 2544 C CA . GLN A 1 327 ? -14.185 2.556 27.877 1.00 97.81 327 GLN A CA 1
ATOM 2545 C C . GLN A 1 327 ? -14.266 2.424 26.350 1.00 97.81 327 GLN A C 1
ATOM 2547 O O . GLN A 1 327 ? -15.354 2.479 25.778 1.00 97.81 327 GLN A O 1
ATOM 2552 N N . ALA A 1 328 ? -13.117 2.288 25.688 1.00 97.94 328 ALA A N 1
ATOM 2553 C CA . ALA A 1 328 ? -13.007 2.099 24.247 1.00 97.94 328 ALA A CA 1
ATOM 2554 C C . ALA A 1 328 ? -13.063 0.613 23.839 1.00 97.94 328 ALA A C 1
ATOM 2556 O O . ALA A 1 328 ? -13.304 0.314 22.666 1.00 97.94 328 ALA A O 1
ATOM 2557 N N . ALA A 1 329 ? -12.870 -0.309 24.789 1.00 98.19 329 ALA A N 1
ATOM 2558 C CA . ALA A 1 329 ? -12.760 -1.744 24.545 1.00 98.19 329 ALA A CA 1
ATOM 2559 C C . ALA A 1 329 ? -13.968 -2.310 23.783 1.00 98.19 329 ALA A C 1
ATOM 2561 O O . ALA A 1 329 ? -15.127 -2.135 24.171 1.00 98.19 329 ALA A O 1
ATOM 2562 N N . GLY A 1 330 ? -13.698 -2.970 22.656 1.00 97.81 330 GLY A N 1
ATOM 2563 C CA . GLY A 1 330 ? -14.695 -3.620 21.811 1.00 97.81 330 GLY A CA 1
ATOM 2564 C C . GLY A 1 330 ? -15.682 -2.668 21.133 1.00 97.81 330 GLY A C 1
ATOM 2565 O O . GLY A 1 330 ? -16.544 -3.139 20.388 1.00 97.81 330 GLY A O 1
ATOM 2566 N N . ARG A 1 331 ? -15.585 -1.345 21.346 1.00 97.50 331 ARG A N 1
ATOM 2567 C CA . ARG A 1 331 ? -16.575 -0.373 20.859 1.00 97.50 331 ARG A CA 1
ATOM 2568 C C . ARG A 1 331 ? -16.709 -0.431 19.342 1.00 97.50 331 ARG A C 1
ATOM 2570 O O . ARG A 1 331 ? -17.819 -0.569 18.835 1.00 97.50 331 ARG A O 1
ATOM 2577 N N . LEU A 1 332 ? -15.577 -0.372 18.645 1.00 97.75 332 LEU A N 1
ATOM 2578 C CA . LEU A 1 332 ? -15.512 -0.330 17.183 1.00 97.75 332 LEU A CA 1
ATOM 2579 C C . LEU A 1 332 ? -15.607 -1.726 16.539 1.00 97.75 332 LEU A C 1
ATOM 2581 O O . LEU A 1 332 ? -16.028 -1.841 15.394 1.00 97.75 332 LEU A O 1
ATOM 2585 N N . LEU A 1 333 ? -15.317 -2.802 17.285 1.00 97.88 333 LEU A N 1
ATOM 2586 C CA . LEU A 1 333 ? -15.531 -4.191 16.835 1.00 97.88 333 LEU A CA 1
ATOM 2587 C C . LEU A 1 333 ? -16.931 -4.731 17.161 1.00 97.88 333 LEU A C 1
ATOM 2589 O O . LEU A 1 333 ? -17.234 -5.896 16.891 1.00 97.88 333 LEU A O 1
ATOM 2593 N N . ARG A 1 334 ? -17.806 -3.900 17.745 1.00 95.88 334 ARG A N 1
ATOM 2594 C CA . ARG A 1 334 ? -19.153 -4.287 18.204 1.00 95.88 334 ARG A CA 1
ATOM 2595 C C . ARG A 1 334 ? -19.122 -5.463 19.193 1.00 95.88 334 ARG A C 1
ATOM 2597 O O . ARG A 1 334 ? -19.981 -6.341 19.156 1.00 95.88 334 ARG A O 1
ATOM 2604 N N . GLY A 1 335 ? -18.110 -5.489 20.059 1.00 95.19 335 GLY A N 1
ATOM 2605 C CA . GLY A 1 335 ? -17.883 -6.535 21.059 1.00 95.19 335 GLY A CA 1
ATOM 2606 C C . GLY A 1 335 ? -17.343 -7.861 20.510 1.00 95.19 335 GLY A C 1
ATOM 2607 O O . GLY A 1 335 ? -17.202 -8.807 21.281 1.00 95.19 335 GLY A O 1
ATOM 2608 N N . GLN A 1 336 ? -17.051 -7.958 19.208 1.00 96.62 336 GLN A N 1
ATOM 2609 C CA . GLN A 1 336 ? -16.366 -9.123 18.643 1.00 96.62 336 GLN A CA 1
ATOM 2610 C C . GLN A 1 336 ? -14.889 -9.126 19.034 1.00 96.62 336 GLN A C 1
ATOM 2612 O O . GLN A 1 336 ? -14.282 -8.067 19.204 1.00 96.62 336 GLN A O 1
ATOM 2617 N N . LYS A 1 337 ? -14.303 -10.323 19.119 1.00 97.81 337 LYS A N 1
ATOM 2618 C CA . LYS A 1 337 ? -12.859 -10.461 19.309 1.00 97.81 337 LYS A CA 1
ATOM 2619 C C . LYS A 1 337 ? -12.110 -10.121 18.027 1.00 97.81 337 LYS A C 1
ATOM 2621 O O . LYS A 1 337 ? -12.557 -10.467 16.929 1.00 97.81 337 LYS A O 1
ATOM 2626 N N . ALA A 1 338 ? -10.930 -9.539 18.173 1.00 97.44 338 ALA A N 1
ATOM 2627 C CA . ALA A 1 338 ? -10.042 -9.154 17.087 1.00 97.44 338 ALA A CA 1
ATOM 2628 C C . ALA A 1 338 ? -9.683 -10.335 16.173 1.00 97.44 338 ALA A C 1
ATOM 2630 O O . ALA A 1 338 ? -9.623 -10.192 14.955 1.00 97.44 338 ALA A O 1
ATOM 2631 N N . LYS A 1 339 ? -9.508 -11.532 16.745 1.00 97.75 339 LYS A N 1
ATOM 2632 C CA . LYS A 1 339 ? -9.202 -12.750 15.976 1.00 97.75 339 LYS A CA 1
ATOM 2633 C C . LYS A 1 339 ? -10.418 -13.406 15.317 1.00 97.75 339 LYS A C 1
ATOM 2635 O O . LYS A 1 339 ? -10.245 -14.320 14.521 1.00 97.75 339 LYS A O 1
ATOM 2640 N N . GLU A 1 340 ? -11.636 -12.975 15.640 1.00 97.56 340 GLU A N 1
ATOM 2641 C CA . GLU A 1 340 ? -12.877 -13.562 15.113 1.00 97.56 340 GLU A CA 1
ATOM 2642 C C . GLU A 1 340 ? -13.497 -12.700 14.002 1.00 97.56 340 GLU A C 1
ATOM 2644 O O . GLU A 1 340 ? -14.097 -13.244 13.069 1.00 97.56 340 GLU A O 1
ATOM 2649 N N . VAL A 1 341 ? -13.322 -11.375 14.054 1.00 97.81 341 VAL A N 1
ATOM 2650 C CA . VAL A 1 341 ? -13.842 -10.459 13.030 1.00 97.81 341 VAL A CA 1
ATOM 2651 C C . VAL A 1 341 ? -13.155 -10.698 11.673 1.00 97.81 341 VAL A C 1
ATOM 2653 O O . VAL A 1 341 ? -11.929 -10.756 11.618 1.00 97.81 341 VAL A O 1
ATOM 2656 N N . PRO A 1 342 ? -13.899 -10.857 10.561 1.00 98.31 342 PRO A N 1
AT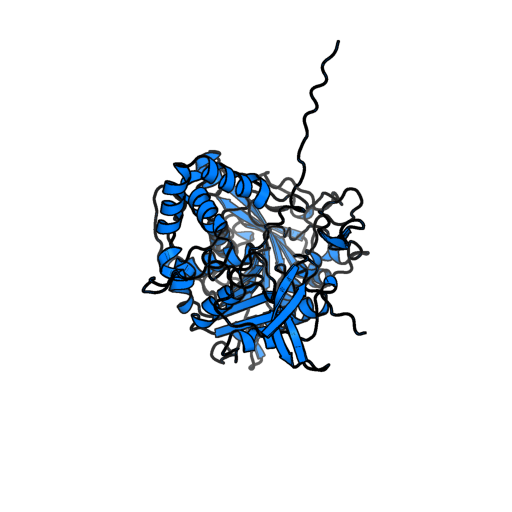OM 2657 C CA . PRO A 1 342 ? -13.305 -10.928 9.229 1.00 98.31 342 PRO A CA 1
ATOM 2658 C C . PRO A 1 342 ? -12.563 -9.633 8.878 1.00 98.31 342 PRO A C 1
ATOM 2660 O O . PRO A 1 342 ? -13.150 -8.550 8.943 1.00 98.31 342 PRO A O 1
ATOM 2663 N N . VAL A 1 343 ? -11.301 -9.750 8.465 1.00 98.81 343 VAL A N 1
ATOM 2664 C CA . VAL A 1 343 ? -10.454 -8.607 8.094 1.00 98.81 343 VAL A CA 1
ATOM 2665 C C . VAL A 1 343 ? -9.985 -8.723 6.647 1.00 98.81 343 VAL A C 1
ATOM 2667 O O . VAL A 1 343 ? -9.541 -9.785 6.225 1.00 98.81 343 VAL A O 1
ATOM 2670 N N . ILE A 1 344 ? -10.035 -7.629 5.893 1.00 98.75 344 ILE A N 1
ATOM 2671 C CA . ILE A 1 344 ? -9.273 -7.465 4.651 1.00 98.75 344 ILE A CA 1
ATOM 2672 C C . ILE A 1 344 ? -8.202 -6.409 4.899 1.00 98.75 344 ILE A C 1
ATOM 2674 O O . ILE A 1 344 ? -8.481 -5.362 5.481 1.00 98.75 344 ILE A O 1
ATOM 2678 N N . LEU A 1 345 ? -6.977 -6.695 4.473 1.00 98.88 345 LEU A N 1
ATOM 2679 C CA . LEU A 1 345 ? -5.857 -5.764 4.558 1.00 98.88 345 LEU A CA 1
ATOM 2680 C C . LEU A 1 345 ? -5.598 -5.159 3.182 1.00 98.88 345 LEU A C 1
ATOM 2682 O O . LEU A 1 345 ? -5.783 -5.838 2.176 1.00 98.88 345 LEU A O 1
ATOM 2686 N N . GLY A 1 346 ? -5.154 -3.913 3.104 1.00 98.56 346 GLY A N 1
ATOM 2687 C CA . GLY A 1 346 ? -4.831 -3.333 1.810 1.00 98.56 346 GLY A CA 1
ATOM 2688 C C . GLY A 1 346 ? -4.047 -2.044 1.880 1.00 98.56 346 GLY A C 1
ATOM 2689 O O . GLY A 1 346 ? -3.988 -1.377 2.909 1.00 98.56 346 GLY A O 1
ATOM 2690 N N . GLY A 1 347 ? -3.459 -1.674 0.752 1.00 98.00 347 GLY A N 1
ATOM 2691 C CA . GLY A 1 347 ? -2.718 -0.431 0.644 1.00 98.00 347 GLY A CA 1
ATOM 2692 C C . GLY A 1 347 ? -1.943 -0.312 -0.663 1.00 98.00 347 GLY A C 1
ATOM 2693 O O . GLY A 1 347 ? -1.606 -1.331 -1.272 1.00 98.00 347 GLY A O 1
ATOM 2694 N N . PRO A 1 348 ? -1.639 0.921 -1.094 1.00 97.38 348 PRO A N 1
ATOM 2695 C CA . PRO A 1 348 ? -0.846 1.171 -2.280 1.00 97.38 348 PRO A CA 1
ATOM 2696 C C . PRO A 1 348 ? 0.648 1.262 -1.990 1.00 97.38 348 PRO A C 1
ATOM 2698 O O . PRO A 1 348 ? 1.044 1.759 -0.934 1.00 97.38 348 PRO A O 1
ATOM 2701 N N . SER A 1 349 ? 1.495 0.876 -2.945 1.00 96.81 349 SER A N 1
ATOM 2702 C CA . SER A 1 349 ? 2.942 1.119 -2.912 1.00 96.81 349 SER A CA 1
ATOM 2703 C C . SER A 1 349 ? 3.560 0.628 -1.591 1.00 96.81 349 SER A C 1
ATOM 2705 O O . SER A 1 349 ? 3.409 -0.539 -1.243 1.00 96.81 349 SER A O 1
ATOM 2707 N N . GLN A 1 350 ? 4.182 1.485 -0.776 1.00 97.12 350 GLN A N 1
ATOM 2708 C CA . GLN A 1 350 ? 4.682 1.091 0.553 1.00 97.12 350 GLN A CA 1
ATOM 2709 C C . GLN A 1 350 ? 3.591 0.507 1.481 1.00 97.12 350 GLN A C 1
ATOM 2711 O O . GLN A 1 350 ? 3.882 -0.367 2.288 1.00 97.12 350 GLN A O 1
ATOM 2716 N N . GLY A 1 351 ? 2.331 0.938 1.372 1.00 98.19 351 GLY A N 1
ATOM 2717 C CA . GLY A 1 351 ? 1.204 0.337 2.098 1.00 98.19 351 GLY A CA 1
ATOM 2718 C C . GLY A 1 351 ? 0.903 -1.102 1.660 1.00 98.19 351 GLY A C 1
ATOM 2719 O O . GLY A 1 351 ? 0.488 -1.925 2.481 1.00 98.19 351 GLY A O 1
ATOM 2720 N N . SER A 1 352 ? 1.200 -1.446 0.401 1.00 98.50 352 SER A N 1
ATOM 2721 C CA . SER A 1 352 ? 1.167 -2.837 -0.064 1.00 98.50 352 SER A CA 1
ATOM 2722 C C . SER A 1 352 ? 2.267 -3.664 0.607 1.00 98.50 352 SER A C 1
ATOM 2724 O O . SER A 1 352 ? 1.991 -4.779 1.027 1.00 98.50 352 SER A O 1
ATOM 2726 N N . MET A 1 353 ? 3.470 -3.110 0.826 1.00 98.56 353 MET A N 1
ATOM 2727 C CA . MET A 1 353 ? 4.565 -3.799 1.534 1.00 98.56 353 MET A CA 1
ATOM 2728 C C . MET A 1 353 ? 4.187 -4.109 2.987 1.00 98.56 353 MET A C 1
ATOM 2730 O O . MET A 1 353 ? 4.418 -5.217 3.464 1.00 98.56 353 MET A O 1
ATOM 2734 N N . VAL A 1 354 ? 3.543 -3.158 3.675 1.00 98.75 354 VAL A N 1
ATOM 2735 C CA . VAL A 1 354 ? 2.994 -3.380 5.025 1.00 98.75 354 VAL A CA 1
ATOM 2736 C C . VAL A 1 354 ? 1.970 -4.517 5.008 1.00 98.75 354 VAL A C 1
ATOM 2738 O O . VAL A 1 354 ? 2.019 -5.423 5.840 1.00 98.75 354 VAL A O 1
ATOM 2741 N N . THR A 1 355 ? 1.064 -4.502 4.028 1.00 98.81 355 THR A N 1
ATOM 2742 C CA . THR A 1 355 ? 0.053 -5.553 3.848 1.00 98.81 355 THR A CA 1
ATOM 2743 C C . THR A 1 355 ? 0.699 -6.914 3.581 1.00 98.81 355 THR A C 1
ATOM 2745 O O . THR A 1 355 ? 0.327 -7.901 4.207 1.00 98.81 355 THR A O 1
ATOM 2748 N N . ILE A 1 356 ? 1.703 -6.964 2.706 1.00 98.62 356 ILE A N 1
ATOM 2749 C CA . ILE A 1 356 ? 2.474 -8.161 2.362 1.00 98.62 356 ILE A CA 1
ATOM 2750 C C . ILE A 1 356 ? 3.132 -8.758 3.609 1.00 98.62 356 ILE A C 1
ATOM 2752 O O . ILE A 1 356 ? 2.991 -9.953 3.858 1.00 98.62 356 ILE A O 1
ATOM 2756 N N . TRP A 1 357 ? 3.786 -7.945 4.443 1.00 98.19 357 TRP A N 1
ATOM 2757 C CA . TRP A 1 357 ? 4.390 -8.440 5.681 1.00 98.19 357 TRP A CA 1
ATOM 2758 C C . TRP A 1 357 ? 3.358 -8.917 6.701 1.00 98.19 357 TRP A C 1
ATOM 2760 O O . TRP A 1 357 ? 3.604 -9.905 7.391 1.00 98.19 357 TRP A O 1
ATOM 2770 N N . ALA A 1 358 ? 2.197 -8.267 6.790 1.00 98.56 358 ALA A N 1
ATOM 2771 C CA . ALA A 1 358 ? 1.112 -8.736 7.649 1.00 98.56 358 ALA A CA 1
ATOM 2772 C C . ALA A 1 358 ? 0.554 -10.086 7.164 1.00 98.56 358 ALA A C 1
ATOM 2774 O O . ALA A 1 358 ? 0.331 -10.988 7.972 1.00 98.56 358 ALA A O 1
ATOM 2775 N N . MET A 1 359 ? 0.398 -10.264 5.849 1.00 98.62 359 MET A N 1
ATOM 2776 C CA . MET A 1 359 ? 0.012 -11.549 5.259 1.00 98.62 359 MET A CA 1
ATOM 2777 C C . MET A 1 359 ? 1.074 -12.623 5.515 1.00 98.62 359 MET A C 1
ATOM 2779 O O . MET A 1 359 ? 0.723 -13.711 5.971 1.00 98.62 359 MET A O 1
ATOM 2783 N N . GLN A 1 360 ? 2.361 -12.306 5.322 1.00 97.75 360 GLN A N 1
ATOM 2784 C CA . GLN A 1 360 ? 3.469 -13.213 5.627 1.00 97.75 360 GLN A CA 1
ATOM 2785 C C . GLN A 1 360 ? 3.399 -13.688 7.076 1.00 97.75 360 GLN A C 1
ATOM 2787 O O . GLN A 1 360 ? 3.343 -14.884 7.319 1.00 97.75 360 GLN A O 1
ATOM 2792 N N . LYS A 1 361 ? 3.323 -12.759 8.033 1.00 97.62 361 LYS A N 1
ATOM 2793 C CA . LYS A 1 361 ? 3.241 -13.060 9.469 1.00 97.62 361 LYS A CA 1
ATOM 2794 C C . LYS A 1 361 ? 2.035 -13.938 9.819 1.00 97.62 361 LYS A C 1
ATOM 2796 O O . LYS A 1 361 ? 2.147 -14.835 10.648 1.00 97.62 361 LYS A O 1
ATOM 2801 N N . ASN A 1 362 ? 0.877 -13.705 9.195 1.00 98.25 362 ASN A N 1
ATOM 2802 C CA . ASN A 1 362 ? -0.348 -14.431 9.532 1.00 98.25 362 ASN A CA 1
ATOM 2803 C C . ASN A 1 362 ? -0.473 -15.811 8.861 1.00 98.25 362 ASN A C 1
ATOM 2805 O O . ASN A 1 362 ? -1.210 -16.649 9.381 1.00 98.25 362 ASN A O 1
ATOM 2809 N N . PHE A 1 363 ? 0.211 -16.058 7.736 1.00 97.94 363 PHE A N 1
ATOM 2810 C CA . PHE A 1 363 ? 0.024 -17.277 6.929 1.00 97.94 363 PHE A CA 1
ATOM 2811 C C . PHE A 1 363 ? 1.292 -18.099 6.677 1.00 97.94 363 PHE A C 1
ATOM 2813 O O . PHE A 1 363 ? 1.179 -19.280 6.356 1.00 97.94 363 PHE A O 1
ATOM 2820 N N . ALA A 1 364 ? 2.480 -17.533 6.877 1.00 96.50 364 ALA A N 1
ATOM 2821 C CA . ALA A 1 364 ? 3.757 -18.219 6.704 1.00 96.50 364 ALA A CA 1
ATOM 2822 C C . ALA A 1 364 ? 4.753 -17.900 7.839 1.00 96.50 364 ALA A C 1
ATOM 2824 O O . ALA A 1 364 ? 4.508 -17.066 8.711 1.00 96.50 364 ALA A O 1
ATOM 2825 N N . GLU A 1 365 ? 5.864 -18.635 7.896 1.00 94.44 365 GLU A N 1
ATOM 2826 C CA . GLU A 1 365 ? 6.923 -18.322 8.859 1.00 94.44 365 GLU A CA 1
ATOM 2827 C C . GLU A 1 365 ? 7.496 -16.930 8.555 1.00 94.44 365 GLU A C 1
ATOM 2829 O O . GLU A 1 365 ? 7.768 -16.587 7.401 1.00 94.44 365 GLU A O 1
ATOM 2834 N N . PHE A 1 366 ? 7.671 -16.119 9.595 1.00 93.88 366 PHE A N 1
ATOM 2835 C CA . PHE A 1 366 ? 8.281 -14.799 9.491 1.00 93.88 366 PHE A CA 1
ATOM 2836 C C . PHE A 1 366 ? 9.442 -14.693 10.468 1.00 93.88 366 PHE A C 1
ATOM 2838 O O . PHE A 1 366 ? 9.262 -14.937 11.660 1.00 93.88 366 PHE A O 1
ATOM 2845 N N . CYS A 1 367 ? 10.596 -14.236 9.992 1.00 93.62 367 CYS A N 1
ATOM 2846 C CA . CYS A 1 367 ? 11.733 -13.919 10.842 1.00 93.62 367 CYS A CA 1
ATOM 2847 C C . CYS A 1 367 ? 11.996 -12.414 10.857 1.00 93.62 367 CYS A C 1
ATOM 2849 O O . CYS A 1 367 ? 12.003 -11.763 9.812 1.00 93.62 367 CYS A O 1
ATOM 2851 N N . ALA A 1 368 ? 12.262 -11.867 12.044 1.00 92.62 368 ALA A N 1
ATOM 2852 C CA . ALA A 1 368 ? 12.634 -10.466 12.224 1.00 92.62 368 ALA A CA 1
ATOM 2853 C C . ALA A 1 368 ? 14.094 -10.237 11.797 1.00 92.62 368 ALA A C 1
ATOM 2855 O O . ALA A 1 368 ? 14.994 -10.064 12.621 1.00 92.62 368 ALA A O 1
ATOM 2856 N N . TYR A 1 369 ? 14.339 -10.312 10.489 1.00 92.12 369 TYR A N 1
ATOM 2857 C CA . TYR A 1 369 ? 15.676 -10.306 9.905 1.00 92.12 369 TYR A CA 1
ATOM 2858 C C . TYR A 1 369 ? 16.467 -9.030 10.181 1.00 92.12 369 TYR A C 1
ATOM 2860 O O . TYR A 1 369 ? 17.696 -9.060 10.150 1.00 92.12 369 TYR A O 1
ATOM 2868 N N . GLN A 1 370 ? 15.795 -7.920 10.450 1.00 92.88 370 GLN A N 1
ATOM 2869 C CA . GLN A 1 370 ? 16.441 -6.668 10.798 1.00 92.88 370 GLN A CA 1
ATOM 2870 C C . GLN A 1 370 ? 16.925 -6.605 12.242 1.00 92.88 370 GLN A C 1
ATOM 2872 O O . GLN A 1 370 ? 17.626 -5.663 12.585 1.00 92.88 370 GLN A O 1
ATOM 2877 N N . LEU A 1 371 ? 16.573 -7.551 13.114 1.00 93.88 371 LEU A N 1
ATOM 2878 C CA . LEU A 1 371 ? 17.034 -7.531 14.501 1.00 93.88 371 LEU A CA 1
ATOM 2879 C C . LEU A 1 371 ? 18.419 -8.185 14.656 1.00 93.88 371 LEU A C 1
ATOM 2881 O O . LEU A 1 371 ? 18.729 -9.149 13.955 1.00 93.88 371 LEU A O 1
ATOM 2885 N N . PRO A 1 372 ? 19.243 -7.735 15.628 1.00 89.50 372 PRO A N 1
ATOM 2886 C CA . PRO A 1 372 ? 20.543 -8.355 15.907 1.00 89.50 372 PRO A CA 1
ATOM 2887 C C . PRO A 1 372 ? 20.445 -9.840 16.277 1.00 89.50 372 PRO A C 1
ATOM 2889 O O . PRO A 1 372 ? 21.352 -10.620 15.998 1.00 89.50 372 PRO A O 1
ATOM 2892 N N . THR A 1 373 ? 19.351 -10.226 16.937 1.00 90.69 373 THR A N 1
ATOM 2893 C CA . THR A 1 373 ? 18.983 -11.625 17.169 1.00 90.69 373 THR A CA 1
ATOM 2894 C C . THR A 1 373 ? 17.756 -11.920 16.326 1.00 90.69 373 THR A C 1
ATOM 2896 O O . THR A 1 373 ? 16.692 -11.357 16.572 1.00 90.69 373 THR A O 1
ATOM 2899 N N . VAL A 1 374 ? 17.925 -12.772 15.315 1.00 90.38 374 VAL A N 1
ATOM 2900 C CA . VAL A 1 374 ? 16.834 -13.164 14.424 1.00 90.38 374 VAL A CA 1
ATOM 2901 C C . VAL A 1 374 ? 15.963 -14.185 15.143 1.00 90.38 374 VAL A C 1
ATOM 2903 O O . VAL A 1 374 ? 16.397 -15.305 15.414 1.00 90.38 374 VAL A O 1
ATOM 2906 N N . GLU A 1 375 ? 14.730 -13.790 15.435 1.00 90.69 375 GLU A N 1
ATOM 2907 C CA . GLU A 1 375 ? 13.688 -14.675 15.941 1.00 90.69 375 GLU A CA 1
ATOM 2908 C C . GLU A 1 375 ? 12.654 -14.909 14.843 1.00 90.69 375 GLU A C 1
ATOM 2910 O O . GLU A 1 375 ? 12.186 -13.964 14.200 1.00 90.69 375 GLU A O 1
ATOM 2915 N N . CYS A 1 376 ? 12.320 -16.180 14.628 1.00 93.50 376 CYS A N 1
ATOM 2916 C CA . CYS A 1 376 ? 11.291 -16.596 13.689 1.00 93.50 376 CYS A CA 1
ATOM 2917 C C . CYS A 1 376 ? 10.008 -16.938 14.444 1.00 93.50 376 CYS A C 1
ATOM 2919 O O . CYS A 1 376 ? 10.028 -17.577 15.497 1.00 93.50 376 CYS A O 1
ATOM 2921 N N . THR A 1 377 ? 8.889 -16.502 13.887 1.00 91.88 377 THR A N 1
ATOM 2922 C CA . THR A 1 377 ? 7.543 -16.669 14.422 1.00 91.88 377 THR A CA 1
ATOM 2923 C C . THR A 1 377 ? 6.728 -17.521 13.465 1.00 91.88 377 THR A C 1
ATOM 2925 O O . THR A 1 377 ? 6.814 -17.376 12.244 1.00 91.88 377 THR A O 1
ATOM 2928 N N . SER A 1 378 ? 5.943 -18.438 14.028 1.00 92.00 378 SER A N 1
ATOM 2929 C CA . SER A 1 378 ? 5.025 -19.267 13.246 1.00 92.00 378 SER A CA 1
ATOM 2930 C C . SER A 1 378 ? 3.687 -18.544 13.027 1.00 92.00 378 SER A C 1
ATOM 2932 O O . SER A 1 378 ? 3.245 -17.844 13.945 1.00 92.00 378 SER A O 1
ATOM 2934 N N . PRO A 1 379 ? 2.962 -18.822 11.927 1.00 87.31 379 PRO A N 1
ATOM 2935 C CA . PRO A 1 379 ? 1.631 -18.257 11.655 1.00 87.31 379 PRO A CA 1
ATOM 2936 C C . PRO A 1 379 ? 0.639 -18.383 12.815 1.00 87.31 379 PRO A C 1
ATOM 2938 O O . PRO A 1 379 ? -0.165 -17.490 13.083 1.00 87.31 379 PRO A O 1
ATOM 2941 N N . ALA A 1 380 ? 0.722 -19.502 13.546 1.00 84.88 380 ALA A N 1
ATOM 2942 C CA . ALA A 1 380 ? -0.156 -19.822 14.666 1.00 84.88 380 ALA A CA 1
ATOM 2943 C C . ALA A 1 380 ? -0.089 -18.797 15.815 1.00 84.88 380 ALA A C 1
ATOM 2945 O O . ALA A 1 380 ? -1.019 -18.722 16.618 1.00 84.88 380 ALA A O 1
ATOM 2946 N N . GLN A 1 381 ? 0.985 -18.005 15.899 1.00 89.38 381 GLN A N 1
ATOM 2947 C CA . GLN A 1 381 ? 1.131 -16.941 16.891 1.00 89.38 381 GLN A CA 1
ATOM 2948 C C . GLN A 1 381 ? 0.195 -15.753 16.609 1.00 89.38 381 GLN A C 1
ATOM 2950 O O . GLN A 1 381 ? -0.353 -15.167 17.547 1.00 89.38 381 GLN A O 1
ATOM 2955 N N . TYR A 1 382 ? -0.043 -15.439 15.333 1.00 93.62 382 TYR A N 1
ATOM 2956 C CA . TYR A 1 382 ? -0.932 -14.357 14.913 1.00 93.62 382 TYR A CA 1
ATOM 2957 C C . TYR A 1 382 ? -2.380 -14.854 14.869 1.00 93.62 382 TYR A C 1
ATOM 2959 O O . TYR A 1 382 ? -3.173 -14.496 15.742 1.00 93.62 382 TYR A O 1
ATOM 2967 N N . GLY A 1 383 ? -2.720 -15.755 13.944 1.00 93.62 383 GLY A N 1
ATOM 2968 C CA . GLY A 1 383 ? -4.021 -16.435 13.911 1.00 93.62 383 GLY A CA 1
ATOM 2969 C C . GLY A 1 383 ? -5.238 -15.503 13.822 1.00 93.62 383 GLY A C 1
ATOM 2970 O O . GLY A 1 383 ? -6.278 -15.807 14.409 1.00 93.62 383 GLY A O 1
ATOM 2971 N N . TYR A 1 384 ? -5.109 -14.362 13.142 1.00 98.12 384 TYR A N 1
ATOM 2972 C CA . TYR A 1 384 ? -6.224 -13.451 12.887 1.00 98.12 384 TYR A CA 1
ATOM 2973 C C . TYR A 1 384 ? -7.075 -13.953 11.719 1.00 98.12 384 TYR A C 1
ATOM 2975 O O . TYR A 1 384 ? -6.565 -14.567 10.778 1.00 98.12 384 TYR A O 1
ATOM 2983 N N . ASN A 1 385 ? -8.375 -13.641 11.745 1.00 98.25 385 ASN A N 1
ATOM 2984 C CA . ASN A 1 385 ? -9.323 -13.962 10.676 1.00 98.25 385 ASN A CA 1
ATOM 2985 C C . ASN A 1 385 ? -9.174 -13.018 9.464 1.00 98.25 385 ASN A C 1
ATOM 2987 O O . ASN A 1 385 ? -10.125 -12.370 9.018 1.00 98.25 385 ASN A O 1
ATOM 2991 N N . ILE A 1 386 ? -7.952 -12.932 8.937 1.00 98.62 386 ILE A N 1
ATOM 2992 C CA . ILE A 1 386 ? -7.649 -12.216 7.702 1.00 98.62 386 ILE A CA 1
ATOM 2993 C C . ILE A 1 386 ? -8.174 -13.045 6.531 1.00 98.62 386 ILE A C 1
ATOM 2995 O O . ILE A 1 386 ? -7.893 -14.234 6.399 1.00 98.62 386 ILE A O 1
ATOM 2999 N N . ARG A 1 387 ? -8.986 -12.415 5.689 1.00 98.56 387 ARG A N 1
ATOM 3000 C CA . ARG A 1 387 ? -9.662 -13.038 4.553 1.00 98.56 387 ARG A CA 1
ATOM 3001 C C . ARG A 1 387 ? -8.940 -12.801 3.237 1.00 98.56 387 ARG A C 1
ATOM 3003 O O . ARG A 1 387 ? -9.082 -13.619 2.340 1.00 98.56 387 ARG A O 1
ATOM 3010 N N . GLY A 1 388 ? -8.155 -11.734 3.136 1.00 98.50 388 GLY A N 1
ATOM 3011 C CA . GLY A 1 388 ? -7.355 -11.458 1.953 1.00 98.50 388 GLY A CA 1
ATOM 3012 C C . GLY A 1 388 ? -6.637 -10.118 1.993 1.00 98.50 388 GLY A C 1
ATOM 3013 O O . GLY A 1 388 ? -6.777 -9.351 2.951 1.00 98.50 388 GLY A O 1
ATOM 3014 N N . ALA A 1 389 ? -5.895 -9.859 0.919 1.00 98.81 389 ALA A N 1
ATOM 3015 C CA . ALA A 1 389 ? -5.122 -8.645 0.702 1.00 98.81 389 ALA A CA 1
ATOM 3016 C C . ALA A 1 389 ? -5.573 -7.881 -0.555 1.00 98.81 389 ALA A C 1
ATOM 3018 O O . ALA A 1 389 ? -5.887 -8.489 -1.577 1.00 98.81 389 ALA A O 1
ATOM 3019 N N . LEU A 1 390 ? -5.561 -6.548 -0.484 1.00 98.88 390 LEU A N 1
ATOM 3020 C CA . LEU A 1 390 ? -5.778 -5.616 -1.592 1.00 98.88 390 LEU A CA 1
ATOM 3021 C C . LEU A 1 390 ? -4.474 -4.859 -1.860 1.00 98.88 390 LEU A C 1
ATOM 3023 O O . LEU A 1 390 ? -4.175 -3.860 -1.202 1.00 98.88 390 LEU A O 1
ATOM 3027 N N . LEU A 1 391 ? -3.673 -5.360 -2.794 1.00 98.75 391 LEU A N 1
ATOM 3028 C CA . LEU A 1 391 ? -2.365 -4.809 -3.117 1.00 98.75 391 LEU A CA 1
ATOM 3029 C C . LEU A 1 391 ? -2.485 -3.888 -4.331 1.00 98.75 391 LEU A C 1
ATOM 3031 O O . LEU A 1 391 ? -2.786 -4.341 -5.434 1.00 98.75 391 LEU A O 1
ATOM 3035 N N . LEU A 1 392 ? -2.265 -2.592 -4.128 1.00 98.12 392 LEU A N 1
ATOM 3036 C CA . LEU A 1 392 ? -2.226 -1.602 -5.205 1.00 98.12 392 LEU A CA 1
ATOM 3037 C C . LEU A 1 392 ? -0.765 -1.194 -5.428 1.00 98.12 392 LEU A C 1
ATOM 3039 O O . LEU A 1 392 ? -0.049 -0.962 -4.457 1.00 98.12 392 LEU A O 1
ATOM 3043 N N . ALA A 1 393 ? -0.305 -1.114 -6.676 1.00 96.44 393 ALA A N 1
ATOM 3044 C CA . ALA A 1 393 ? 1.090 -0.806 -7.005 1.00 96.44 393 ALA A CA 1
ATOM 3045 C C . ALA A 1 393 ? 2.075 -1.677 -6.193 1.00 96.44 393 ALA A C 1
ATOM 3047 O O . ALA A 1 393 ? 2.885 -1.171 -5.411 1.00 96.44 393 ALA A O 1
ATOM 3048 N N . ASP A 1 394 ? 1.890 -2.997 -6.284 1.00 95.75 394 ASP A N 1
ATOM 3049 C CA . ASP A 1 394 ? 2.398 -3.941 -5.293 1.00 95.75 394 ASP A CA 1
ATOM 3050 C C . ASP A 1 394 ? 3.887 -4.280 -5.423 1.00 95.75 394 ASP A C 1
ATOM 3052 O O . ASP A 1 394 ? 4.513 -3.990 -6.447 1.00 95.75 394 ASP A O 1
ATOM 3056 N N . PHE A 1 395 ? 4.397 -4.908 -4.353 1.00 97.12 395 PHE A N 1
ATOM 3057 C CA . PHE A 1 395 ? 5.761 -5.422 -4.240 1.00 97.12 395 PHE A CA 1
ATOM 3058 C C . PHE A 1 395 ? 5.838 -6.904 -3.824 1.00 97.12 395 PHE A C 1
ATOM 3060 O O . PHE A 1 395 ? 6.766 -7.316 -3.118 1.00 97.12 395 PHE A O 1
ATOM 3067 N N . ALA A 1 396 ? 4.811 -7.706 -4.128 1.00 97.12 396 ALA A N 1
ATOM 3068 C CA . ALA A 1 396 ? 4.691 -9.061 -3.578 1.00 97.12 396 ALA A CA 1
ATOM 3069 C C . ALA A 1 396 ? 5.756 -10.022 -4.118 1.00 97.12 396 ALA A C 1
ATOM 3071 O O . ALA A 1 396 ? 6.100 -10.997 -3.447 1.00 97.12 396 ALA A O 1
ATOM 3072 N N . ALA A 1 397 ? 6.296 -9.740 -5.305 1.00 96.19 397 ALA A N 1
ATOM 3073 C CA . ALA A 1 397 ? 7.352 -10.541 -5.909 1.00 96.19 397 ALA A CA 1
ATOM 3074 C C . ALA A 1 397 ? 8.747 -10.224 -5.345 1.00 96.19 397 ALA A C 1
ATOM 3076 O O . ALA A 1 397 ? 9.695 -10.991 -5.531 1.00 96.19 397 ALA A O 1
ATOM 3077 N N . GLY A 1 398 ? 8.860 -9.122 -4.602 1.00 95.75 398 GLY A N 1
ATOM 3078 C CA . GLY A 1 398 ? 10.060 -8.721 -3.888 1.00 95.75 398 GLY A CA 1
ATOM 3079 C C . GLY A 1 398 ? 11.144 -8.125 -4.784 1.00 95.75 398 GLY A C 1
ATOM 3080 O O . GLY A 1 398 ? 11.002 -7.947 -5.994 1.00 95.75 398 GLY A O 1
ATOM 3081 N N . VAL A 1 399 ? 12.289 -7.822 -4.168 1.00 96.12 399 VAL A N 1
ATOM 3082 C CA . VAL A 1 399 ? 13.398 -7.077 -4.802 1.00 96.12 399 VAL A CA 1
ATOM 3083 C C . VAL A 1 399 ? 14.034 -7.747 -6.032 1.00 96.12 399 VAL A C 1
ATOM 3085 O O . VAL A 1 399 ? 14.873 -7.137 -6.693 1.00 96.12 399 VAL A O 1
ATOM 3088 N N . GLY A 1 400 ? 13.652 -8.983 -6.364 1.00 96.12 400 GLY A N 1
ATOM 3089 C CA . GLY A 1 400 ? 14.053 -9.645 -7.606 1.00 96.12 400 GLY A CA 1
ATOM 3090 C C . GLY A 1 400 ? 13.430 -9.039 -8.864 1.00 96.12 400 GLY A C 1
ATOM 3091 O O . GLY A 1 400 ? 14.015 -9.149 -9.936 1.00 96.12 400 GLY A O 1
ATOM 3092 N N . TYR A 1 401 ? 12.297 -8.346 -8.732 1.00 95.88 401 TYR A N 1
ATOM 3093 C CA . TYR A 1 401 ? 11.571 -7.712 -9.840 1.00 95.88 401 TYR A CA 1
ATOM 3094 C C . TYR A 1 401 ? 11.665 -6.180 -9.844 1.00 95.88 401 TYR A C 1
ATOM 3096 O O . TYR A 1 401 ? 10.970 -5.504 -10.607 1.00 95.88 401 TYR A O 1
ATOM 3104 N N . THR A 1 402 ? 12.545 -5.627 -9.008 1.00 94.38 402 THR A N 1
ATOM 3105 C CA . THR A 1 402 ? 12.835 -4.191 -8.927 1.00 94.38 402 THR A CA 1
ATOM 3106 C C . THR A 1 402 ? 14.201 -3.876 -9.549 1.00 94.38 402 THR A C 1
ATOM 3108 O O . THR A 1 402 ? 14.857 -4.747 -10.129 1.00 94.38 402 THR A O 1
ATOM 3111 N N . ALA A 1 403 ? 14.665 -2.626 -9.467 1.00 92.44 403 ALA A N 1
ATOM 3112 C CA . ALA A 1 403 ? 16.027 -2.295 -9.881 1.00 92.44 403 ALA A CA 1
ATOM 3113 C C . ALA A 1 403 ? 17.088 -2.998 -9.004 1.00 92.44 403 ALA A C 1
ATOM 3115 O O . ALA A 1 403 ? 16.965 -2.960 -7.779 1.00 92.44 403 ALA A O 1
ATOM 3116 N N . PRO A 1 404 ? 18.182 -3.550 -9.583 1.00 92.44 404 PRO A N 1
ATOM 3117 C CA . PRO A 1 404 ? 19.184 -4.334 -8.846 1.00 92.44 404 PRO A CA 1
ATOM 3118 C C . PRO A 1 404 ? 19.746 -3.647 -7.596 1.00 92.44 404 PRO A C 1
ATOM 3120 O O . PRO A 1 404 ? 20.064 -4.299 -6.601 1.00 92.44 404 PRO A O 1
ATOM 3123 N N . ILE A 1 405 ? 19.854 -2.315 -7.636 1.00 94.12 405 ILE A N 1
ATOM 3124 C CA . ILE A 1 405 ? 20.361 -1.513 -6.521 1.00 94.12 405 ILE A CA 1
ATOM 3125 C C . ILE A 1 405 ? 19.500 -1.648 -5.257 1.00 94.12 405 ILE A C 1
ATOM 3127 O O . ILE A 1 405 ? 20.037 -1.559 -4.157 1.00 94.12 405 ILE A O 1
ATOM 3131 N N . PHE A 1 406 ? 18.198 -1.932 -5.378 1.00 95.00 406 PHE A N 1
ATOM 3132 C CA . PHE A 1 406 ? 17.322 -2.105 -4.219 1.00 95.00 406 PHE A CA 1
ATOM 3133 C C . PHE A 1 406 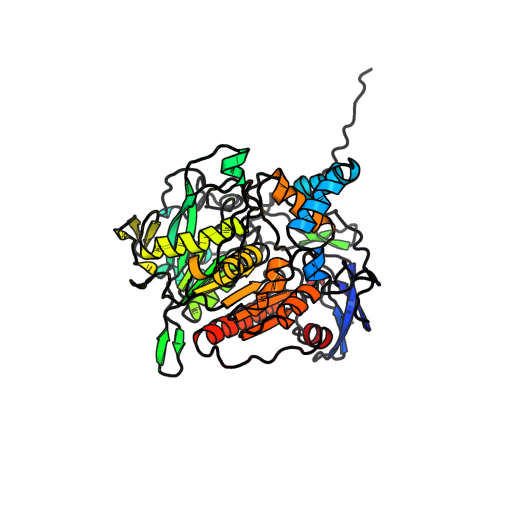? 17.654 -3.359 -3.410 1.00 95.00 406 PHE A C 1
ATOM 3135 O O . PHE A 1 406 ? 17.511 -3.334 -2.194 1.00 95.00 406 PHE A O 1
ATOM 3142 N N . GLY A 1 407 ? 18.193 -4.414 -4.032 1.00 96.00 407 GLY A N 1
ATOM 3143 C CA . GLY A 1 407 ? 18.691 -5.572 -3.285 1.00 96.00 407 GLY A CA 1
ATOM 3144 C C . GLY A 1 407 ? 19.881 -5.228 -2.377 1.00 96.00 407 GLY A C 1
ATOM 3145 O O . GLY A 1 407 ? 19.984 -5.751 -1.269 1.00 96.00 407 GLY A O 1
ATOM 3146 N N . LEU A 1 408 ? 20.755 -4.314 -2.817 1.00 97.06 408 LEU A N 1
ATOM 3147 C CA . LEU A 1 408 ? 21.880 -3.813 -2.016 1.00 97.06 408 LEU A CA 1
ATOM 3148 C C . LEU A 1 408 ? 21.424 -2.841 -0.926 1.00 97.06 408 LEU A C 1
ATOM 3150 O O . LEU A 1 408 ? 21.894 -2.936 0.205 1.00 97.06 408 LEU A O 1
ATOM 3154 N N . VAL A 1 409 ? 20.498 -1.934 -1.258 1.00 96.88 409 VAL A N 1
ATOM 3155 C CA . VAL A 1 409 ? 19.869 -1.028 -0.282 1.00 96.88 409 VAL A CA 1
ATOM 3156 C C . VAL A 1 409 ? 19.220 -1.833 0.834 1.00 96.88 409 VAL A C 1
ATOM 3158 O O . VAL A 1 409 ? 19.423 -1.526 2.001 1.00 96.88 409 VAL A O 1
ATOM 3161 N N . GLU A 1 410 ? 18.498 -2.896 0.497 1.00 97.06 410 GLU A N 1
ATOM 3162 C CA . GLU A 1 410 ? 17.812 -3.704 1.495 1.00 97.06 410 GLU A CA 1
ATOM 3163 C C . GLU A 1 410 ? 18.789 -4.527 2.352 1.00 97.06 410 GLU A C 1
ATOM 3165 O O . GLU A 1 410 ? 18.626 -4.624 3.567 1.00 97.06 410 GLU A O 1
ATOM 3170 N N . GLY A 1 411 ? 19.878 -5.031 1.760 1.00 97.56 411 GLY A N 1
ATOM 3171 C CA . GLY A 1 411 ? 20.988 -5.608 2.523 1.00 97.56 411 GLY A CA 1
ATOM 3172 C C . GLY A 1 411 ? 21.588 -4.618 3.532 1.00 97.56 411 GLY A C 1
ATOM 3173 O O . GLY A 1 411 ? 21.771 -4.976 4.694 1.00 97.56 411 GLY A O 1
ATOM 3174 N N . TYR A 1 412 ? 21.824 -3.364 3.124 1.00 97.56 412 TYR A N 1
ATOM 3175 C CA . TYR A 1 412 ? 22.292 -2.297 4.016 1.00 97.56 412 TYR A CA 1
ATOM 3176 C C . TYR A 1 412 ? 21.289 -1.998 5.134 1.00 97.56 412 TYR A C 1
ATOM 3178 O O . TYR A 1 412 ? 21.653 -2.033 6.308 1.00 97.56 412 TYR A O 1
ATOM 3186 N N . LEU A 1 413 ? 20.026 -1.722 4.792 1.00 97.50 413 LEU A N 1
ATOM 3187 C CA . LEU A 1 413 ? 19.001 -1.314 5.756 1.00 97.50 413 LEU A CA 1
ATOM 3188 C C . LEU A 1 413 ? 18.802 -2.374 6.844 1.00 97.50 413 LEU A C 1
ATOM 3190 O O . LEU A 1 413 ? 18.757 -2.039 8.028 1.00 97.50 413 LEU A O 1
ATOM 3194 N N . ARG A 1 414 ? 18.774 -3.657 6.472 1.00 96.56 414 ARG A N 1
ATOM 3195 C CA . ARG A 1 414 ? 18.598 -4.756 7.431 1.00 96.56 414 ARG A CA 1
ATOM 3196 C C . ARG A 1 414 ? 19.834 -4.992 8.292 1.00 96.56 414 ARG A C 1
ATOM 3198 O O . ARG A 1 414 ? 19.691 -5.301 9.473 1.00 96.56 414 ARG A O 1
ATOM 3205 N N . SER A 1 415 ? 21.035 -4.869 7.723 1.00 95.88 415 SER A N 1
ATOM 3206 C CA . SER A 1 415 ? 22.292 -5.145 8.434 1.00 95.88 415 SER A CA 1
ATOM 3207 C C . SER A 1 415 ? 22.797 -3.982 9.286 1.00 95.88 415 SER A C 1
ATOM 3209 O O . SER A 1 415 ? 23.430 -4.224 10.312 1.00 95.88 415 SER A O 1
ATOM 3211 N N . VAL A 1 416 ? 22.557 -2.743 8.858 1.00 96.00 416 VAL A N 1
ATOM 3212 C CA . VAL A 1 416 ? 23.143 -1.536 9.457 1.00 96.00 416 VAL A CA 1
ATOM 3213 C C . VAL A 1 416 ? 22.092 -0.732 10.209 1.00 96.00 416 VAL A C 1
ATOM 3215 O O . VAL A 1 416 ? 22.307 -0.403 11.370 1.00 96.00 416 VAL A O 1
ATOM 3218 N N . GLU A 1 417 ? 20.943 -0.471 9.584 1.00 96.56 417 GLU A N 1
ATOM 3219 C CA . GLU A 1 417 ? 19.908 0.404 10.154 1.00 96.56 417 GLU A CA 1
ATOM 3220 C C . GLU A 1 417 ? 18.834 -0.366 10.937 1.00 96.56 417 GLU A C 1
ATOM 3222 O O . GLU A 1 417 ? 17.980 0.230 11.581 1.00 96.56 417 GLU A O 1
ATOM 3227 N N . ASN A 1 418 ? 18.853 -1.699 10.931 1.00 97.50 418 ASN A N 1
ATOM 3228 C CA . ASN A 1 418 ? 17.792 -2.513 11.532 1.00 97.50 418 ASN A CA 1
ATOM 3229 C C . ASN A 1 418 ? 16.389 -2.135 10.997 1.00 97.50 418 ASN A C 1
ATOM 3231 O O . ASN A 1 418 ? 15.430 -2.057 11.762 1.00 97.50 418 ASN A O 1
ATOM 3235 N N . ILE A 1 419 ? 16.275 -1.929 9.681 1.00 96.94 419 ILE A N 1
ATOM 3236 C CA . ILE A 1 419 ? 15.034 -1.599 8.960 1.00 96.94 419 ILE A CA 1
ATOM 3237 C C . ILE A 1 419 ? 14.746 -2.689 7.918 1.00 96.94 419 ILE A C 1
ATOM 3239 O O . ILE A 1 419 ? 15.663 -3.113 7.220 1.00 96.94 419 ILE A O 1
ATOM 3243 N N . MET A 1 420 ? 13.483 -3.120 7.780 1.00 96.00 420 MET A N 1
ATOM 3244 C CA . MET A 1 420 ? 13.012 -3.900 6.621 1.00 96.00 420 MET A CA 1
ATOM 3245 C C . MET A 1 420 ? 12.058 -3.047 5.786 1.00 96.00 420 MET A C 1
ATOM 3247 O O . MET A 1 420 ? 10.920 -2.826 6.201 1.00 96.00 420 MET A O 1
ATOM 3251 N N . LEU A 1 421 ? 12.494 -2.583 4.613 1.00 95.88 421 LEU A N 1
ATOM 3252 C CA . LEU A 1 421 ? 11.651 -1.751 3.750 1.00 95.88 421 LEU A CA 1
ATOM 3253 C C . LEU A 1 421 ? 10.919 -2.589 2.693 1.00 95.88 421 LEU A C 1
ATOM 3255 O O . LEU A 1 421 ? 9.692 -2.670 2.715 1.00 95.88 421 LEU A O 1
ATOM 3259 N N . PHE A 1 422 ? 11.650 -3.235 1.791 1.00 96.06 422 PHE A N 1
ATOM 3260 C CA . PHE A 1 422 ? 11.111 -4.064 0.718 1.00 96.06 422 PHE A CA 1
ATOM 3261 C C . PHE A 1 422 ? 10.968 -5.538 1.130 1.00 96.06 422 PHE A C 1
ATOM 3263 O O . PHE A 1 422 ? 11.817 -6.065 1.865 1.00 96.06 422 PHE A O 1
ATOM 3270 N N . PRO A 1 423 ? 9.948 -6.244 0.605 1.00 96.44 423 PRO A N 1
ATOM 3271 C CA . PRO A 1 423 ? 9.864 -7.698 0.670 1.00 96.44 423 PRO A CA 1
ATOM 3272 C C . PRO A 1 423 ? 11.079 -8.383 0.033 1.00 96.44 423 PRO A C 1
ATOM 3274 O O . PRO A 1 423 ? 11.508 -8.046 -1.074 1.00 96.44 423 PRO A O 1
ATOM 3277 N N . SER A 1 424 ? 11.634 -9.361 0.746 1.00 96.56 424 SER A N 1
ATOM 3278 C CA . SER A 1 424 ? 12.565 -10.343 0.178 1.00 96.56 424 SER A CA 1
ATOM 3279 C C . SER A 1 424 ? 11.788 -11.557 -0.344 1.00 96.56 424 SER A C 1
ATOM 3281 O O . SER A 1 424 ? 10.567 -11.641 -0.179 1.00 96.56 424 SER A O 1
ATOM 3283 N N . SER A 1 425 ? 12.472 -12.483 -1.014 1.00 97.19 425 SER A N 1
ATOM 3284 C CA . SER A 1 425 ? 11.811 -13.564 -1.750 1.00 97.19 425 SER A CA 1
ATOM 3285 C C . SER A 1 425 ? 11.086 -14.604 -0.891 1.00 97.19 425 SER A C 1
ATOM 3287 O O . SER A 1 425 ? 10.315 -15.394 -1.431 1.00 97.19 425 SER A O 1
ATOM 3289 N N . GLU A 1 426 ? 11.266 -14.600 0.433 1.00 96.44 426 GLU A N 1
ATOM 3290 C CA . GLU A 1 426 ? 10.521 -15.471 1.351 1.00 96.44 426 GLU A CA 1
ATOM 3291 C C . GLU A 1 426 ? 9.001 -15.286 1.216 1.00 96.44 426 GLU A C 1
ATOM 3293 O O . GLU A 1 426 ? 8.250 -16.255 1.334 1.00 96.44 426 GLU A O 1
ATOM 3298 N N . VAL A 1 427 ? 8.554 -14.065 0.902 1.00 97.25 427 VAL A N 1
ATOM 3299 C CA . VAL A 1 427 ? 7.148 -13.779 0.588 1.00 97.25 427 VAL A CA 1
ATOM 3300 C C . VAL A 1 427 ? 6.720 -14.527 -0.670 1.00 97.25 427 VAL A C 1
ATOM 3302 O O . VAL A 1 427 ? 5.777 -15.313 -0.628 1.00 97.25 427 VAL A O 1
ATOM 3305 N N . LEU A 1 428 ? 7.436 -14.333 -1.780 1.00 98.00 428 LEU A N 1
ATOM 3306 C CA . LEU A 1 428 ? 7.120 -14.971 -3.060 1.00 98.00 428 LEU A CA 1
ATOM 3307 C C . LEU A 1 428 ? 7.129 -16.505 -2.954 1.00 98.00 428 LEU A C 1
ATOM 3309 O O . LEU A 1 428 ? 6.303 -17.178 -3.570 1.00 98.00 428 LEU A O 1
ATOM 3313 N N . ALA A 1 429 ? 8.030 -17.055 -2.138 1.00 97.62 429 ALA A N 1
ATOM 3314 C CA . ALA A 1 429 ? 8.161 -18.487 -1.893 1.00 97.62 429 ALA A CA 1
ATOM 3315 C C . ALA A 1 429 ? 6.995 -19.104 -1.102 1.00 97.62 429 ALA A C 1
ATOM 3317 O O . ALA A 1 429 ? 6.849 -20.323 -1.114 1.00 97.62 429 ALA A O 1
ATOM 3318 N N . THR A 1 430 ? 6.204 -18.289 -0.395 1.00 97.50 430 THR A N 1
ATOM 3319 C CA . THR A 1 430 ? 5.140 -18.756 0.515 1.00 97.50 430 THR A CA 1
ATOM 3320 C C . THR A 1 430 ? 3.779 -18.102 0.257 1.00 97.50 430 THR A C 1
ATOM 3322 O O . THR A 1 430 ? 2.824 -18.292 1.015 1.00 97.50 430 THR A O 1
ATOM 3325 N N . ILE A 1 431 ? 3.657 -17.347 -0.839 1.00 98.25 431 ILE A N 1
ATOM 3326 C CA . ILE A 1 431 ? 2.423 -16.654 -1.232 1.00 98.25 431 ILE A CA 1
ATOM 3327 C C . ILE A 1 431 ? 1.290 -17.628 -1.602 1.00 98.25 431 ILE A C 1
ATOM 3329 O O . ILE A 1 431 ? 0.113 -17.263 -1.605 1.00 98.25 431 ILE A O 1
ATOM 3333 N N . ASP A 1 432 ? 1.621 -18.891 -1.877 1.00 98.00 432 ASP A N 1
ATOM 3334 C CA . ASP A 1 432 ? 0.663 -19.968 -2.114 1.00 98.00 432 ASP A CA 1
ATOM 3335 C C . ASP A 1 432 ? -0.233 -20.232 -0.895 1.00 98.00 432 ASP A C 1
ATOM 3337 O O . ASP A 1 432 ? -1.365 -20.684 -1.073 1.00 98.00 432 ASP A O 1
ATOM 3341 N N . ALA A 1 433 ? 0.226 -19.889 0.314 1.00 97.62 433 ALA A N 1
ATOM 3342 C CA . ALA A 1 433 ? -0.519 -20.039 1.562 1.00 97.62 433 ALA A CA 1
ATOM 3343 C C . ALA A 1 433 ? -1.604 -18.965 1.785 1.00 97.62 433 ALA A C 1
ATOM 3345 O O . ALA A 1 433 ? -2.384 -19.064 2.737 1.00 97.62 433 ALA A O 1
ATOM 3346 N N . TRP A 1 434 ? -1.656 -17.912 0.961 1.00 97.94 434 TRP A N 1
ATOM 3347 C CA . TRP A 1 434 ? -2.555 -16.781 1.195 1.00 97.94 434 TRP A CA 1
ATOM 3348 C C . TRP A 1 434 ? -3.994 -17.101 0.749 1.00 97.94 434 TRP A C 1
ATOM 3350 O O . TRP A 1 434 ? -4.198 -17.618 -0.352 1.00 97.94 434 TRP A O 1
ATOM 3360 N N . PRO A 1 435 ? -5.018 -16.766 1.562 1.00 98.06 435 PRO A N 1
ATOM 3361 C CA . PRO A 1 435 ? -6.405 -17.143 1.281 1.00 98.06 435 PRO A CA 1
ATOM 3362 C C . PRO A 1 435 ? -7.009 -16.386 0.096 1.00 98.06 435 PRO A C 1
ATOM 3364 O O . PRO A 1 435 ? -7.776 -16.970 -0.673 1.00 98.06 435 PRO A O 1
ATOM 3367 N N . ALA A 1 436 ? -6.682 -15.097 -0.043 1.00 98.69 436 ALA A N 1
ATOM 3368 C CA . ALA A 1 436 ? -7.118 -14.290 -1.169 1.00 98.69 436 ALA A CA 1
ATOM 3369 C C . ALA A 1 436 ? -6.210 -13.076 -1.419 1.00 98.69 436 ALA A C 1
ATOM 3371 O O . ALA A 1 436 ? -5.745 -12.452 -0.461 1.00 98.69 436 ALA A O 1
ATOM 3372 N N . VAL A 1 437 ? -5.990 -12.709 -2.686 1.00 98.75 437 VAL A N 1
ATOM 3373 C CA . VAL A 1 437 ? -5.155 -11.558 -3.077 1.00 98.75 437 VAL A CA 1
ATOM 3374 C C . VAL A 1 437 ? -5.687 -10.848 -4.323 1.00 98.75 437 VAL A C 1
ATOM 3376 O O . VAL A 1 437 ? -5.894 -11.469 -5.365 1.00 98.75 437 VAL A O 1
ATOM 3379 N N . PHE A 1 438 ? -5.847 -9.532 -4.226 1.00 98.88 438 PHE A N 1
ATOM 3380 C CA . PHE A 1 438 ? -6.053 -8.637 -5.360 1.00 98.88 438 PHE A CA 1
ATOM 3381 C C . PHE A 1 438 ? -4.754 -7.903 -5.682 1.00 98.88 438 PHE A C 1
ATOM 3383 O O . PHE A 1 438 ? -4.154 -7.312 -4.786 1.00 98.88 438 PHE A O 1
ATOM 3390 N N . PHE A 1 439 ? -4.370 -7.896 -6.955 1.00 98.81 439 PHE A N 1
ATOM 3391 C CA . PHE A 1 439 ? -3.252 -7.124 -7.489 1.00 98.81 439 PHE A CA 1
ATOM 3392 C C . PHE A 1 439 ? -3.798 -6.044 -8.426 1.00 98.81 439 PHE A C 1
ATOM 3394 O O . PHE A 1 439 ? -4.382 -6.365 -9.457 1.00 98.81 439 PHE A O 1
ATOM 3401 N N . GLY A 1 440 ? -3.619 -4.771 -8.091 1.00 98.31 440 GLY A N 1
ATOM 3402 C CA . GLY A 1 440 ? -3.998 -3.639 -8.935 1.00 98.31 440 GLY A CA 1
ATOM 3403 C C . GLY A 1 440 ? -2.777 -2.817 -9.319 1.00 98.31 440 GLY A C 1
ATOM 3404 O O . GLY A 1 440 ? -2.106 -2.295 -8.434 1.00 98.31 440 GLY A O 1
ATOM 3405 N N . LYS A 1 441 ? -2.467 -2.671 -10.610 1.00 96.94 441 LYS A N 1
ATOM 3406 C CA . LYS A 1 441 ? -1.201 -2.045 -11.033 1.00 96.94 441 LYS A CA 1
ATOM 3407 C C . LYS A 1 441 ? -1.324 -1.246 -12.328 1.00 96.94 441 LYS A C 1
ATOM 3409 O O . LYS A 1 441 ? -2.120 -1.581 -13.205 1.00 96.94 441 LYS A O 1
ATOM 3414 N N . GLY A 1 442 ? -0.530 -0.191 -12.465 1.00 97.88 442 GLY A N 1
ATOM 3415 C CA . GLY A 1 442 ? -0.321 0.450 -13.759 1.00 97.88 442 GLY A CA 1
ATOM 3416 C C . GLY A 1 442 ? 0.739 -0.290 -14.574 1.00 97.88 442 GLY A C 1
ATOM 3417 O O . GLY A 1 442 ? 1.689 -0.846 -14.028 1.00 97.88 442 GLY A O 1
ATOM 3418 N N . LEU A 1 443 ? 0.563 -0.341 -15.890 1.00 97.69 443 LEU A N 1
ATOM 3419 C CA . LEU A 1 443 ? 1.417 -1.137 -16.772 1.00 97.69 443 LEU A CA 1
ATOM 3420 C C . LEU A 1 443 ? 2.869 -0.653 -16.858 1.00 97.69 443 LEU A C 1
ATOM 3422 O O . LEU A 1 443 ? 3.756 -1.475 -17.081 1.00 97.69 443 LEU A O 1
ATOM 3426 N N . TRP A 1 444 ? 3.135 0.640 -16.666 1.00 95.69 444 TRP A N 1
ATOM 3427 C CA . TRP A 1 444 ? 4.500 1.182 -16.653 1.00 95.69 444 TRP A CA 1
ATOM 3428 C C . TRP A 1 444 ? 4.946 1.617 -15.259 1.00 95.69 444 TRP A C 1
ATOM 3430 O O . TRP A 1 444 ? 5.583 2.654 -15.065 1.00 95.69 444 TRP A O 1
ATOM 3440 N N . ASP A 1 445 ? 4.618 0.794 -14.268 1.00 95.44 445 ASP A N 1
ATOM 3441 C CA . ASP A 1 445 ? 5.201 0.889 -12.937 1.00 95.44 445 ASP A CA 1
ATOM 3442 C C . ASP A 1 445 ? 6.739 0.908 -13.017 1.00 95.44 445 ASP A C 1
ATOM 3444 O O . ASP A 1 445 ? 7.363 0.062 -13.658 1.00 95.44 445 ASP A O 1
ATOM 3448 N N . SER A 1 446 ? 7.352 1.917 -12.399 1.00 91.19 446 SER A N 1
ATOM 3449 C CA . SER A 1 446 ? 8.796 2.153 -12.443 1.00 91.19 446 SER A CA 1
ATOM 3450 C C . SER A 1 446 ? 9.575 1.516 -11.296 1.00 91.19 446 SER A C 1
ATOM 3452 O O . SER A 1 446 ? 10.797 1.650 -11.250 1.00 91.19 446 SER A O 1
ATOM 3454 N N . TYR A 1 447 ? 8.888 0.895 -10.338 1.00 92.12 447 TYR A N 1
ATOM 3455 C CA . TYR A 1 447 ? 9.502 0.347 -9.132 1.00 92.12 447 TYR A CA 1
ATOM 3456 C C . TYR A 1 447 ? 9.543 -1.176 -9.141 1.00 92.12 447 TYR A C 1
ATOM 3458 O O . TYR A 1 447 ? 10.607 -1.744 -8.903 1.00 92.12 447 TYR A O 1
ATOM 3466 N N . GLU A 1 448 ? 8.418 -1.822 -9.439 1.00 93.50 448 GLU A N 1
ATOM 3467 C CA . GLU A 1 448 ? 8.340 -3.271 -9.634 1.00 93.50 448 GLU A CA 1
ATOM 3468 C C . GLU A 1 448 ? 7.674 -3.567 -10.975 1.00 93.50 448 GLU A C 1
ATOM 3470 O O . GLU A 1 448 ? 6.589 -3.053 -11.253 1.00 93.50 448 GLU A O 1
ATOM 3475 N N . SER A 1 449 ? 8.320 -4.403 -11.789 1.00 93.75 449 SER A N 1
ATOM 3476 C CA . SER A 1 449 ? 7.813 -4.801 -13.108 1.00 93.75 449 SER A CA 1
ATOM 3477 C C . SER A 1 449 ? 6.462 -5.519 -13.031 1.00 93.75 449 SER A C 1
ATOM 3479 O O . SER A 1 449 ? 6.158 -6.187 -12.039 1.00 93.75 449 SER A O 1
ATOM 3481 N N . ILE A 1 450 ? 5.667 -5.449 -14.102 1.00 94.69 450 ILE A N 1
ATOM 3482 C CA . ILE A 1 450 ? 4.391 -6.178 -14.171 1.00 94.69 450 ILE A CA 1
ATOM 3483 C C . ILE A 1 450 ? 4.595 -7.700 -14.178 1.00 94.69 450 ILE A C 1
ATOM 3485 O O . ILE A 1 450 ? 3.745 -8.441 -13.683 1.00 94.69 450 ILE A O 1
ATOM 3489 N N . GLU A 1 451 ? 5.734 -8.176 -14.688 1.00 95.69 451 GLU A N 1
ATOM 3490 C CA . GLU A 1 451 ? 6.104 -9.589 -14.630 1.00 95.69 451 GLU A CA 1
ATOM 3491 C C . GLU A 1 451 ? 6.226 -10.101 -13.191 1.00 95.69 451 GLU A C 1
ATOM 3493 O O . GLU A 1 451 ? 5.847 -11.241 -12.937 1.00 95.69 451 GLU A O 1
ATOM 3498 N N . GLY A 1 452 ? 6.672 -9.259 -12.251 1.00 96.31 452 GLY A N 1
ATOM 3499 C CA . GLY A 1 452 ? 6.730 -9.600 -10.827 1.00 96.31 452 GLY A CA 1
ATOM 3500 C C . GLY A 1 452 ? 5.346 -9.884 -10.254 1.00 96.31 452 GLY A C 1
ATOM 3501 O O . GLY A 1 452 ? 5.079 -10.992 -9.786 1.00 96.31 452 GLY A O 1
ATOM 3502 N N . SER A 1 453 ? 4.422 -8.930 -10.384 1.00 97.25 453 SER A N 1
ATOM 3503 C CA . SER A 1 453 ? 3.032 -9.114 -9.950 1.00 97.25 453 SER A CA 1
ATOM 3504 C C . SER A 1 453 ? 2.363 -10.310 -10.636 1.00 97.25 453 SER A C 1
ATOM 3506 O O . SER A 1 453 ? 1.557 -11.004 -10.018 1.00 97.25 453 SER A O 1
ATOM 3508 N N . PHE A 1 454 ? 2.694 -10.587 -11.905 1.00 97.94 454 PHE A N 1
ATOM 3509 C CA . PHE A 1 454 ? 2.167 -11.751 -12.616 1.00 97.94 454 PHE A CA 1
ATOM 3510 C C . PHE A 1 454 ? 2.738 -13.080 -12.090 1.00 97.94 454 PHE A C 1
ATOM 3512 O O . PHE A 1 454 ? 1.971 -14.028 -11.930 1.00 97.94 454 PHE A O 1
ATOM 3519 N N . ASP A 1 455 ? 4.029 -13.155 -11.753 1.00 97.94 455 ASP A N 1
ATOM 3520 C CA . ASP A 1 455 ? 4.640 -14.334 -11.116 1.00 97.94 455 ASP A CA 1
ATOM 3521 C C . ASP A 1 455 ? 4.028 -14.597 -9.728 1.00 97.94 455 ASP A C 1
ATOM 3523 O O . ASP A 1 455 ? 3.567 -15.704 -9.432 1.00 97.94 455 ASP A O 1
ATOM 3527 N N . ALA A 1 456 ? 3.898 -13.550 -8.906 1.00 98.44 456 ALA A N 1
ATOM 3528 C CA . ALA A 1 456 ? 3.205 -13.632 -7.622 1.00 98.44 456 ALA A CA 1
ATOM 3529 C C . ALA A 1 456 ? 1.752 -14.116 -7.795 1.00 98.44 456 ALA A C 1
ATOM 3531 O O . ALA A 1 456 ? 1.324 -15.067 -7.134 1.00 98.44 456 ALA A O 1
ATOM 3532 N N . TYR A 1 457 ? 1.008 -13.537 -8.745 1.00 98.62 457 TYR A N 1
ATOM 3533 C CA . TYR A 1 457 ? -0.345 -13.970 -9.096 1.00 98.62 457 TYR A CA 1
ATOM 3534 C C . TYR A 1 457 ? -0.394 -15.450 -9.496 1.00 98.62 457 TYR A C 1
ATOM 3536 O O . TYR A 1 457 ? -1.290 -16.177 -9.062 1.00 98.62 457 TYR A O 1
ATOM 3544 N N . GLN A 1 458 ? 0.550 -15.939 -10.301 1.00 98.00 458 GLN A N 1
ATOM 3545 C CA . GLN A 1 458 ? 0.568 -17.336 -10.736 1.00 98.00 458 GLN A CA 1
ATOM 3546 C C . GLN A 1 458 ? 0.747 -18.313 -9.567 1.00 98.00 458 GLN A C 1
ATOM 3548 O O . GLN A 1 458 ? 0.123 -19.377 -9.581 1.00 98.00 458 GLN A O 1
ATOM 3553 N N . ARG A 1 459 ? 1.505 -17.927 -8.535 1.00 98.19 459 ARG A N 1
ATOM 3554 C CA . ARG A 1 459 ? 1.810 -18.759 -7.359 1.00 98.19 459 ARG A CA 1
ATOM 3555 C C . ARG A 1 459 ? 0.702 -18.816 -6.313 1.00 98.19 459 ARG A C 1
ATOM 3557 O O . ARG A 1 459 ? 0.583 -19.823 -5.622 1.00 98.19 459 ARG A O 1
ATOM 3564 N N . VAL A 1 460 ? -0.133 -17.781 -6.204 1.00 98.12 460 VAL A N 1
ATOM 3565 C CA . VAL A 1 460 ? -1.271 -17.785 -5.267 1.00 98.12 460 VAL A CA 1
ATOM 3566 C C . VAL A 1 460 ? -2.214 -18.953 -5.582 1.00 98.12 460 VAL A C 1
ATOM 3568 O O . VAL A 1 460 ? -2.656 -19.110 -6.725 1.00 98.12 460 VAL A O 1
ATOM 3571 N N . THR A 1 461 ? -2.553 -19.759 -4.571 1.00 96.88 461 THR A N 1
ATOM 3572 C CA . THR A 1 461 ? -3.517 -20.869 -4.713 1.00 96.88 461 THR A CA 1
ATOM 3573 C C . THR A 1 461 ? -4.923 -20.508 -4.235 1.00 96.88 461 THR A C 1
ATOM 3575 O O . THR A 1 461 ? -5.894 -21.110 -4.696 1.00 96.88 461 THR A O 1
ATOM 3578 N N . GLY A 1 462 ? -5.032 -19.511 -3.352 1.00 97.00 462 GLY A N 1
ATOM 3579 C CA . GLY A 1 462 ? -6.296 -18.935 -2.907 1.00 97.00 462 GLY A CA 1
ATOM 3580 C C . GLY A 1 462 ? -7.017 -18.120 -3.986 1.00 97.00 462 GLY A C 1
ATOM 3581 O O . GLY A 1 462 ? -6.612 -18.057 -5.150 1.00 97.00 462 GLY A O 1
ATOM 3582 N N . LEU A 1 463 ? -8.111 -17.471 -3.585 1.00 98.50 463 LEU A N 1
ATOM 3583 C CA . LEU A 1 463 ? -8.883 -16.585 -4.455 1.00 98.50 463 LEU A CA 1
ATOM 3584 C C . LEU A 1 463 ? -7.993 -15.438 -4.957 1.00 98.50 463 LEU A C 1
ATOM 3586 O O . LEU A 1 463 ? -7.386 -14.723 -4.168 1.00 98.50 463 LEU A O 1
ATOM 3590 N N . LYS A 1 464 ? -7.930 -15.211 -6.266 1.00 98.50 464 LYS A N 1
ATOM 3591 C CA . LYS A 1 464 ? -7.016 -14.208 -6.816 1.00 98.50 464 LYS A CA 1
ATOM 3592 C C . LYS A 1 464 ? -7.588 -13.446 -7.986 1.00 98.50 464 LYS A C 1
ATOM 3594 O O . LYS A 1 464 ? -8.301 -14.004 -8.816 1.00 98.50 464 LYS A O 1
ATOM 3599 N N . GLU A 1 465 ? -7.208 -12.183 -8.073 1.00 98.75 465 GLU A N 1
ATOM 3600 C CA . GLU A 1 465 ? -7.529 -11.306 -9.187 1.00 98.75 465 GLU A CA 1
ATOM 3601 C C . GLU A 1 465 ? -6.346 -10.375 -9.447 1.00 98.75 465 GLU A C 1
ATOM 3603 O O . GLU A 1 465 ? -5.736 -9.864 -8.511 1.00 98.75 465 GLU A O 1
ATOM 3608 N N . ILE A 1 466 ? -6.012 -10.170 -10.718 1.00 98.75 466 ILE A N 1
ATOM 3609 C CA . ILE A 1 466 ? -5.012 -9.195 -11.148 1.00 98.75 466 ILE A CA 1
ATOM 3610 C C . ILE A 1 466 ? -5.660 -8.250 -12.154 1.00 98.75 466 ILE A C 1
ATOM 3612 O O . ILE A 1 466 ? -6.339 -8.679 -13.089 1.00 98.75 466 ILE A O 1
ATOM 3616 N N . VAL A 1 467 ? -5.489 -6.956 -11.921 1.00 98.56 467 VAL A N 1
ATOM 3617 C CA . VAL A 1 467 ? -6.102 -5.872 -12.678 1.00 98.56 467 VAL A CA 1
ATOM 3618 C C . VAL A 1 467 ? -5.020 -4.883 -13.051 1.00 98.56 467 VAL A C 1
ATOM 3620 O O . VAL A 1 467 ? -4.303 -4.364 -12.196 1.00 98.56 467 VAL A O 1
ATOM 3623 N N . VAL A 1 468 ? -4.935 -4.598 -14.344 1.00 98.50 468 VAL A N 1
ATOM 3624 C CA . VAL A 1 468 ? -3.992 -3.625 -14.885 1.00 98.50 468 VAL A CA 1
ATOM 3625 C C . VAL A 1 468 ? -4.704 -2.489 -15.588 1.00 98.50 468 VAL A C 1
ATOM 3627 O O . VAL A 1 468 ? -5.776 -2.662 -16.171 1.00 98.50 468 VAL A O 1
ATOM 3630 N N . VAL A 1 469 ? -4.078 -1.321 -15.547 1.00 98.31 469 VAL A N 1
ATOM 3631 C CA . VAL A 1 469 ? -4.510 -0.132 -16.281 1.00 98.31 469 VAL A CA 1
ATOM 3632 C C . VAL A 1 469 ? -3.340 0.482 -17.029 1.00 98.31 469 VAL A C 1
ATOM 3634 O O . VAL A 1 469 ? -2.177 0.300 -16.665 1.00 98.31 469 VAL A O 1
ATOM 3637 N N . ARG A 1 470 ? -3.644 1.250 -18.073 1.00 97.56 470 ARG A N 1
ATOM 3638 C CA . ARG A 1 470 ? -2.640 2.001 -18.828 1.00 97.56 470 ARG A CA 1
ATOM 3639 C C . ARG A 1 470 ? -2.266 3.248 -18.027 1.00 97.56 470 ARG A C 1
ATOM 3641 O O . ARG A 1 470 ? -2.802 4.329 -18.272 1.00 97.56 470 ARG A O 1
ATOM 3648 N N . GLY A 1 471 ? -1.397 3.064 -17.035 1.00 96.88 471 GLY A N 1
ATOM 3649 C CA . GLY A 1 471 ? -0.944 4.098 -16.110 1.00 96.88 471 GLY A CA 1
ATOM 3650 C C . GLY A 1 471 ? 0.420 3.800 -15.460 1.00 96.88 471 GLY A C 1
ATOM 3651 O O . GLY A 1 471 ? 0.954 2.701 -15.645 1.00 96.88 471 GLY A O 1
ATOM 3652 N N . PRO A 1 472 ? 0.966 4.779 -14.709 1.00 96.06 472 PRO A N 1
ATOM 3653 C CA . PRO A 1 472 ? 2.254 4.698 -14.004 1.00 96.06 472 PRO A CA 1
ATOM 3654 C C . PRO A 1 472 ? 2.171 3.844 -12.727 1.00 96.06 472 PRO A C 1
ATOM 3656 O O . PRO A 1 472 ? 1.232 3.086 -12.550 1.00 96.06 472 PRO A O 1
ATOM 3659 N N . HIS A 1 473 ? 3.145 3.944 -11.817 1.00 95.25 473 HIS A N 1
ATOM 3660 C CA . HIS A 1 473 ? 3.146 3.208 -10.540 1.00 95.25 473 HIS A CA 1
ATOM 3661 C C . HIS A 1 473 ? 1.939 3.540 -9.646 1.00 95.25 473 HIS A C 1
ATOM 3663 O O . HIS A 1 473 ? 1.227 2.650 -9.195 1.00 95.25 473 HIS A O 1
ATOM 3669 N N . SER A 1 474 ? 1.715 4.823 -9.367 1.00 90.75 474 SER A N 1
ATOM 3670 C CA . SER A 1 474 ? 0.786 5.276 -8.328 1.00 90.75 474 SER A CA 1
ATOM 3671 C C . SER A 1 474 ? -0.670 5.161 -8.772 1.00 90.75 474 SER A C 1
ATOM 3673 O O . SER A 1 474 ? -1.080 5.719 -9.792 1.00 90.75 474 SER A O 1
ATOM 3675 N N . GLU A 1 475 ? -1.484 4.506 -7.951 1.00 89.56 475 GLU A N 1
ATOM 3676 C CA . GLU A 1 475 ? -2.900 4.242 -8.195 1.00 89.56 475 GLU A CA 1
ATOM 3677 C C . GLU A 1 475 ? -3.770 5.486 -8.269 1.00 89.56 475 GLU A C 1
ATOM 3679 O O . GLU A 1 475 ? -4.879 5.445 -8.796 1.00 89.56 475 GLU A O 1
ATOM 3684 N N . ASN A 1 476 ? -3.260 6.599 -7.755 1.00 88.31 476 ASN A N 1
ATOM 3685 C CA . ASN A 1 476 ? -3.947 7.878 -7.785 1.00 88.31 476 ASN A CA 1
ATOM 3686 C C . ASN A 1 476 ? -3.633 8.662 -9.067 1.00 88.31 476 ASN A C 1
ATOM 3688 O O . ASN A 1 476 ? -4.341 9.619 -9.371 1.00 88.31 476 ASN A O 1
ATOM 3692 N N . GLU A 1 477 ? -2.613 8.249 -9.827 1.00 90.19 477 GLU A N 1
ATOM 3693 C CA . GLU A 1 477 ? -2.050 8.953 -10.990 1.00 90.19 477 GLU A CA 1
ATOM 3694 C C . GLU A 1 477 ? -2.525 8.374 -12.334 1.00 90.19 477 GLU A C 1
ATOM 3696 O O . GLU A 1 477 ? -2.172 8.886 -13.390 1.00 90.19 477 GLU A O 1
ATOM 3701 N N . PHE A 1 478 ? -3.372 7.339 -12.328 1.00 92.25 478 PHE A N 1
ATOM 3702 C CA . PHE A 1 478 ? -3.814 6.648 -13.548 1.00 92.25 478 PHE A CA 1
ATOM 3703 C C . PHE A 1 478 ? -4.747 7.465 -14.465 1.00 92.25 478 PHE A C 1
ATOM 3705 O O . PHE A 1 478 ? -5.045 7.040 -15.583 1.00 92.25 478 PHE A O 1
ATOM 3712 N N . GLY A 1 479 ? -5.259 8.601 -13.982 1.00 91.31 479 GLY A N 1
ATOM 3713 C CA . GLY A 1 479 ? -6.371 9.335 -14.591 1.00 91.31 479 GLY A CA 1
ATOM 3714 C C . GLY A 1 479 ? -7.744 8.849 -14.106 1.00 91.31 479 GLY A C 1
ATOM 3715 O O . GLY A 1 479 ? -7.902 7.725 -13.636 1.00 91.31 479 GLY A O 1
ATOM 3716 N N . THR A 1 480 ? -8.760 9.712 -14.198 1.00 92.00 480 THR A N 1
ATOM 3717 C CA . THR A 1 480 ? -10.069 9.511 -13.541 1.00 92.00 480 THR A CA 1
ATOM 3718 C C . THR A 1 480 ? -10.764 8.198 -13.910 1.00 92.00 480 THR A C 1
ATOM 3720 O O . THR A 1 480 ? -11.292 7.530 -13.026 1.00 92.00 480 THR A O 1
ATOM 3723 N N . GLU A 1 481 ? -10.762 7.816 -15.189 1.00 95.44 481 GLU A N 1
ATOM 3724 C CA . GLU A 1 481 ? -11.426 6.590 -15.660 1.00 95.44 481 GLU A CA 1
ATOM 3725 C C . GLU A 1 481 ? -10.745 5.329 -15.116 1.00 95.44 481 GLU A C 1
ATOM 3727 O O . GLU A 1 481 ? -11.411 4.438 -14.591 1.00 95.44 481 GLU A O 1
ATOM 3732 N N . ASN A 1 482 ? -9.412 5.285 -15.168 1.00 96.75 482 ASN A N 1
ATOM 3733 C CA . ASN A 1 482 ? -8.635 4.157 -14.661 1.00 96.75 482 ASN A CA 1
ATOM 3734 C C . ASN A 1 482 ? -8.711 4.039 -13.133 1.00 96.75 482 ASN A C 1
ATOM 3736 O O . ASN A 1 482 ? -8.809 2.927 -12.621 1.00 96.75 482 ASN A O 1
ATOM 3740 N N . VAL A 1 483 ? -8.719 5.164 -12.405 1.00 96.19 483 VAL A N 1
ATOM 3741 C CA . VAL A 1 483 ? -8.943 5.173 -10.947 1.00 96.19 483 VAL A CA 1
ATOM 3742 C C . VAL A 1 483 ? -10.318 4.587 -10.616 1.00 96.19 483 VAL A C 1
ATOM 3744 O O . VAL A 1 483 ? -10.423 3.713 -9.760 1.00 96.19 483 VAL A O 1
ATOM 3747 N N . ALA A 1 484 ? -11.373 5.018 -11.317 1.00 96.88 484 ALA A N 1
ATOM 3748 C CA . ALA A 1 484 ? -12.724 4.505 -11.093 1.00 96.88 484 ALA A CA 1
ATOM 3749 C C . ALA A 1 484 ? -12.824 2.996 -11.374 1.00 96.88 484 ALA A C 1
ATOM 3751 O O . ALA A 1 484 ? -13.386 2.260 -10.563 1.00 96.88 484 ALA A O 1
ATOM 3752 N N . TYR A 1 485 ? -12.226 2.531 -12.475 1.00 98.06 485 TYR A N 1
ATOM 3753 C CA . TYR A 1 485 ? -12.155 1.110 -12.815 1.00 98.06 485 TYR A CA 1
ATOM 3754 C C . TYR A 1 485 ? -11.395 0.294 -11.758 1.00 98.06 485 TYR A C 1
ATOM 3756 O O . TYR A 1 485 ? -11.867 -0.761 -11.335 1.00 98.06 485 TYR A O 1
ATOM 3764 N N . MET A 1 486 ? -10.248 0.793 -11.286 1.00 98.31 486 MET A N 1
ATOM 3765 C CA . MET A 1 486 ? -9.460 0.124 -10.249 1.00 98.31 486 MET A CA 1
ATOM 3766 C C . MET A 1 486 ? -10.244 0.000 -8.938 1.00 98.31 486 MET A C 1
ATOM 3768 O O . MET A 1 486 ? -10.300 -1.084 -8.357 1.00 98.31 486 MET A O 1
ATOM 3772 N N . ILE A 1 487 ? -10.906 1.081 -8.504 1.00 98.19 487 ILE A N 1
ATOM 3773 C CA . ILE A 1 487 ? -11.785 1.074 -7.327 1.00 98.19 487 ILE A CA 1
ATOM 3774 C C . ILE A 1 487 ? -12.892 0.034 -7.505 1.00 98.19 487 ILE A C 1
ATOM 3776 O O . ILE A 1 487 ? -13.087 -0.797 -6.623 1.00 98.19 487 ILE A O 1
ATOM 3780 N N . GLU A 1 488 ? -13.602 0.039 -8.634 1.00 98.31 488 GLU A N 1
ATOM 3781 C CA . GLU A 1 488 ? -14.696 -0.904 -8.884 1.00 98.31 488 GLU A CA 1
ATOM 3782 C C . GLU A 1 488 ? -14.234 -2.361 -8.747 1.00 98.31 488 GLU A C 1
ATOM 3784 O O . GLU A 1 488 ? -14.850 -3.148 -8.021 1.00 98.31 488 GLU A O 1
ATOM 3789 N N . ARG A 1 489 ? -13.127 -2.718 -9.408 1.00 98.50 489 ARG A N 1
ATOM 3790 C CA . ARG A 1 489 ? -12.589 -4.081 -9.371 1.00 98.50 489 ARG A CA 1
ATOM 3791 C C . ARG A 1 489 ? -12.127 -4.474 -7.971 1.00 98.50 489 ARG A C 1
ATOM 3793 O O . ARG A 1 489 ? -12.513 -5.537 -7.490 1.00 98.50 489 ARG A O 1
ATOM 3800 N N . MET A 1 490 ? -11.402 -3.592 -7.283 1.00 98.62 490 MET A N 1
ATOM 3801 C CA . MET A 1 490 ? -10.956 -3.818 -5.906 1.00 98.62 490 MET A CA 1
ATOM 3802 C C . MET A 1 490 ? -12.142 -4.063 -4.960 1.00 98.62 490 MET A C 1
ATOM 3804 O O . MET A 1 490 ? -12.117 -4.983 -4.142 1.00 98.62 490 MET A O 1
ATOM 3808 N N . ILE A 1 491 ? -13.208 -3.266 -5.077 1.00 98.44 491 ILE A N 1
ATOM 3809 C CA . ILE A 1 491 ? -14.412 -3.396 -4.249 1.00 98.44 491 ILE A CA 1
ATOM 3810 C C . ILE A 1 491 ? -15.153 -4.701 -4.531 1.00 98.44 491 ILE A C 1
ATOM 3812 O O . ILE A 1 491 ? -15.592 -5.375 -3.594 1.00 98.44 491 ILE A O 1
ATOM 3816 N N . ASN A 1 492 ? -15.283 -5.080 -5.802 1.00 98.19 492 ASN A N 1
ATOM 3817 C CA . ASN A 1 492 ? -15.901 -6.345 -6.181 1.00 98.19 492 ASN A CA 1
ATOM 3818 C C . ASN A 1 492 ? -15.119 -7.531 -5.608 1.00 98.19 492 ASN A C 1
ATOM 3820 O O . ASN A 1 492 ? -15.727 -8.396 -4.972 1.00 98.19 492 ASN A O 1
ATOM 3824 N N . PHE A 1 493 ? -13.790 -7.521 -5.723 1.00 98.75 493 PHE A N 1
ATOM 3825 C CA . PHE A 1 493 ? -12.933 -8.538 -5.120 1.00 98.75 493 PHE A CA 1
ATOM 3826 C C . PHE A 1 493 ? -13.078 -8.602 -3.595 1.00 98.75 493 PHE A C 1
ATOM 3828 O O . PHE A 1 493 ? -13.245 -9.683 -3.024 1.00 98.75 493 PHE A O 1
ATOM 3835 N N . ALA A 1 494 ? -13.056 -7.449 -2.918 1.00 98.62 494 ALA A N 1
ATOM 3836 C CA . ALA A 1 494 ? -13.172 -7.381 -1.464 1.00 98.62 494 ALA A CA 1
ATOM 3837 C C . ALA A 1 494 ? -14.496 -7.995 -0.980 1.00 98.62 494 ALA A C 1
ATOM 3839 O O . ALA A 1 494 ? -14.512 -8.821 -0.066 1.00 98.62 494 ALA A O 1
ATOM 3840 N N . ARG A 1 495 ? -15.617 -7.657 -1.630 1.00 97.94 495 ARG A N 1
ATOM 3841 C CA . ARG A 1 495 ? -16.928 -8.258 -1.326 1.00 97.94 495 ARG A CA 1
ATOM 3842 C C . ARG A 1 495 ? -16.933 -9.759 -1.586 1.00 97.94 495 ARG A C 1
ATOM 3844 O O . ARG A 1 495 ? -17.421 -10.517 -0.751 1.00 97.94 495 ARG A O 1
ATOM 3851 N N . HIS A 1 496 ? -16.389 -10.178 -2.725 1.00 97.25 496 HIS A N 1
ATOM 3852 C CA . HIS A 1 496 ? -16.325 -11.579 -3.135 1.00 97.25 496 HIS A CA 1
ATOM 3853 C C . HIS A 1 496 ? -15.540 -12.430 -2.132 1.00 97.25 496 HIS A C 1
ATOM 3855 O O . HIS A 1 496 ? -16.001 -13.495 -1.732 1.00 97.25 496 HIS A O 1
ATOM 3861 N N . THR A 1 497 ? -14.424 -11.899 -1.631 1.00 97.44 497 THR A N 1
ATOM 3862 C CA . THR A 1 497 ? -13.580 -12.519 -0.598 1.00 97.44 497 THR A CA 1
ATOM 3863 C C . THR A 1 497 ? -14.340 -12.796 0.706 1.00 97.44 497 THR A C 1
ATOM 3865 O O . THR A 1 497 ? -14.070 -13.785 1.383 1.00 97.44 497 THR A O 1
ATOM 3868 N N . ILE A 1 498 ? -15.309 -11.950 1.073 1.00 97.00 498 ILE A N 1
ATOM 3869 C CA . ILE A 1 498 ? -16.123 -12.159 2.280 1.00 97.00 498 ILE A CA 1
ATOM 3870 C C . ILE A 1 498 ? -17.348 -13.039 2.012 1.00 97.00 498 ILE A C 1
ATOM 3872 O O . ILE A 1 498 ? -17.679 -13.893 2.834 1.00 97.00 498 ILE A O 1
ATOM 3876 N N . LEU A 1 499 ? -18.057 -12.800 0.907 1.00 95.94 499 LEU A N 1
ATOM 3877 C CA . LEU A 1 499 ? -19.400 -13.344 0.683 1.00 95.94 499 LEU A CA 1
ATOM 3878 C C . LEU A 1 499 ? -19.397 -14.671 -0.082 1.00 95.94 499 LEU A C 1
ATOM 3880 O O . LEU A 1 499 ? -20.277 -15.502 0.137 1.00 95.94 499 LEU A O 1
ATOM 3884 N N . THR A 1 500 ? -18.440 -14.864 -0.990 1.00 92.50 500 THR A N 1
ATOM 3885 C CA . THR A 1 500 ? -18.386 -16.002 -1.920 1.00 92.50 500 THR A CA 1
ATOM 3886 C C . THR A 1 500 ? -16.945 -16.473 -2.180 1.00 92.50 500 THR A C 1
ATOM 3888 O O . THR A 1 500 ? -16.553 -16.604 -3.341 1.00 92.50 500 THR A O 1
ATOM 3891 N N . PRO A 1 501 ? -16.141 -16.758 -1.134 1.00 90.94 501 PRO A N 1
ATOM 3892 C CA . PRO A 1 501 ? -14.704 -17.022 -1.278 1.00 90.94 501 PRO A CA 1
ATOM 3893 C C . PRO A 1 501 ? -14.368 -18.259 -2.127 1.00 90.94 501 PRO A C 1
ATOM 3895 O O . PRO A 1 501 ? -13.293 -18.316 -2.714 1.00 90.94 501 PRO A O 1
ATOM 3898 N N . ASP A 1 502 ? -15.285 -19.225 -2.234 1.00 91.81 502 ASP A N 1
ATOM 3899 C CA . ASP A 1 502 ? -15.069 -20.474 -2.980 1.00 91.81 502 ASP A CA 1
ATOM 3900 C C . ASP A 1 502 ? -15.332 -20.347 -4.493 1.00 91.81 502 ASP A C 1
ATOM 3902 O O . ASP A 1 502 ? -15.073 -21.280 -5.256 1.00 91.81 502 ASP A O 1
ATOM 3906 N N . ALA A 1 503 ? -15.889 -19.221 -4.951 1.00 91.62 503 ALA A N 1
ATOM 3907 C CA . ALA A 1 503 ? -16.151 -19.000 -6.368 1.00 91.62 503 ALA A CA 1
ATOM 3908 C C . ALA A 1 503 ? -14.881 -18.453 -7.052 1.00 91.62 503 ALA A C 1
ATOM 3910 O O . ALA A 1 503 ? -14.426 -17.370 -6.692 1.00 91.62 503 ALA A O 1
ATOM 3911 N N . PRO A 1 504 ? -14.289 -19.148 -8.036 1.00 93.44 504 PRO A N 1
ATOM 3912 C CA . PRO A 1 504 ? -13.070 -18.671 -8.678 1.00 93.44 504 PRO A CA 1
ATOM 3913 C C . PRO A 1 504 ? -13.337 -17.443 -9.558 1.00 93.44 504 PRO A C 1
ATOM 3915 O O . PRO A 1 504 ? -14.401 -17.319 -10.170 1.00 93.44 504 PRO A O 1
ATOM 3918 N N . ILE A 1 505 ? -12.332 -16.575 -9.675 1.00 96.06 505 ILE A N 1
ATOM 3919 C CA . ILE A 1 505 ? -12.312 -15.453 -10.618 1.00 96.06 505 ILE A CA 1
ATOM 3920 C C . ILE A 1 505 ? -11.412 -15.849 -11.789 1.00 96.06 505 ILE A C 1
ATOM 3922 O O . ILE A 1 505 ? -10.271 -16.269 -11.598 1.00 96.06 505 ILE A O 1
ATOM 3926 N N . ALA A 1 506 ? -11.942 -15.759 -13.009 1.00 94.94 506 ALA A N 1
ATOM 3927 C CA . ALA A 1 506 ? -11.148 -15.994 -14.208 1.00 94.94 506 ALA A CA 1
ATOM 3928 C C . ALA A 1 506 ? -10.067 -14.914 -14.338 1.00 94.94 506 ALA A C 1
ATOM 3930 O O . ALA A 1 506 ? -10.335 -13.732 -14.130 1.00 94.94 506 ALA A O 1
ATOM 3931 N N . GLY A 1 507 ? -8.860 -15.322 -14.716 1.00 94.50 507 GLY A N 1
ATOM 3932 C CA . GLY A 1 507 ? -7.741 -14.411 -14.906 1.00 94.50 507 GLY A CA 1
ATOM 3933 C C . GLY A 1 507 ? -6.907 -14.747 -16.138 1.00 94.50 507 GLY A C 1
ATOM 3934 O O . GLY A 1 507 ? -7.215 -15.705 -16.855 1.00 94.50 507 GLY A O 1
ATOM 3935 N N . PRO A 1 508 ? -5.878 -13.935 -16.411 1.00 96.62 508 PRO A N 1
ATOM 3936 C CA . PRO A 1 508 ? -5.051 -14.068 -17.603 1.00 96.62 508 PRO A CA 1
ATOM 3937 C C . PRO A 1 508 ? -4.203 -15.343 -17.566 1.00 96.62 508 PRO A C 1
ATOM 3939 O O . PRO A 1 508 ? -3.647 -15.703 -16.527 1.00 96.62 508 PRO A O 1
ATOM 3942 N N . ALA A 1 509 ? -4.079 -16.014 -18.714 1.00 94.69 509 ALA A N 1
ATOM 3943 C CA . ALA A 1 509 ? -3.233 -17.200 -18.855 1.00 94.69 509 ALA A CA 1
ATOM 3944 C C . ALA A 1 509 ? -1.776 -16.831 -19.172 1.00 94.69 509 ALA A C 1
ATOM 3946 O O . ALA A 1 509 ? -0.852 -17.537 -18.767 1.00 94.69 509 ALA A O 1
ATOM 3947 N N . THR A 1 510 ? -1.567 -15.721 -19.882 1.00 95.94 510 THR A N 1
ATOM 3948 C CA . THR A 1 510 ? -0.250 -15.221 -20.284 1.00 95.94 510 THR A CA 1
ATOM 3949 C C . THR A 1 510 ? -0.065 -13.752 -19.910 1.00 95.94 510 THR A C 1
ATOM 3951 O O . THR A 1 510 ? -1.035 -13.028 -19.679 1.00 95.94 510 THR A O 1
ATOM 3954 N N . LEU A 1 511 ? 1.188 -13.283 -19.908 1.00 96.06 511 LEU A N 1
ATOM 3955 C CA . LEU A 1 511 ? 1.491 -11.864 -19.710 1.00 96.06 511 LEU A CA 1
ATOM 3956 C C . LEU A 1 511 ? 0.817 -10.989 -20.780 1.00 96.06 511 LEU A C 1
ATOM 3958 O O . LEU A 1 511 ? 0.305 -9.920 -20.461 1.00 96.06 511 LEU A O 1
ATOM 3962 N N . LYS A 1 512 ? 0.758 -11.456 -22.035 1.00 97.00 512 LYS A N 1
ATOM 3963 C CA . LYS A 1 512 ? 0.057 -10.741 -23.106 1.00 97.00 512 LYS A CA 1
ATOM 3964 C C . LYS A 1 512 ? -1.439 -10.622 -22.812 1.00 97.00 512 LYS A C 1
ATOM 3966 O O . LYS A 1 512 ? -1.984 -9.530 -22.947 1.00 97.00 512 LYS A O 1
ATOM 3971 N N . ASP A 1 513 ? -2.082 -11.700 -22.354 1.00 97.19 513 ASP A N 1
ATOM 3972 C CA . ASP A 1 513 ? -3.498 -11.654 -21.958 1.00 97.19 513 ASP A CA 1
ATOM 3973 C C . ASP A 1 513 ? -3.723 -10.647 -20.826 1.00 97.19 513 ASP A C 1
ATOM 3975 O O . ASP A 1 513 ? -4.713 -9.920 -20.839 1.00 97.19 513 ASP A O 1
ATOM 3979 N N . LEU A 1 514 ? -2.794 -10.571 -19.864 1.00 98.06 514 LEU A N 1
ATOM 3980 C CA . LEU A 1 514 ? -2.850 -9.591 -18.785 1.00 98.06 514 LEU A CA 1
ATOM 3981 C C . LEU A 1 514 ? -2.744 -8.162 -19.329 1.00 98.06 514 LEU A C 1
ATOM 3983 O O . LEU A 1 514 ? -3.640 -7.358 -19.086 1.00 98.06 514 LEU A O 1
ATOM 3987 N N . VAL A 1 515 ? -1.698 -7.841 -20.092 1.00 97.94 515 VAL A N 1
ATOM 3988 C CA . VAL A 1 515 ? -1.484 -6.489 -20.638 1.00 97.94 515 VAL A CA 1
ATOM 3989 C C . VAL A 1 515 ? -2.664 -6.051 -21.513 1.00 97.94 515 VAL A C 1
ATOM 3991 O O . VAL A 1 515 ? -3.187 -4.942 -21.354 1.00 97.94 515 VAL A O 1
ATOM 3994 N N . CYS A 1 516 ? -3.149 -6.945 -22.378 1.00 97.38 516 CYS A N 1
ATOM 3995 C CA . CYS A 1 516 ? -4.289 -6.681 -23.251 1.00 97.38 516 CYS A CA 1
ATOM 3996 C C . CYS A 1 516 ? -5.648 -6.701 -22.534 1.00 97.38 516 CYS A C 1
ATOM 3998 O O . CYS A 1 516 ? -6.645 -6.318 -23.138 1.00 97.38 516 CYS A O 1
ATOM 4000 N N . SER A 1 517 ? -5.710 -7.087 -21.254 1.00 97.44 517 SER A N 1
ATOM 4001 C CA . SER A 1 517 ? -6.921 -6.936 -20.432 1.00 97.44 517 SER A CA 1
ATOM 4002 C C . SER A 1 517 ? -7.127 -5.512 -19.900 1.00 97.44 517 SER A C 1
ATOM 4004 O O . SER A 1 517 ? -8.187 -5.216 -19.343 1.00 97.44 517 SER A O 1
ATOM 4006 N N . SER A 1 518 ? -6.131 -4.627 -20.052 1.00 97.81 518 SER A N 1
ATOM 4007 C CA . SER A 1 518 ? -6.245 -3.230 -19.627 1.00 97.81 518 SER A CA 1
ATOM 4008 C C . SER A 1 518 ? -7.344 -2.492 -20.408 1.00 97.81 518 SER A C 1
ATOM 4010 O O . SER A 1 518 ? -7.437 -2.643 -21.631 1.00 97.81 518 SER A O 1
ATOM 4012 N N . PRO A 1 519 ? -8.176 -1.667 -19.739 1.00 96.88 519 PRO A N 1
ATOM 4013 C CA . PRO A 1 519 ? -9.212 -0.901 -20.422 1.00 96.88 519 PRO A CA 1
ATOM 4014 C C . PRO A 1 519 ? -8.599 0.089 -21.432 1.00 96.88 519 PRO A C 1
ATOM 4016 O O . PRO A 1 519 ? -7.458 0.521 -21.251 1.00 96.88 519 PRO A O 1
ATOM 4019 N N . PRO A 1 520 ? -9.358 0.530 -22.456 1.00 95.88 520 PRO A N 1
ATOM 4020 C CA . PRO A 1 520 ? -8.895 1.491 -23.466 1.00 95.88 520 PRO A CA 1
ATOM 4021 C C . PRO A 1 520 ? -8.759 2.936 -22.936 1.00 95.88 520 PRO A C 1
ATOM 4023 O O . PRO A 1 520 ? -8.711 3.895 -23.709 1.00 95.88 520 PRO A O 1
ATOM 4026 N N . SER A 1 521 ? -8.710 3.104 -21.615 1.00 95.94 521 SER A N 1
ATOM 4027 C CA . SER A 1 521 ? -8.514 4.372 -20.922 1.00 95.94 521 SER A CA 1
ATOM 4028 C C . SER A 1 521 ? -7.031 4.555 -20.613 1.00 95.94 521 SER A C 1
ATOM 4030 O O . SER A 1 521 ? -6.373 3.672 -20.064 1.00 95.94 521 SER A O 1
ATOM 4032 N N . TRP A 1 522 ? -6.500 5.723 -20.958 1.00 95.56 522 TRP A N 1
ATOM 4033 C CA . TRP A 1 522 ? -5.084 6.050 -20.818 1.00 95.56 522 TRP A CA 1
ATOM 4034 C C . TRP A 1 522 ? -4.878 7.091 -19.728 1.00 95.56 522 TRP A C 1
ATOM 4036 O O . TRP A 1 522 ? -5.675 8.025 -19.600 1.00 95.56 522 TRP A O 1
ATOM 4046 N N . GLU A 1 523 ? -3.768 6.978 -19.006 1.00 95.44 523 GLU A N 1
ATOM 4047 C CA . GLU A 1 523 ? -3.209 8.126 -18.305 1.00 95.44 523 GLU A CA 1
ATOM 4048 C C . GLU A 1 523 ? -3.033 9.298 -19.309 1.00 95.44 523 GLU A C 1
ATOM 4050 O O . GLU A 1 523 ? -2.571 9.078 -20.438 1.00 95.44 523 GLU A O 1
ATOM 4055 N N . PRO A 1 524 ? -3.457 10.532 -18.958 1.00 93.75 524 PRO A N 1
ATOM 4056 C CA . PRO A 1 524 ? -3.635 11.606 -19.935 1.00 93.75 524 PRO A CA 1
ATOM 4057 C C . PRO A 1 524 ? -2.393 11.994 -20.741 1.00 93.75 524 PRO A C 1
ATOM 4059 O O . PRO A 1 524 ? -2.534 12.349 -21.910 1.00 93.75 524 PRO A O 1
ATOM 4062 N N . SER A 1 525 ? -1.199 11.952 -20.150 1.00 93.50 525 SER A N 1
ATOM 4063 C CA . SER A 1 525 ? 0.041 12.351 -20.825 1.00 93.50 525 SER A CA 1
ATOM 4064 C C . SER A 1 525 ? 0.511 11.360 -21.899 1.00 93.50 525 SER A C 1
ATOM 4066 O O . SER A 1 525 ? 1.266 11.739 -22.793 1.00 93.50 525 SER A O 1
ATOM 4068 N N . THR A 1 526 ? 0.058 10.106 -21.806 1.00 93.94 526 THR A N 1
ATOM 4069 C CA . THR A 1 526 ? 0.457 8.981 -22.669 1.00 93.94 526 THR A CA 1
ATOM 4070 C C . THR A 1 526 ? -0.599 8.653 -23.727 1.00 93.94 526 THR A C 1
ATOM 4072 O O . THR A 1 526 ? -0.366 7.853 -24.632 1.00 93.94 526 THR A O 1
ATOM 4075 N N . LYS A 1 527 ? -1.785 9.265 -23.638 1.00 88.00 527 LYS A N 1
ATOM 4076 C CA . LYS A 1 527 ? -2.880 9.021 -24.578 1.00 88.00 527 LYS A CA 1
ATOM 4077 C C . LYS A 1 527 ? -2.423 9.288 -26.026 1.00 88.00 527 LYS A C 1
ATOM 4079 O O . LYS A 1 527 ? -2.045 10.423 -26.327 1.00 88.00 527 LYS A O 1
ATOM 4084 N N . PRO A 1 528 ? -2.519 8.302 -26.941 1.00 80.75 528 PRO A N 1
ATOM 4085 C CA . PRO A 1 528 ? -2.185 8.516 -28.345 1.00 80.75 528 PRO A CA 1
ATOM 4086 C C . PRO A 1 528 ? -3.027 9.648 -28.947 1.00 80.75 528 PRO A C 1
ATOM 4088 O O . PRO A 1 528 ? -4.249 9.686 -28.772 1.00 80.75 528 PRO A O 1
ATOM 4091 N N . SER A 1 529 ? -2.397 10.574 -29.669 1.00 69.12 529 SER A N 1
ATOM 4092 C CA . SER A 1 529 ? -3.128 11.560 -30.463 1.00 69.12 529 SER A CA 1
ATOM 4093 C C . SER A 1 529 ? -3.784 10.854 -31.650 1.00 69.12 529 SER A C 1
ATOM 4095 O O . SER A 1 529 ? -3.086 10.258 -32.467 1.00 69.12 529 SER A O 1
ATOM 4097 N N . HIS A 1 530 ? -5.113 10.916 -31.761 1.00 51.09 530 HIS A N 1
ATOM 4098 C CA . HIS A 1 530 ? -5.781 10.585 -33.019 1.00 51.09 530 HIS A CA 1
ATOM 4099 C C . HIS A 1 530 ? -5.376 11.647 -34.053 1.00 51.09 530 HIS A C 1
ATOM 4101 O O . HIS A 1 530 ? -5.733 12.814 -33.879 1.00 51.09 530 HIS A O 1
ATOM 4107 N N . GLU A 1 531 ? -4.597 11.259 -35.065 1.00 33.38 531 GLU A N 1
ATOM 4108 C CA . GLU A 1 531 ? -4.412 12.067 -36.282 1.00 33.38 531 GLU A CA 1
ATOM 4109 C C . GLU A 1 531 ? -5.686 12.104 -37.134 1.00 33.38 531 GLU A C 1
ATOM 4111 O O . GLU A 1 531 ? -6.365 11.052 -37.245 1.00 33.38 531 GLU A O 1
#

InterPro domains:
  IPR029058 Alpha/Beta hydrolase fold [G3DSA:3.40.50.1820] (253-495)
  IPR029058 Alpha/Beta hydrolase fold [SSF53474] (258-493)